Protein AF-A0A662VYH2-F1 (afdb_monomer_lite)

pLDDT: mean 90.47, std 10.19, range [31.8, 98.75]

Radius of gyration: 28.3 Å; chains: 1; bounding box: 69×57×72 Å

Secondary structure (DSSP, 8-state):
-PBPPHHHHHHHHHHHHHHHHHHHTTSTTHHHHS-HHHHS-EEEEEEEESSS-EEEEEEEE-SS-EEEEEEESS-GGGGT-----SS--EEEEEEEEEEEEESEEEEEHHHHHHHHHHHHHH--SEEEEESS-SEEEEEEEEEEEEEEEEEEEEETTEEEEEEEEEEEEES--BGGGS-HHHHHHHHHHHHHHHHHHHS----HHHHHHHHHHHHHHHHSTT--HHHHHHHHHH-GGGT-TT-SEEEES--SSSS---SEEEE-TTS-EEEEEE--TT--SB-SSTT-PBPHHHHHHHHHHHHHHHHHHHSHHHHTTTSTT--GGGEEEEEE-S-GGGS-HHHHHHHHHHHHH-SSEEEE-HHHHHHHHHHHHHHTT-------

Foldseek 3Di:
DDFDDQVLQQLLQVLLLVLLQVVQVPDPPCVVQDQCSSHFAFQWEKEAEPVWFIKIAGDDGDPHNHYDYDYDPDAVQCVVPFAPDDDAAELEEDDAADAEDEQEEEEEQVQCVVCVVVCVPPRPGHYDYYHRGRGHYHYPAYKYKYAQYWYWYAHPNDTDIDTGHIMMTHGHRDSVCRDSVNSNVSSVVVNVVSVVVVPDPPPLVNLVVLLVVLVVQLPPPPRWQVNVLVSCVVVVVLVPNQFPDKDAQDDPDPPQTFGIWTAHPVRAIEGEHEGRQADDQFDDDDPGHGDPRNVVQVVNQVVVLVSCQVCVVVCCVVRVSDDSVRYAYEYEYHACVVDDPVRVVVLVVVQVVDDRYHYHYSVRSSVVSVVVSVVVVNDDDPPD

Sequence (384 aa):
MDRITRGQLKEFVLSFVRHMRESISQYPNVEHTFPAYMWSPYRITCVISKKNGVAIEFIERSKDWEISVRKTDRRIEEYLIKLPCNNDKAFFEINGEFNRIENVNLVTRDFYDAFKDIIDYLCKSTTFVMEKPCLFVRLKAGSVKLVNVGIAYVKNGRRIVKKIKFLWLISTSAKEYFTKEMAIQHAELEVRRYLDSLIPRIPITALVSALQEFEKLIYKEDTDESDMQKFLEAHPFFLLMGYESVEPKPKLSEDLKPDFIIKTPAGEYIIVELESPKKKLFTSGKFMPEHKHLKDAKAQIEGYLNYIKNNIEHLRWKYPDMKAEKVHGLLVIGLSNNLTPEERDRLKQLNAELKNYEIRTYDELARRLKQFLENLGVKYGSFG

Structure (mmCIF, N/CA/C/O backbone):
data_AF-A0A662VYH2-F1
#
_entry.id   AF-A0A662VYH2-F1
#
loop_
_atom_site.group_PDB
_atom_site.id
_atom_site.type_symbol
_atom_site.label_atom_id
_atom_site.label_alt_id
_atom_site.label_comp_id
_atom_site.label_asym_id
_atom_site.label_entity_id
_atom_site.label_seq_id
_atom_site.pdbx_PDB_ins_code
_atom_site.Cartn_x
_atom_site.Cartn_y
_atom_site.Cartn_z
_atom_site.occupancy
_atom_site.B_iso_or_equiv
_atom_site.auth_seq_id
_atom_site.auth_comp_id
_atom_site.auth_asym_id
_atom_site.auth_atom_id
_atom_site.pdbx_PDB_model_num
ATOM 1 N N . MET A 1 1 ? 10.459 14.272 -37.381 1.00 63.44 1 MET A N 1
ATOM 2 C CA . MET A 1 1 ? 11.086 14.184 -36.046 1.00 63.44 1 MET A CA 1
ATOM 3 C C . MET A 1 1 ? 12.443 13.531 -36.183 1.00 63.44 1 MET A C 1
ATOM 5 O O . MET A 1 1 ? 12.535 12.456 -36.775 1.00 63.44 1 MET A O 1
ATOM 9 N N . ASP A 1 2 ? 13.480 14.184 -35.668 1.00 85.38 2 ASP A N 1
ATOM 10 C CA . ASP A 1 2 ? 14.828 13.624 -35.650 1.00 85.38 2 ASP A CA 1
ATOM 11 C C . ASP A 1 2 ? 14.880 12.407 -34.729 1.00 85.38 2 ASP A C 1
ATOM 13 O O . ASP A 1 2 ? 14.436 12.446 -33.578 1.00 85.38 2 ASP A O 1
ATOM 17 N N . ARG A 1 3 ? 15.432 11.309 -35.243 1.00 91.25 3 ARG A N 1
ATOM 18 C CA . ARG A 1 3 ? 15.611 10.087 -34.462 1.00 91.25 3 ARG A CA 1
ATOM 19 C C . ARG A 1 3 ? 16.845 10.192 -33.583 1.00 91.25 3 ARG A C 1
ATOM 21 O O . ARG A 1 3 ? 17.880 10.697 -34.008 1.00 91.25 3 ARG A O 1
ATOM 28 N N . ILE A 1 4 ? 16.748 9.616 -32.394 1.00 96.25 4 ILE A N 1
ATOM 29 C CA . ILE A 1 4 ? 17.856 9.505 -31.457 1.00 96.25 4 ILE A CA 1
ATOM 30 C C . ILE A 1 4 ? 19.077 8.799 -32.069 1.00 96.25 4 ILE A C 1
ATOM 32 O O . ILE A 1 4 ? 18.977 7.791 -32.783 1.00 96.25 4 ILE A O 1
ATOM 36 N N . THR A 1 5 ? 20.261 9.321 -31.761 1.00 96.88 5 THR A N 1
ATOM 37 C CA . THR A 1 5 ? 21.545 8.713 -32.125 1.00 96.88 5 THR A CA 1
ATOM 38 C C . THR A 1 5 ? 22.000 7.664 -31.103 1.00 96.88 5 THR A C 1
ATOM 40 O O . THR A 1 5 ? 21.502 7.576 -29.983 1.00 96.88 5 THR A O 1
ATOM 43 N N . ARG A 1 6 ? 23.005 6.852 -31.460 1.00 97.69 6 ARG A N 1
ATOM 44 C CA . ARG A 1 6 ? 23.595 5.894 -30.506 1.00 97.69 6 ARG A CA 1
ATOM 45 C C . ARG A 1 6 ? 24.245 6.597 -29.308 1.00 97.69 6 ARG A C 1
ATOM 47 O O . ARG A 1 6 ? 24.145 6.089 -28.199 1.00 97.69 6 ARG A O 1
ATOM 54 N N . GLY A 1 7 ? 24.896 7.739 -29.549 1.00 97.44 7 GLY A N 1
ATOM 55 C CA . GLY A 1 7 ? 25.551 8.536 -28.510 1.00 97.44 7 GLY A CA 1
ATOM 56 C C . GLY A 1 7 ? 24.547 9.083 -27.501 1.00 97.44 7 GLY A C 1
ATOM 57 O O . GLY A 1 7 ? 24.689 8.817 -26.315 1.00 97.44 7 GLY A O 1
ATOM 58 N N . GLN A 1 8 ? 23.478 9.720 -27.988 1.00 97.44 8 GLN A N 1
ATOM 59 C CA . GLN A 1 8 ? 22.411 10.257 -27.135 1.00 97.44 8 GLN A CA 1
ATOM 60 C C . GLN A 1 8 ? 21.748 9.176 -26.277 1.00 97.44 8 GLN A C 1
ATOM 62 O O . GLN A 1 8 ? 21.563 9.375 -25.084 1.00 97.44 8 GLN A O 1
ATOM 67 N N . LEU A 1 9 ? 21.444 7.999 -26.843 1.00 98.06 9 LEU A N 1
ATOM 68 C CA . LEU A 1 9 ? 20.855 6.915 -26.048 1.00 98.06 9 LEU A CA 1
ATOM 69 C C . LEU A 1 9 ? 21.813 6.406 -24.967 1.00 98.06 9 LEU A C 1
ATOM 71 O O . LEU A 1 9 ? 21.394 6.100 -23.854 1.00 98.06 9 LEU A O 1
ATOM 75 N N . LYS A 1 10 ? 23.104 6.298 -25.298 1.00 98.19 10 LYS A N 1
ATOM 76 C CA . LYS A 1 10 ? 24.126 5.877 -24.338 1.00 98.19 10 LYS A CA 1
ATOM 77 C C . LYS A 1 10 ? 24.242 6.879 -23.190 1.00 98.19 10 LYS A C 1
ATOM 79 O O . LYS A 1 10 ? 24.307 6.458 -22.040 1.00 98.19 10 LYS A O 1
ATOM 84 N N . GLU A 1 11 ? 24.249 8.171 -23.501 1.00 98.06 11 GLU A N 1
ATOM 85 C CA . GLU A 1 11 ? 24.275 9.246 -22.510 1.00 98.06 11 GLU A CA 1
ATOM 86 C C . GLU A 1 11 ? 23.023 9.229 -21.630 1.00 98.06 11 GLU A C 1
ATOM 88 O O . GLU A 1 11 ? 23.151 9.194 -20.412 1.00 98.06 11 GLU A O 1
ATOM 93 N N . PHE A 1 12 ? 21.833 9.123 -22.227 1.00 98.44 12 PHE A N 1
ATOM 94 C CA . PHE A 1 12 ? 20.563 8.997 -21.512 1.00 98.44 12 PHE A CA 1
ATOM 95 C C . PHE A 1 12 ? 20.583 7.857 -20.485 1.00 98.44 12 PHE A C 1
ATOM 97 O O . PHE A 1 12 ? 20.288 8.058 -19.309 1.00 98.44 12 PHE A O 1
ATOM 104 N N . VAL A 1 13 ? 20.980 6.652 -20.908 1.00 98.19 13 VAL A N 1
ATOM 105 C CA . VAL A 1 13 ? 21.048 5.485 -20.014 1.00 98.19 13 VAL A CA 1
ATOM 106 C C . VAL A 1 13 ? 22.091 5.689 -18.920 1.00 98.19 13 VAL A C 1
ATOM 108 O O . VAL A 1 13 ? 21.840 5.335 -17.770 1.00 98.19 13 VAL A O 1
ATOM 111 N N . LEU A 1 14 ? 23.241 6.279 -19.253 1.00 97.88 14 LEU A N 1
ATOM 112 C CA . LEU A 1 14 ? 24.294 6.565 -18.284 1.00 97.88 14 LEU A CA 1
ATOM 113 C C . LEU A 1 14 ? 23.834 7.581 -17.227 1.00 97.88 14 LEU A C 1
ATOM 115 O O . LEU A 1 14 ? 24.100 7.386 -16.043 1.00 97.88 14 LEU A O 1
ATOM 119 N N . SER A 1 15 ? 23.126 8.634 -17.635 1.00 98.19 15 SER A N 1
ATOM 120 C CA . SER A 1 15 ? 22.522 9.614 -16.729 1.00 98.19 15 SER A CA 1
ATOM 121 C C . SER A 1 15 ? 21.466 8.977 -15.829 1.00 98.19 15 SER A C 1
ATOM 123 O O . SER A 1 15 ? 21.488 9.211 -14.625 1.00 98.19 15 SER A O 1
ATOM 125 N N . PHE A 1 16 ? 20.611 8.111 -16.382 1.00 98.06 16 PHE A N 1
ATOM 126 C CA . PHE A 1 16 ? 19.593 7.382 -15.625 1.00 98.06 16 PHE A CA 1
ATOM 127 C C . PHE A 1 16 ? 20.212 6.517 -14.514 1.00 98.06 16 PHE A C 1
ATOM 129 O O . PHE A 1 16 ? 19.809 6.618 -13.357 1.00 98.06 16 PHE A O 1
ATOM 136 N N . VAL A 1 17 ? 21.218 5.691 -14.831 1.00 97.50 17 VAL A N 1
ATOM 137 C CA . VAL A 1 17 ? 21.827 4.797 -13.825 1.00 97.50 17 VAL A CA 1
ATOM 138 C C . VAL A 1 17 ? 22.672 5.542 -12.795 1.00 97.50 17 VAL A C 1
ATOM 140 O O . VAL A 1 17 ? 22.691 5.143 -11.633 1.00 97.50 17 VAL A O 1
ATOM 143 N N . ARG A 1 18 ? 23.349 6.631 -13.189 1.00 97.00 18 ARG A N 1
ATOM 144 C CA . ARG A 1 18 ? 24.118 7.470 -12.257 1.00 97.00 18 ARG A CA 1
ATOM 145 C C . ARG A 1 18 ? 23.202 8.151 -11.251 1.00 97.00 18 ARG A C 1
ATOM 147 O O . ARG A 1 18 ? 23.399 7.958 -10.057 1.00 97.00 18 ARG A O 1
ATOM 154 N N . HIS A 1 19 ? 22.161 8.837 -11.727 1.00 97.50 19 HIS A N 1
ATOM 155 C CA . HIS A 1 19 ? 21.226 9.550 -10.853 1.00 97.50 19 HIS A CA 1
ATOM 156 C C . HIS A 1 19 ? 20.480 8.601 -9.915 1.00 97.50 19 HIS A C 1
ATOM 158 O O . HIS A 1 19 ? 20.320 8.887 -8.733 1.00 97.50 19 HIS A O 1
ATOM 164 N N . MET A 1 20 ? 20.067 7.433 -10.417 1.00 96.00 20 MET A N 1
ATOM 165 C CA . MET A 1 20 ? 19.437 6.397 -9.596 1.00 96.00 20 MET A CA 1
ATOM 166 C C . MET A 1 20 ? 20.370 5.916 -8.478 1.00 96.00 20 MET A C 1
ATOM 168 O O . MET A 1 20 ? 19.940 5.823 -7.332 1.00 96.00 20 MET A O 1
ATOM 172 N N . ARG A 1 21 ? 21.651 5.666 -8.784 1.00 95.12 21 ARG A N 1
ATOM 173 C CA . ARG A 1 21 ? 22.651 5.249 -7.790 1.00 95.12 21 ARG A CA 1
ATOM 174 C C . ARG A 1 21 ? 22.939 6.345 -6.763 1.00 95.12 21 ARG A C 1
ATOM 176 O O . ARG A 1 21 ? 23.035 6.048 -5.577 1.00 95.12 21 ARG A O 1
ATOM 183 N N . GLU A 1 22 ? 23.078 7.589 -7.209 1.00 95.25 22 GLU A N 1
ATOM 184 C CA . GLU A 1 22 ? 23.266 8.749 -6.331 1.00 95.25 22 GLU A CA 1
ATOM 185 C C . GLU A 1 22 ? 22.069 8.892 -5.382 1.00 95.25 22 GLU A C 1
ATOM 187 O O . GLU A 1 22 ? 22.252 8.918 -4.167 1.00 95.25 22 GLU A O 1
ATOM 192 N N . SER A 1 23 ? 20.846 8.835 -5.915 1.00 91.00 23 SER A N 1
ATOM 193 C CA . SER A 1 23 ? 19.595 8.963 -5.151 1.00 91.00 23 SER A CA 1
ATOM 194 C C . SER A 1 23 ? 19.431 7.914 -4.048 1.00 91.00 23 SER A C 1
ATOM 196 O O . SER A 1 23 ? 18.836 8.208 -3.010 1.00 91.00 23 SER A O 1
ATOM 198 N N . ILE A 1 24 ? 19.936 6.692 -4.252 1.00 89.75 24 ILE A N 1
ATOM 199 C CA . ILE A 1 24 ? 19.830 5.614 -3.254 1.00 89.75 24 ILE A CA 1
ATOM 200 C C . ILE A 1 24 ? 21.038 5.517 -2.316 1.00 89.75 24 ILE A C 1
ATOM 202 O O . ILE A 1 24 ? 20.959 4.838 -1.298 1.00 89.75 24 ILE A O 1
ATOM 206 N N . SER A 1 25 ? 22.154 6.181 -2.631 1.00 87.56 25 SER A N 1
ATOM 207 C CA . SER A 1 25 ? 23.391 6.110 -1.836 1.00 87.56 25 SER A CA 1
ATOM 208 C C . SER A 1 25 ? 23.266 6.694 -0.426 1.00 87.56 25 SER A C 1
ATOM 210 O O . SER A 1 25 ? 24.059 6.354 0.446 1.00 87.56 25 SER A O 1
ATOM 212 N N . GLN A 1 26 ? 22.248 7.524 -0.191 1.00 81.88 26 GLN A N 1
ATOM 213 C CA . GLN A 1 26 ? 21.918 8.069 1.126 1.00 81.88 26 GLN A CA 1
ATOM 214 C C . GLN A 1 26 ? 21.291 7.039 2.082 1.00 81.88 26 GLN A C 1
ATOM 216 O O . GLN A 1 26 ? 21.223 7.290 3.283 1.00 81.88 26 GLN A O 1
ATOM 221 N N . TYR A 1 27 ? 20.816 5.894 1.577 1.00 72.12 27 TYR A N 1
ATOM 222 C CA . TYR A 1 27 ? 20.192 4.864 2.405 1.00 72.12 27 TYR A CA 1
ATOM 223 C C . TYR A 1 27 ? 21.231 3.841 2.885 1.00 72.12 27 TYR A C 1
ATOM 225 O O . TYR A 1 27 ? 22.064 3.390 2.094 1.00 72.12 27 TYR A O 1
ATOM 233 N N . PRO A 1 28 ? 21.179 3.410 4.157 1.00 63.28 28 PRO A N 1
ATOM 234 C CA . PRO A 1 28 ? 22.059 2.358 4.647 1.00 63.28 28 PRO A CA 1
ATOM 235 C C . PRO A 1 28 ? 21.750 1.019 3.959 1.00 63.28 28 PRO A C 1
ATOM 237 O O . PRO A 1 28 ? 20.610 0.740 3.579 1.00 63.28 28 PRO A O 1
ATOM 240 N N . ASN A 1 29 ? 22.769 0.163 3.835 1.00 71.12 29 ASN A N 1
ATOM 241 C CA . ASN A 1 29 ? 22.639 -1.216 3.347 1.00 71.12 29 ASN A CA 1
ATOM 242 C C . ASN A 1 29 ? 21.947 -1.341 1.975 1.00 71.12 29 ASN A C 1
ATOM 244 O O . ASN A 1 29 ? 21.126 -2.235 1.767 1.00 71.12 29 ASN A O 1
ATOM 248 N N . VAL A 1 30 ? 22.280 -0.456 1.024 1.00 73.00 30 VAL A N 1
ATOM 249 C CA . VAL A 1 30 ? 21.651 -0.380 -0.313 1.00 73.00 30 VAL A CA 1
ATOM 250 C C . VAL A 1 30 ? 21.511 -1.748 -0.993 1.00 73.00 30 VAL A C 1
ATOM 252 O O . VAL A 1 30 ? 20.496 -2.026 -1.627 1.00 73.00 30 VAL A O 1
ATOM 255 N N . GLU A 1 31 ? 22.504 -2.621 -0.842 1.00 77.00 31 GLU A N 1
ATOM 256 C CA . GLU A 1 31 ? 22.531 -3.954 -1.451 1.00 77.00 31 GLU A CA 1
ATOM 257 C C . GLU A 1 31 ? 21.471 -4.933 -0.929 1.00 77.00 31 GLU A C 1
ATOM 259 O O . GLU A 1 31 ? 21.058 -5.836 -1.661 1.00 77.00 31 GLU A O 1
ATOM 264 N N . HIS A 1 32 ? 21.013 -4.729 0.306 1.00 70.38 32 HIS A N 1
ATOM 265 C CA . HIS A 1 32 ? 19.935 -5.489 0.936 1.00 70.38 32 HIS A CA 1
ATOM 266 C C . HIS A 1 32 ? 18.578 -4.806 0.770 1.00 70.38 32 HIS A C 1
ATOM 268 O O . HIS A 1 32 ? 17.552 -5.481 0.731 1.00 70.38 32 HIS A O 1
ATOM 274 N N . THR A 1 33 ? 18.584 -3.478 0.655 1.00 72.19 33 THR A N 1
ATOM 275 C CA . THR A 1 33 ? 17.369 -2.667 0.608 1.00 72.19 33 THR A CA 1
ATOM 276 C C . THR A 1 33 ? 16.831 -2.498 -0.804 1.00 72.19 33 THR A C 1
ATOM 278 O O . THR A 1 33 ? 15.625 -2.414 -0.939 1.00 72.19 33 THR A O 1
ATOM 281 N N . PHE A 1 34 ? 17.673 -2.449 -1.846 1.00 83.56 34 PHE A N 1
ATOM 282 C CA . PHE A 1 34 ? 17.268 -2.146 -3.226 1.00 83.56 34 PHE A CA 1
ATOM 283 C C . PHE A 1 34 ? 17.563 -3.296 -4.199 1.00 83.56 34 PHE A C 1
ATOM 285 O O . PHE A 1 34 ? 18.543 -4.034 -4.042 1.00 83.56 34 PHE A O 1
ATOM 292 N N . PRO A 1 35 ? 16.775 -3.448 -5.282 1.00 88.94 35 PRO A N 1
ATOM 293 C CA . PRO A 1 35 ? 17.039 -4.448 -6.297 1.00 88.94 35 PRO A CA 1
ATOM 294 C C . PRO A 1 35 ? 18.349 -4.142 -7.019 1.00 88.94 35 PRO A C 1
ATOM 296 O O . PRO A 1 35 ? 18.692 -2.999 -7.313 1.00 88.94 35 PRO A O 1
ATOM 299 N N . ALA A 1 36 ? 19.052 -5.210 -7.385 1.00 91.50 36 ALA A N 1
ATOM 300 C CA . ALA A 1 36 ? 20.401 -5.144 -7.937 1.00 91.50 36 ALA A CA 1
ATOM 301 C C . ALA A 1 36 ? 20.579 -4.173 -9.111 1.00 91.50 36 ALA A C 1
ATOM 303 O O . ALA A 1 36 ? 21.647 -3.588 -9.246 1.00 91.50 36 ALA A O 1
ATOM 304 N N . TYR A 1 37 ? 19.567 -4.017 -9.970 1.00 93.38 37 TYR A N 1
ATOM 305 C CA . TYR A 1 37 ? 19.650 -3.139 -11.141 1.00 93.38 37 TYR A CA 1
ATOM 306 C C . TYR A 1 37 ? 19.762 -1.647 -10.782 1.00 93.38 37 TYR A C 1
ATOM 308 O O . TYR A 1 37 ? 20.156 -0.859 -11.637 1.00 93.38 37 TYR A O 1
ATOM 316 N N . MET A 1 38 ? 19.418 -1.264 -9.547 1.00 93.81 38 MET A N 1
ATOM 317 C CA . MET A 1 38 ? 19.482 0.122 -9.080 1.00 93.81 38 MET A CA 1
ATOM 318 C C . MET A 1 38 ? 20.860 0.505 -8.531 1.00 93.81 38 MET A C 1
ATOM 320 O O . MET A 1 38 ? 21.243 1.667 -8.621 1.00 93.81 38 MET A O 1
ATOM 324 N N . TRP A 1 39 ? 21.613 -0.450 -7.977 1.00 91.94 39 TRP A N 1
ATOM 325 C CA . TRP A 1 39 ? 22.855 -0.161 -7.245 1.00 91.94 39 TRP A CA 1
ATOM 326 C C . TRP A 1 39 ? 24.108 -0.833 -7.810 1.00 91.94 39 TRP A C 1
ATOM 328 O O . TRP A 1 39 ? 25.213 -0.324 -7.622 1.00 91.94 39 TRP A O 1
ATOM 338 N N . SER A 1 40 ? 23.964 -1.963 -8.505 1.00 93.88 40 SER A N 1
ATOM 339 C CA . SER A 1 40 ? 25.086 -2.726 -9.056 1.00 93.88 40 SER A CA 1
ATOM 340 C C . SER A 1 40 ? 25.283 -2.388 -10.537 1.00 93.88 40 SER A C 1
ATOM 342 O O . SER A 1 40 ? 24.285 -2.242 -11.242 1.00 93.88 40 SER A O 1
ATOM 344 N N . PRO A 1 41 ? 26.526 -2.289 -11.042 1.00 96.44 41 PRO A N 1
ATOM 345 C CA . PRO A 1 41 ? 26.773 -2.143 -12.472 1.00 96.44 41 PRO A CA 1
ATOM 346 C C . PRO A 1 41 ? 26.270 -3.344 -13.283 1.00 96.44 41 PRO A C 1
ATOM 348 O O . PRO A 1 41 ? 26.382 -4.499 -12.862 1.00 96.44 41 PRO A O 1
ATOM 351 N N . TYR A 1 42 ? 25.722 -3.064 -14.466 1.00 97.06 42 TYR A N 1
ATOM 352 C CA . TYR A 1 42 ? 25.238 -4.070 -15.413 1.00 97.06 42 TYR A CA 1
ATOM 353 C C . TYR A 1 42 ? 25.816 -3.872 -16.811 1.00 97.06 42 TYR A C 1
ATOM 355 O O . TYR A 1 42 ? 26.061 -2.745 -17.256 1.00 97.06 42 TYR A O 1
ATOM 363 N N . ARG A 1 43 ? 25.882 -4.980 -17.555 1.00 97.88 43 ARG A N 1
ATOM 364 C CA . ARG A 1 43 ? 25.889 -4.945 -19.013 1.00 97.88 43 ARG A CA 1
ATOM 365 C C . ARG A 1 43 ? 24.487 -4.612 -19.510 1.00 97.88 43 ARG A C 1
ATOM 367 O O . ARG A 1 43 ? 23.548 -5.397 -19.340 1.00 97.88 43 ARG A O 1
ATOM 374 N N . ILE A 1 44 ? 24.359 -3.450 -20.140 1.00 98.00 44 ILE A N 1
ATOM 375 C CA . ILE A 1 44 ? 23.109 -2.911 -20.667 1.00 98.00 44 ILE A CA 1
ATOM 376 C C . ILE A 1 44 ? 23.125 -2.981 -22.194 1.00 98.00 44 ILE A C 1
ATOM 378 O O . ILE A 1 44 ? 24.020 -2.458 -22.865 1.00 98.00 44 ILE A O 1
ATOM 382 N N . THR A 1 45 ? 22.100 -3.613 -22.760 1.00 97.81 45 THR A N 1
ATOM 383 C CA . THR A 1 45 ? 21.869 -3.628 -24.207 1.00 97.81 45 THR A CA 1
ATOM 384 C C . THR A 1 45 ? 20.746 -2.671 -24.556 1.00 97.81 45 THR A C 1
ATOM 386 O O . THR A 1 45 ? 19.622 -2.811 -24.081 1.00 97.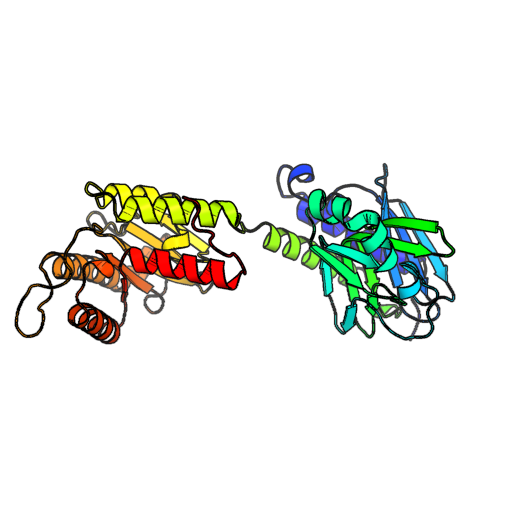81 45 THR A O 1
ATOM 389 N N . CYS A 1 46 ? 21.047 -1.723 -25.435 1.00 98.06 46 CYS A N 1
ATOM 390 C CA . CYS A 1 46 ? 20.094 -0.760 -25.956 1.00 98.06 46 CYS A CA 1
ATOM 391 C C . CYS A 1 46 ? 19.815 -1.044 -27.433 1.00 98.06 46 CYS A C 1
ATOM 393 O O . CYS A 1 46 ? 20.733 -1.267 -28.232 1.00 98.06 46 CYS A O 1
ATOM 395 N N . VAL A 1 47 ? 18.546 -1.002 -27.824 1.00 97.56 47 VAL A N 1
ATOM 396 C CA . VAL A 1 47 ? 18.111 -1.228 -29.202 1.00 97.56 47 VAL A CA 1
ATOM 397 C C . VAL A 1 47 ? 17.259 -0.064 -29.669 1.00 97.56 47 VAL A C 1
ATOM 399 O O . VAL A 1 47 ? 16.231 0.226 -29.073 1.00 97.56 47 VAL A O 1
ATOM 402 N N . ILE A 1 48 ? 17.665 0.561 -30.772 1.00 97.56 48 ILE A N 1
ATOM 403 C CA . ILE A 1 48 ? 16.878 1.577 -31.476 1.00 97.56 48 ILE A CA 1
ATOM 404 C C . ILE A 1 48 ? 16.195 0.896 -32.661 1.00 97.56 48 ILE A C 1
ATOM 406 O O . ILE A 1 48 ? 16.865 0.428 -33.590 1.00 97.56 48 ILE A O 1
ATOM 410 N N . SER A 1 49 ? 14.869 0.825 -32.643 1.00 96.00 49 SER A N 1
ATOM 411 C CA . SER A 1 49 ? 14.109 0.293 -33.771 1.00 96.00 49 SER A CA 1
ATOM 412 C C . SER A 1 49 ? 13.961 1.343 -34.865 1.00 96.00 49 SER A C 1
ATOM 414 O O . SER A 1 49 ? 13.631 2.499 -34.606 1.00 96.00 49 SER A O 1
ATOM 416 N N . LYS A 1 50 ? 14.141 0.934 -36.124 1.00 93.12 50 LYS A N 1
ATOM 417 C CA . LYS A 1 50 ? 13.773 1.768 -37.271 1.00 93.12 50 LYS A CA 1
ATOM 418 C C . LYS A 1 50 ? 12.260 1.809 -37.506 1.00 93.12 50 LYS A C 1
ATOM 420 O O . LYS A 1 50 ? 11.817 2.672 -38.263 1.00 93.12 50 LYS A O 1
ATOM 425 N N . LYS A 1 51 ? 11.490 0.903 -36.897 1.00 92.44 51 LYS A N 1
ATOM 426 C CA . LYS A 1 51 ? 10.028 0.846 -37.010 1.00 92.44 51 LYS A CA 1
ATOM 427 C C . LYS A 1 51 ? 9.350 1.630 -35.894 1.00 92.44 51 LYS A C 1
ATOM 429 O O . LYS A 1 51 ? 8.546 2.502 -36.194 1.00 92.44 51 LYS A O 1
ATOM 434 N N . ASN A 1 52 ? 9.685 1.345 -34.639 1.00 90.69 52 ASN A N 1
ATOM 435 C CA . ASN A 1 52 ? 9.063 1.991 -33.487 1.00 90.69 52 ASN A CA 1
ATOM 436 C C . ASN A 1 52 ? 9.940 1.873 -32.237 1.00 90.69 52 ASN A C 1
ATOM 438 O O . ASN A 1 52 ? 10.209 0.770 -31.778 1.00 90.69 52 ASN A O 1
ATOM 442 N N . GLY A 1 53 ? 10.344 3.000 -31.659 1.00 95.81 53 GLY A N 1
ATOM 443 C CA . GLY A 1 53 ? 10.785 3.021 -30.270 1.00 95.81 53 GLY A CA 1
ATOM 444 C C . GLY A 1 53 ? 12.206 2.551 -29.948 1.00 95.81 53 GLY A C 1
ATOM 445 O O . GLY A 1 53 ? 13.056 2.324 -30.818 1.00 95.81 53 GLY A O 1
ATOM 446 N N . VAL A 1 54 ? 12.445 2.424 -28.644 1.00 97.56 54 VAL A N 1
ATOM 447 C CA . VAL A 1 54 ? 13.711 2.046 -28.014 1.00 97.56 54 VAL A CA 1
ATOM 448 C C . VAL A 1 54 ? 13.479 0.977 -26.940 1.00 97.56 54 VAL A C 1
ATOM 450 O O . VAL A 1 54 ? 12.472 0.997 -26.236 1.00 97.56 54 VAL A O 1
ATOM 453 N N . ALA A 1 55 ? 14.414 0.035 -26.817 1.00 98.00 55 ALA A N 1
ATOM 454 C CA . ALA A 1 55 ? 14.461 -0.947 -25.736 1.00 98.00 55 ALA A CA 1
ATOM 455 C C . ALA A 1 55 ? 15.787 -0.837 -24.968 1.00 98.00 55 ALA A C 1
ATOM 457 O O . ALA A 1 55 ? 16.840 -0.726 -25.597 1.00 98.00 55 ALA A O 1
ATOM 458 N N . ILE A 1 56 ? 15.743 -0.891 -23.636 1.00 98.12 56 ILE A N 1
ATOM 459 C CA . ILE A 1 56 ? 16.907 -0.828 -22.737 1.00 98.12 56 ILE A CA 1
ATOM 460 C C . ILE A 1 56 ? 16.830 -2.017 -21.773 1.00 98.12 56 ILE A C 1
ATOM 462 O O . ILE A 1 56 ? 15.948 -2.059 -20.920 1.00 98.12 56 ILE A O 1
ATOM 466 N N . GLU A 1 57 ? 17.726 -2.996 -21.906 1.00 97.56 57 GLU A N 1
ATOM 467 C CA . GLU A 1 57 ? 17.720 -4.231 -21.107 1.00 97.56 57 GLU A CA 1
ATOM 468 C C . GLU A 1 57 ? 18.985 -4.370 -20.261 1.00 97.56 57 GLU A C 1
ATOM 470 O O . GLU A 1 57 ? 20.097 -4.270 -20.781 1.00 97.56 57 GLU A O 1
ATOM 475 N N . PHE A 1 58 ? 18.814 -4.672 -18.974 1.00 97.25 58 PHE A N 1
ATOM 476 C CA . PHE A 1 58 ? 19.902 -4.980 -18.049 1.00 97.25 58 PHE A CA 1
ATOM 477 C C . PHE A 1 58 ? 20.081 -6.501 -18.024 1.00 97.25 58 PHE A C 1
ATOM 479 O O . PHE A 1 58 ? 19.227 -7.230 -17.512 1.00 97.25 58 PHE A O 1
ATOM 486 N N . ILE A 1 59 ? 21.180 -6.987 -18.603 1.00 94.44 59 ILE A N 1
ATOM 487 C CA . ILE A 1 59 ? 21.386 -8.414 -18.883 1.00 94.44 59 ILE A CA 1
ATOM 488 C C . ILE A 1 59 ? 21.962 -9.127 -17.652 1.00 94.44 59 ILE A C 1
ATOM 490 O O . ILE A 1 59 ? 21.335 -9.980 -17.012 1.00 94.44 59 ILE A O 1
ATOM 494 N N . GLU A 1 60 ? 23.173 -8.741 -17.274 1.00 94.75 60 GLU A N 1
ATOM 495 C CA . GLU A 1 60 ? 23.932 -9.355 -16.193 1.00 94.75 60 GLU A CA 1
ATOM 496 C C . GLU A 1 60 ? 24.811 -8.335 -15.486 1.00 94.75 60 GLU A C 1
ATOM 498 O O . GLU A 1 60 ? 25.111 -7.282 -16.049 1.00 94.75 60 GLU A O 1
ATOM 503 N N . ARG A 1 61 ? 25.173 -8.646 -14.237 1.00 94.69 61 ARG A N 1
ATOM 504 C CA . ARG A 1 61 ? 26.060 -7.795 -13.449 1.00 94.69 61 ARG A CA 1
ATOM 505 C C . ARG A 1 61 ? 27.443 -7.784 -14.092 1.00 94.69 61 ARG A C 1
ATOM 507 O O . ARG A 1 61 ? 27.896 -8.805 -14.604 1.00 94.69 61 ARG A O 1
ATOM 514 N N . SER A 1 62 ? 28.104 -6.645 -14.022 1.00 95.38 62 SER A N 1
ATOM 515 C CA . SER A 1 62 ? 29.447 -6.424 -14.555 1.00 95.38 62 SER A CA 1
ATOM 516 C C . SER A 1 62 ? 30.288 -5.654 -13.537 1.00 95.38 62 SER A C 1
ATOM 518 O O . SER A 1 62 ? 29.781 -5.214 -12.505 1.00 95.38 62 SER A O 1
ATOM 520 N N . LYS A 1 63 ? 31.591 -5.515 -13.807 1.00 94.06 63 LYS A N 1
ATOM 521 C CA . LYS A 1 63 ? 32.477 -4.682 -12.977 1.00 94.06 63 LYS A CA 1
ATOM 522 C C . LYS A 1 63 ? 32.153 -3.194 -13.141 1.00 94.06 63 LYS A C 1
ATOM 524 O O . LYS A 1 63 ? 32.087 -2.476 -12.152 1.00 94.06 63 LYS A O 1
ATOM 529 N N . ASP A 1 64 ? 31.860 -2.784 -14.375 1.00 95.00 64 ASP A N 1
ATOM 530 C CA . ASP A 1 64 ? 31.540 -1.409 -14.762 1.00 95.00 64 ASP A CA 1
ATOM 531 C C . ASP A 1 64 ? 30.251 -1.341 -15.584 1.00 95.00 64 ASP A C 1
ATOM 533 O O . ASP A 1 64 ? 29.773 -2.350 -16.104 1.00 95.00 64 ASP A O 1
ATOM 537 N N . TRP A 1 65 ? 29.676 -0.146 -15.734 1.00 93.56 65 TRP A N 1
ATOM 538 C CA . TRP A 1 65 ? 28.505 0.068 -16.589 1.00 93.56 65 TRP A CA 1
ATOM 539 C C . TRP A 1 65 ? 28.870 -0.097 -18.072 1.00 93.56 65 TRP A C 1
ATOM 541 O O . TRP A 1 65 ? 29.405 0.812 -18.710 1.00 93.56 65 TRP A O 1
ATOM 551 N N . GLU A 1 66 ? 28.542 -1.254 -18.644 1.00 97.00 66 GLU A N 1
ATOM 552 C CA . GLU A 1 66 ? 28.820 -1.590 -20.043 1.00 97.00 66 GLU A CA 1
ATOM 553 C C . GLU A 1 66 ? 27.576 -1.346 -20.904 1.00 97.00 66 GLU A C 1
ATOM 555 O O . GLU A 1 66 ? 26.681 -2.186 -20.973 1.00 97.00 66 GLU A O 1
ATOM 560 N N . ILE A 1 67 ? 27.505 -0.200 -21.588 1.00 98.00 67 ILE A N 1
ATOM 561 C CA . ILE A 1 67 ? 26.348 0.153 -22.428 1.00 98.00 67 ILE A CA 1
ATOM 562 C C . ILE A 1 67 ? 26.675 -0.069 -23.907 1.00 98.00 67 ILE A C 1
ATOM 564 O O . ILE A 1 67 ? 27.515 0.630 -24.484 1.00 98.00 67 ILE A O 1
ATOM 568 N N . SER A 1 68 ? 25.955 -0.997 -24.539 1.00 97.81 68 SER A N 1
ATOM 569 C CA . SER A 1 68 ? 26.014 -1.251 -25.982 1.00 97.81 68 SER A CA 1
ATOM 570 C C . SER A 1 68 ? 24.738 -0.771 -26.672 1.00 97.81 68 SER A C 1
ATOM 572 O O . SER A 1 68 ? 23.636 -0.969 -26.165 1.00 97.81 68 SER A O 1
ATOM 574 N N . VAL A 1 69 ? 24.869 -0.136 -27.842 1.00 98.12 69 VAL A N 1
ATOM 575 C CA . VAL A 1 69 ? 23.719 0.385 -28.597 1.00 98.12 69 VAL A CA 1
ATOM 576 C C . VAL A 1 69 ? 23.726 -0.150 -30.022 1.00 98.12 69 VAL A C 1
ATOM 578 O O . VAL A 1 69 ? 24.667 0.081 -30.784 1.00 98.12 69 VAL A O 1
ATOM 581 N N . ARG A 1 70 ? 22.638 -0.813 -30.420 1.00 97.06 70 ARG A N 1
ATOM 582 C CA . ARG A 1 70 ? 22.438 -1.337 -31.780 1.00 97.06 70 ARG A CA 1
ATOM 583 C C . ARG A 1 70 ? 21.149 -0.817 -32.410 1.00 97.06 70 ARG A C 1
ATOM 585 O O . ARG A 1 70 ? 20.251 -0.340 -31.724 1.00 97.06 70 ARG A O 1
ATOM 592 N N . LYS A 1 71 ? 21.069 -0.900 -33.738 1.00 96.62 71 LYS A N 1
ATOM 593 C CA . LYS A 1 71 ? 19.857 -0.579 -34.507 1.00 96.62 71 LYS A CA 1
ATOM 594 C C . LYS A 1 71 ? 19.221 -1.870 -35.017 1.00 96.62 71 LYS A C 1
ATOM 596 O O . LYS A 1 71 ? 19.937 -2.838 -35.256 1.00 96.62 71 LYS A O 1
ATOM 601 N N . THR A 1 72 ? 17.906 -1.878 -35.197 1.00 95.19 72 THR A N 1
ATOM 602 C CA . THR A 1 72 ? 17.169 -3.020 -35.761 1.00 95.19 72 THR A CA 1
ATOM 603 C C . THR A 1 72 ? 16.058 -2.551 -36.690 1.00 95.19 72 THR A C 1
ATOM 605 O O . THR A 1 72 ? 15.489 -1.483 -36.485 1.00 95.19 72 THR A O 1
ATOM 608 N N . ASP A 1 73 ? 15.717 -3.366 -37.683 1.00 94.19 73 ASP A N 1
ATOM 609 C CA . ASP A 1 73 ? 14.555 -3.159 -38.557 1.00 94.19 73 ASP A CA 1
ATOM 610 C C . ASP A 1 73 ? 13.279 -3.827 -38.015 1.00 94.19 73 ASP A C 1
ATOM 612 O O . ASP A 1 73 ? 12.214 -3.765 -38.628 1.00 94.19 73 ASP A O 1
ATOM 616 N N . ARG A 1 74 ? 13.371 -4.478 -36.850 1.00 92.50 74 ARG A N 1
ATOM 617 C CA . ARG A 1 74 ? 12.236 -5.089 -36.145 1.00 92.50 74 ARG A CA 1
ATOM 618 C C . ARG A 1 74 ? 11.569 -4.104 -35.202 1.00 92.50 74 ARG A C 1
ATOM 620 O O . ARG A 1 74 ? 12.192 -3.132 -34.782 1.00 92.50 74 ARG A O 1
ATOM 627 N N . ARG A 1 75 ? 10.318 -4.379 -34.842 1.00 91.81 75 ARG A N 1
ATOM 628 C CA . ARG A 1 75 ? 9.633 -3.627 -33.788 1.00 91.81 75 ARG A CA 1
ATOM 629 C C . ARG A 1 75 ? 10.280 -3.881 -32.422 1.00 91.81 75 ARG A C 1
ATOM 631 O O . ARG A 1 75 ? 10.810 -4.972 -32.215 1.00 91.81 75 ARG A O 1
ATOM 638 N N . ILE A 1 76 ? 10.247 -2.924 -31.493 1.00 93.06 76 ILE A N 1
ATOM 639 C CA . ILE A 1 76 ? 10.837 -3.152 -30.157 1.00 93.06 76 ILE A CA 1
ATOM 640 C C . ILE A 1 76 ? 10.121 -4.237 -29.354 1.00 93.06 76 ILE A C 1
ATOM 642 O O . ILE A 1 76 ? 10.755 -4.913 -28.560 1.00 93.06 76 ILE A O 1
ATOM 646 N N . GLU A 1 77 ? 8.833 -4.472 -29.574 1.00 90.38 77 GLU A N 1
ATOM 647 C CA . GLU A 1 77 ? 8.087 -5.522 -28.875 1.00 90.38 77 GLU A CA 1
ATOM 648 C C . GLU A 1 77 ? 8.578 -6.922 -29.271 1.00 90.38 77 GLU A C 1
ATOM 650 O O . GLU A 1 77 ? 8.570 -7.850 -28.463 1.00 90.38 77 GLU A O 1
ATOM 655 N N . GLU A 1 78 ? 9.110 -7.058 -30.491 1.00 89.19 78 GLU A N 1
ATOM 656 C CA . GLU A 1 78 ? 9.744 -8.290 -30.972 1.00 89.19 78 GLU A CA 1
ATOM 657 C C . GLU A 1 78 ? 11.115 -8.543 -30.318 1.00 89.19 78 GLU A C 1
ATOM 659 O O . GLU A 1 78 ? 11.681 -9.625 -30.490 1.00 89.19 78 GLU A O 1
ATOM 664 N N . TYR A 1 79 ? 11.660 -7.565 -29.580 1.00 82.00 79 TYR A N 1
ATOM 665 C CA . TYR A 1 79 ? 12.904 -7.709 -28.820 1.00 82.00 79 TYR A CA 1
ATOM 666 C C . TYR A 1 79 ? 12.759 -8.706 -27.671 1.00 82.00 79 TYR A C 1
ATOM 668 O O . TYR A 1 79 ? 13.688 -9.464 -27.395 1.00 82.00 79 TYR A O 1
ATOM 676 N N . LEU A 1 80 ? 11.588 -8.712 -27.023 1.00 72.69 80 LEU A N 1
ATOM 677 C CA . LEU A 1 80 ? 11.256 -9.686 -25.994 1.00 72.69 80 LEU A CA 1
ATOM 678 C C . LEU A 1 80 ? 11.281 -11.078 -26.594 1.00 72.69 80 LEU A C 1
ATOM 680 O O . LEU A 1 80 ? 12.139 -11.869 -26.219 1.00 72.69 80 LEU A O 1
ATOM 684 N N . ILE A 1 81 ? 10.364 -11.310 -27.537 1.00 76.50 81 ILE A N 1
ATOM 685 C CA . ILE A 1 81 ? 10.230 -12.479 -28.400 1.00 76.50 81 ILE A CA 1
ATOM 686 C C . ILE A 1 81 ? 9.249 -12.123 -29.526 1.00 76.50 81 ILE A C 1
ATOM 688 O O . ILE A 1 81 ? 8.228 -11.486 -29.283 1.00 76.50 81 ILE A O 1
ATOM 692 N N . LYS A 1 82 ? 9.504 -12.637 -30.735 1.00 73.75 82 LYS A N 1
ATOM 693 C CA . LYS A 1 82 ? 8.470 -12.852 -31.758 1.00 73.75 82 LYS A CA 1
ATOM 694 C C . LYS A 1 82 ? 8.079 -14.330 -31.784 1.00 73.75 82 LYS A C 1
ATOM 696 O O . LYS A 1 82 ? 8.925 -15.178 -32.119 1.00 73.75 82 LYS A O 1
ATOM 701 N N . LEU A 1 83 ? 6.842 -14.628 -31.393 1.00 78.00 83 LEU A N 1
ATOM 702 C CA . LEU A 1 83 ? 6.265 -15.969 -31.473 1.00 78.00 83 LEU A CA 1
ATOM 703 C C . LEU A 1 83 ? 5.645 -16.181 -32.865 1.00 78.00 83 LEU A C 1
ATOM 705 O O . LEU A 1 83 ? 5.131 -15.225 -33.448 1.00 78.00 83 LEU A O 1
ATOM 709 N N . PRO A 1 84 ? 5.733 -17.392 -33.442 1.00 68.69 84 PRO A N 1
ATOM 710 C CA . PRO A 1 84 ? 5.040 -17.711 -34.684 1.00 68.69 84 PRO A CA 1
ATOM 711 C C . PRO A 1 84 ? 3.533 -17.768 -34.410 1.00 68.69 84 PRO A C 1
ATOM 713 O O . PRO A 1 84 ? 3.048 -18.667 -33.728 1.00 68.69 84 PRO A O 1
ATOM 716 N N . CYS A 1 85 ? 2.794 -16.786 -34.907 1.00 69.75 85 CYS A N 1
ATOM 717 C CA . CYS A 1 85 ? 1.353 -16.684 -34.729 1.00 69.75 85 CYS A CA 1
ATOM 718 C C . CYS A 1 85 ? 0.734 -15.936 -35.922 1.00 69.75 85 CYS A C 1
ATOM 720 O O . CYS A 1 85 ? 1.409 -15.144 -36.583 1.00 69.75 85 CYS A O 1
ATOM 722 N N . ASN A 1 86 ? -0.562 -16.154 -36.146 1.00 65.00 86 ASN A N 1
ATOM 723 C CA . ASN A 1 86 ? -1.340 -15.474 -37.189 1.00 65.00 86 ASN A CA 1
ATOM 724 C C . ASN A 1 86 ? -2.356 -14.467 -36.615 1.00 65.00 86 ASN A C 1
ATOM 726 O O . ASN A 1 86 ? -3.139 -13.898 -37.366 1.00 65.00 86 ASN A O 1
ATOM 730 N N . ASN A 1 87 ? -2.392 -14.285 -35.290 1.00 72.56 87 ASN A N 1
ATOM 731 C CA . ASN A 1 87 ? -3.292 -13.338 -34.626 1.00 72.56 87 ASN A CA 1
ATOM 732 C C . ASN A 1 87 ? -2.517 -12.075 -34.195 1.00 72.56 87 ASN A C 1
ATOM 734 O O . ASN A 1 87 ? -1.337 -11.948 -34.497 1.00 72.56 87 ASN A O 1
ATOM 738 N N . ASP A 1 88 ? -3.169 -11.114 -33.539 1.00 79.50 88 ASP A N 1
ATOM 739 C CA . ASP A 1 88 ? -2.507 -9.901 -33.026 1.00 79.50 88 ASP A CA 1
ATOM 740 C C . ASP A 1 88 ? -2.472 -9.878 -31.482 1.00 79.50 88 ASP A C 1
ATOM 742 O O . ASP A 1 88 ? -2.322 -8.828 -30.859 1.00 79.50 88 ASP A O 1
ATOM 746 N N . LYS A 1 89 ? -2.606 -11.042 -30.827 1.00 88.62 89 LYS A N 1
ATOM 747 C CA . LYS A 1 89 ? -2.769 -11.127 -29.368 1.00 88.62 89 LYS A CA 1
ATOM 748 C C . LYS A 1 89 ? -1.457 -10.885 -28.621 1.00 88.62 89 LYS A C 1
ATOM 750 O O . LYS A 1 89 ? -0.400 -11.402 -28.995 1.00 88.62 89 LYS A O 1
ATOM 755 N N . ALA A 1 90 ? -1.544 -10.148 -27.518 1.00 92.00 90 ALA A N 1
ATOM 756 C CA . ALA A 1 90 ? -0.469 -9.977 -26.548 1.00 92.00 90 ALA A CA 1
ATOM 757 C C . ALA A 1 90 ? -0.989 -10.219 -25.124 1.00 92.00 90 ALA A C 1
ATOM 759 O O . ALA A 1 90 ? -2.185 -10.055 -24.895 1.00 92.00 90 ALA A O 1
ATOM 760 N N . PHE A 1 91 ? -0.113 -10.570 -24.170 1.00 92.25 91 PHE A N 1
ATOM 761 C CA . PHE A 1 91 ? -0.530 -10.645 -22.757 1.00 92.25 91 PHE A CA 1
ATOM 762 C C . PHE A 1 91 ? -1.014 -9.293 -22.250 1.00 92.25 91 PHE A C 1
ATOM 764 O O . PHE A 1 91 ? -2.037 -9.216 -21.579 1.00 92.25 91 PHE A O 1
ATOM 771 N N . PHE A 1 92 ? -0.278 -8.240 -22.598 1.00 94.19 92 PHE A N 1
ATOM 772 C CA . PHE A 1 92 ? -0.619 -6.879 -22.221 1.00 94.19 92 PHE A CA 1
ATOM 773 C C . PHE A 1 92 ? -0.569 -5.966 -23.432 1.00 94.19 92 PHE A C 1
ATOM 775 O O . PHE A 1 92 ? 0.394 -5.990 -24.204 1.00 94.19 92 PHE A O 1
ATOM 782 N N . GLU A 1 93 ? -1.586 -5.122 -23.555 1.00 94.00 93 GLU A N 1
ATOM 783 C CA . GLU A 1 93 ? -1.561 -3.955 -24.422 1.00 94.00 93 GLU A CA 1
ATOM 784 C C . GLU A 1 93 ? -1.421 -2.715 -23.554 1.00 94.00 93 GLU A C 1
ATOM 786 O O . GLU A 1 93 ? -2.283 -2.416 -22.733 1.00 94.00 93 GLU A O 1
ATOM 791 N N . ILE A 1 94 ? -0.313 -2.007 -23.725 1.00 92.81 94 ILE A N 1
ATOM 792 C CA . ILE A 1 94 ? 0.028 -0.850 -22.913 1.00 92.81 94 ILE A CA 1
ATOM 793 C C . ILE A 1 94 ? -0.159 0.417 -23.737 1.00 92.81 94 ILE A 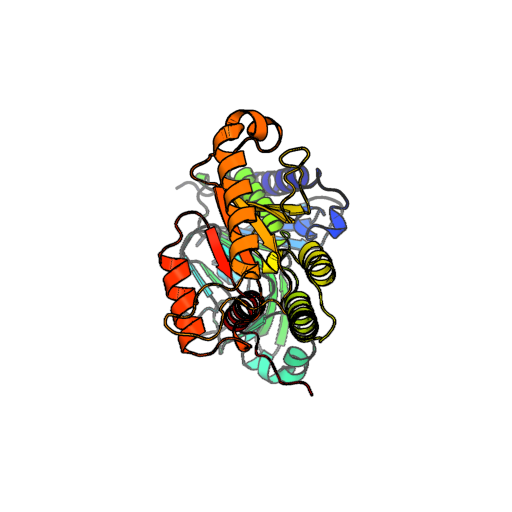C 1
ATOM 795 O O . ILE A 1 94 ? 0.329 0.531 -24.868 1.00 92.81 94 ILE A O 1
ATOM 799 N N . ASN A 1 95 ? -0.861 1.370 -23.137 1.00 90.88 95 ASN A N 1
ATOM 800 C CA . ASN A 1 95 ? -1.018 2.725 -23.628 1.00 90.88 95 ASN A CA 1
ATOM 801 C C . ASN A 1 95 ? -0.776 3.691 -22.463 1.00 90.88 95 ASN A C 1
ATOM 803 O O . ASN A 1 95 ? -1.452 3.592 -21.441 1.00 90.88 95 ASN A O 1
ATOM 807 N N . GLY A 1 96 ? 0.190 4.593 -22.607 1.00 84.62 96 GLY A N 1
ATOM 808 C CA . GLY A 1 96 ? 0.520 5.600 -21.599 1.00 84.62 96 GLY A CA 1
ATOM 809 C C . GLY A 1 96 ? 1.950 5.496 -21.076 1.00 84.62 96 GLY A C 1
ATOM 810 O O . GLY A 1 96 ? 2.684 4.542 -21.347 1.00 84.62 96 GLY A O 1
ATOM 811 N N . GLU A 1 97 ? 2.361 6.518 -20.336 1.00 84.44 97 GLU A N 1
ATOM 812 C CA . GLU A 1 97 ? 3.724 6.649 -19.827 1.00 84.44 97 GLU A CA 1
ATOM 813 C C . GLU A 1 97 ? 3.912 5.993 -18.460 1.00 84.44 97 GLU A C 1
ATOM 815 O O . GLU A 1 97 ? 2.981 5.865 -17.667 1.00 84.44 97 GLU A O 1
ATOM 820 N N . PHE A 1 98 ? 5.157 5.607 -18.173 1.00 81.50 98 PHE A N 1
ATOM 821 C CA . PHE A 1 98 ? 5.578 5.103 -16.867 1.00 81.50 98 PHE A CA 1
ATOM 822 C C . PHE A 1 98 ? 4.833 3.842 -16.400 1.00 81.50 98 PHE A C 1
ATOM 824 O O . PHE A 1 98 ? 4.687 3.626 -15.194 1.00 81.50 98 PHE A O 1
ATOM 831 N N . ASN A 1 99 ? 4.391 2.977 -17.311 1.00 89.19 99 ASN A N 1
ATOM 832 C CA . ASN A 1 99 ? 3.792 1.701 -16.931 1.00 89.19 99 ASN A CA 1
ATOM 833 C C . ASN A 1 99 ? 4.844 0.742 -16.357 1.00 89.19 99 ASN A C 1
ATOM 835 O O . ASN A 1 99 ? 6.034 0.816 -16.686 1.00 89.19 99 ASN A O 1
ATOM 839 N N . ARG A 1 100 ? 4.409 -0.185 -15.502 1.00 91.06 100 ARG A N 1
ATOM 840 C CA . ARG A 1 100 ? 5.285 -1.179 -14.878 1.00 91.06 100 ARG A CA 1
ATOM 841 C C . ARG A 1 100 ? 4.586 -2.527 -14.772 1.00 91.06 100 ARG A C 1
ATOM 843 O O . ARG A 1 100 ? 3.432 -2.594 -14.373 1.00 91.06 100 ARG A O 1
ATOM 850 N N . ILE A 1 101 ? 5.308 -3.588 -15.108 1.00 92.75 101 ILE A N 1
ATOM 851 C CA . ILE A 1 101 ? 4.908 -4.974 -14.864 1.00 92.75 101 ILE A CA 1
ATOM 852 C C . ILE A 1 101 ? 6.040 -5.605 -14.064 1.00 92.75 101 ILE A C 1
ATOM 854 O O . ILE A 1 101 ? 7.185 -5.619 -14.521 1.00 92.75 101 ILE A O 1
ATOM 858 N N . GLU A 1 102 ? 5.744 -6.111 -12.872 1.00 91.31 102 GLU A N 1
ATOM 859 C CA . GLU A 1 102 ? 6.777 -6.651 -11.995 1.00 91.31 102 GLU A CA 1
ATOM 860 C C . GLU A 1 102 ? 6.359 -7.915 -11.258 1.00 91.31 102 GLU A C 1
ATOM 862 O O . GLU A 1 102 ? 5.190 -8.089 -10.938 1.00 91.31 102 GLU A O 1
ATOM 867 N N . ASN A 1 103 ? 7.333 -8.783 -10.969 1.00 89.25 103 ASN A N 1
ATOM 868 C CA . ASN A 1 103 ? 7.150 -9.993 -10.156 1.00 89.25 103 ASN A CA 1
ATOM 869 C C . ASN A 1 103 ? 6.083 -10.970 -10.690 1.00 89.25 103 ASN A C 1
ATOM 871 O O . ASN A 1 103 ? 5.395 -11.635 -9.916 1.00 89.25 103 ASN A O 1
ATOM 875 N N . VAL A 1 104 ? 5.981 -11.088 -12.017 1.00 92.19 104 VAL A N 1
ATOM 876 C CA . VAL A 1 104 ? 5.057 -12.006 -12.702 1.00 92.19 104 VAL A CA 1
ATOM 877 C C . VAL A 1 104 ? 5.799 -12.966 -13.627 1.00 92.19 104 VAL A C 1
ATOM 879 O O . VAL A 1 104 ? 6.920 -12.684 -14.062 1.00 92.19 104 VAL A O 1
ATOM 882 N N . ASN A 1 105 ? 5.147 -14.068 -13.990 1.00 94.31 105 ASN A N 1
ATOM 883 C CA . ASN A 1 105 ? 5.578 -14.941 -15.079 1.00 94.31 105 ASN A CA 1
ATOM 884 C C . ASN A 1 105 ? 4.557 -14.933 -16.205 1.00 94.31 105 ASN A C 1
ATOM 886 O O . ASN A 1 105 ? 3.361 -15.043 -15.957 1.00 94.31 105 ASN A O 1
ATOM 890 N N . LEU A 1 106 ? 5.036 -14.840 -17.440 1.00 94.44 106 LEU A N 1
ATOM 891 C CA . LEU A 1 106 ? 4.219 -14.893 -18.644 1.00 94.44 106 LEU A CA 1
ATOM 892 C C . LEU A 1 106 ? 4.541 -16.188 -19.376 1.00 94.44 106 LEU A C 1
ATOM 894 O O . LEU A 1 106 ? 5.654 -16.368 -19.879 1.00 94.44 106 LEU A O 1
ATOM 898 N N . VAL A 1 107 ? 3.580 -17.104 -19.389 1.00 94.38 107 VAL A N 1
ATOM 899 C CA . VAL A 1 107 ? 3.797 -18.487 -19.808 1.00 94.38 107 VAL A CA 1
ATOM 900 C C . VAL A 1 107 ? 2.820 -18.850 -20.919 1.00 94.38 107 VAL A C 1
ATOM 902 O O . VAL A 1 107 ? 1.616 -18.633 -20.799 1.00 94.38 107 VAL A O 1
ATOM 905 N N . THR A 1 108 ? 3.306 -19.383 -22.037 1.00 93.69 108 THR A N 1
ATOM 906 C CA . THR A 1 108 ? 2.393 -19.883 -23.075 1.00 93.69 108 THR A CA 1
ATOM 907 C C . THR A 1 108 ? 1.699 -21.159 -22.603 1.00 93.69 108 THR A C 1
ATOM 909 O O . THR A 1 108 ? 2.272 -21.934 -21.840 1.00 93.69 108 THR A O 1
ATOM 912 N N . ARG A 1 109 ? 0.451 -21.377 -23.033 1.00 93.88 109 ARG A N 1
ATOM 913 C CA . ARG A 1 109 ? -0.380 -22.517 -22.601 1.00 93.88 109 ARG A CA 1
ATOM 914 C C . ARG A 1 109 ? 0.334 -23.864 -22.738 1.00 93.88 109 ARG A C 1
ATOM 916 O O . ARG A 1 109 ? 0.406 -24.610 -21.777 1.00 93.88 109 ARG A O 1
ATOM 923 N N . ASP A 1 110 ? 0.937 -24.109 -23.893 1.00 93.81 110 ASP A N 1
ATOM 924 C CA . ASP A 1 110 ? 1.713 -25.317 -24.194 1.00 93.81 110 ASP A CA 1
ATOM 925 C C . ASP A 1 110 ? 2.921 -25.528 -23.266 1.00 93.81 110 ASP A C 1
ATOM 927 O O . ASP A 1 110 ? 3.250 -26.661 -22.923 1.00 93.81 110 ASP A O 1
ATOM 931 N N . PHE A 1 111 ? 3.579 -24.451 -22.831 1.00 95.50 111 PHE A N 1
ATOM 932 C CA . PHE A 1 111 ? 4.631 -24.537 -21.824 1.00 95.50 111 PHE A CA 1
ATOM 933 C C . PHE A 1 111 ? 4.036 -24.834 -20.447 1.00 95.50 111 PHE A C 1
ATOM 935 O O . PHE A 1 111 ? 4.543 -25.699 -19.740 1.00 95.50 111 PHE A O 1
ATOM 942 N N . TYR A 1 112 ? 2.974 -24.128 -20.060 1.00 95.44 112 TYR A N 1
ATOM 943 C CA . TYR A 1 112 ? 2.348 -24.302 -18.752 1.00 95.44 112 TYR A CA 1
ATOM 944 C C . TYR A 1 112 ? 1.824 -25.726 -18.565 1.00 95.44 112 TYR A C 1
ATOM 946 O O . TYR A 1 112 ? 2.155 -26.357 -17.570 1.00 95.44 112 TYR A O 1
ATOM 954 N N . ASP A 1 113 ? 1.104 -26.270 -19.544 1.00 95.44 113 ASP A N 1
ATOM 955 C CA . ASP A 1 113 ? 0.527 -27.615 -19.460 1.00 95.44 113 ASP A CA 1
ATOM 956 C C . ASP A 1 113 ? 1.612 -28.697 -19.317 1.00 95.44 113 ASP A C 1
ATOM 958 O O . ASP A 1 113 ? 1.415 -29.690 -18.623 1.00 95.44 113 ASP A O 1
ATOM 962 N N . ALA A 1 114 ? 2.795 -28.481 -19.901 1.00 94.62 114 ALA A N 1
ATOM 963 C CA . ALA A 1 114 ? 3.931 -29.393 -19.769 1.00 94.62 114 ALA A CA 1
ATOM 964 C C . ALA A 1 114 ? 4.633 -29.334 -18.396 1.00 94.62 114 ALA A C 1
ATOM 966 O O . ALA A 1 114 ? 5.407 -30.237 -18.081 1.00 94.62 114 ALA A O 1
ATOM 967 N N . PHE A 1 115 ? 4.417 -28.276 -17.605 1.00 94.12 115 PHE A N 1
ATOM 968 C CA . PHE A 1 115 ? 5.143 -28.007 -16.353 1.00 94.12 115 PHE A CA 1
ATOM 969 C C . PHE A 1 115 ? 4.238 -27.540 -15.208 1.00 94.12 115 PHE A C 1
ATOM 971 O O . PHE A 1 115 ? 4.726 -26.931 -14.253 1.00 94.12 115 PHE A O 1
ATOM 978 N N . LYS A 1 116 ? 2.935 -27.810 -15.298 1.00 92.25 116 LYS A N 1
ATOM 979 C CA . LYS A 1 116 ? 1.917 -27.250 -14.410 1.00 92.25 116 LYS A CA 1
ATOM 980 C C . LYS A 1 116 ? 2.257 -27.470 -12.941 1.00 92.25 116 LYS A C 1
ATOM 982 O O . LYS A 1 116 ? 2.358 -26.503 -12.198 1.00 92.25 116 LYS A O 1
ATOM 987 N N . ASP A 1 117 ? 2.535 -28.713 -12.559 1.00 91.62 117 ASP A N 1
ATOM 988 C CA . ASP A 1 117 ? 2.792 -29.068 -11.160 1.00 91.62 117 ASP A CA 1
ATOM 989 C C . ASP A 1 117 ? 4.027 -28.350 -10.601 1.00 91.62 117 ASP A C 1
ATOM 991 O O . ASP A 1 117 ? 4.028 -27.882 -9.467 1.00 91.62 117 ASP A O 1
ATOM 995 N N . ILE A 1 118 ? 5.072 -28.186 -11.417 1.00 89.00 118 ILE A N 1
ATOM 996 C CA . ILE A 1 118 ? 6.297 -27.478 -11.023 1.00 89.00 118 ILE A CA 1
ATOM 997 C C . ILE A 1 118 ? 6.021 -25.981 -10.860 1.00 89.00 118 ILE A C 1
ATOM 999 O O . ILE A 1 118 ? 6.487 -25.367 -9.900 1.00 89.00 118 ILE A O 1
ATOM 1003 N N . ILE A 1 119 ? 5.286 -25.384 -11.800 1.00 86.75 119 ILE A N 1
ATOM 1004 C CA . ILE A 1 119 ? 4.958 -23.957 -11.772 1.00 86.75 119 ILE A CA 1
ATOM 1005 C C . ILE A 1 119 ? 4.043 -23.651 -10.584 1.00 86.75 119 ILE A C 1
ATOM 1007 O O . ILE A 1 119 ? 4.330 -22.720 -9.837 1.00 86.75 119 ILE A O 1
ATOM 1011 N N . ASP A 1 120 ? 2.999 -24.449 -10.376 1.00 84.94 120 ASP A N 1
ATOM 1012 C CA . ASP A 1 120 ? 2.024 -24.244 -9.305 1.00 84.94 120 ASP A CA 1
ATOM 1013 C C . ASP A 1 120 ? 2.650 -24.474 -7.918 1.00 84.94 120 ASP A C 1
ATOM 1015 O O . ASP A 1 120 ? 2.302 -23.780 -6.965 1.00 84.94 120 ASP A O 1
ATOM 1019 N N . TYR A 1 121 ? 3.611 -25.399 -7.799 1.00 85.06 121 TYR A N 1
ATOM 1020 C CA . TYR A 1 121 ? 4.231 -25.737 -6.514 1.00 85.06 121 TYR A CA 1
ATOM 1021 C C . TYR A 1 121 ? 5.420 -24.841 -6.135 1.00 85.06 121 TYR A C 1
ATOM 1023 O O . TYR A 1 121 ? 5.592 -24.491 -4.968 1.00 85.06 121 TYR A O 1
ATOM 1031 N N . LEU A 1 122 ? 6.271 -24.467 -7.097 1.00 77.06 122 LEU A N 1
ATOM 1032 C CA . LEU A 1 122 ? 7.528 -23.760 -6.808 1.00 77.06 122 LEU A CA 1
ATOM 1033 C C . LEU A 1 122 ? 7.465 -22.256 -7.066 1.00 77.06 122 LEU A C 1
ATOM 1035 O O . LEU A 1 122 ? 8.339 -21.516 -6.598 1.00 77.06 122 LEU A O 1
ATOM 1039 N N . CYS A 1 123 ? 6.487 -21.775 -7.835 1.00 77.62 123 CYS A N 1
ATOM 1040 C CA . CYS A 1 123 ? 6.495 -20.385 -8.244 1.00 77.62 123 CYS A CA 1
ATOM 1041 C C . CYS A 1 123 ? 5.843 -19.462 -7.213 1.00 77.62 123 CYS A C 1
ATOM 1043 O O . CYS A 1 123 ? 4.642 -19.494 -6.981 1.00 77.62 123 CYS A O 1
ATOM 1045 N N . LYS A 1 124 ? 6.643 -18.554 -6.648 1.00 76.75 124 LYS A N 1
ATOM 1046 C CA . LYS A 1 124 ? 6.174 -17.518 -5.710 1.00 76.75 124 LYS A CA 1
ATOM 1047 C C . LYS A 1 124 ? 5.611 -16.268 -6.400 1.00 76.75 124 LYS A C 1
ATOM 1049 O O . LYS A 1 124 ? 5.220 -15.320 -5.730 1.00 76.75 124 LYS A O 1
ATOM 1054 N N . SER A 1 125 ? 5.633 -16.232 -7.731 1.00 79.94 125 SER A N 1
ATOM 1055 C CA . SER A 1 125 ? 5.208 -15.091 -8.544 1.00 79.94 125 SER A CA 1
ATOM 1056 C C . SER A 1 125 ? 3.911 -15.410 -9.275 1.00 79.94 125 SER A C 1
ATOM 1058 O O . SER A 1 125 ? 3.723 -16.530 -9.751 1.00 79.94 125 SER A O 1
ATOM 1060 N N . THR A 1 126 ? 3.047 -14.407 -9.431 1.00 87.50 126 THR A N 1
ATOM 1061 C CA . THR A 1 126 ? 1.797 -14.544 -10.188 1.00 87.50 126 THR A CA 1
ATOM 1062 C C . THR A 1 126 ? 2.089 -14.993 -11.615 1.00 87.50 126 THR A C 1
ATOM 1064 O O . THR A 1 126 ? 2.863 -14.351 -12.329 1.00 87.50 126 THR A O 1
ATOM 1067 N N . THR A 1 127 ? 1.464 -16.088 -12.042 1.00 91.75 127 THR A N 1
ATOM 1068 C CA . THR A 1 127 ? 1.680 -16.664 -13.372 1.00 91.75 127 THR A CA 1
ATOM 1069 C C . THR A 1 127 ? 0.476 -16.408 -14.270 1.00 91.75 127 THR A C 1
ATOM 1071 O O . THR A 1 127 ? -0.633 -16.853 -13.992 1.00 91.75 127 THR A O 1
ATOM 1074 N N . PHE A 1 128 ? 0.707 -15.703 -15.375 1.00 91.81 128 PHE A N 1
ATOM 1075 C CA . PHE A 1 128 ? -0.264 -15.501 -16.439 1.00 91.81 128 PHE A CA 1
ATOM 1076 C C . PHE A 1 128 ? -0.037 -16.541 -17.524 1.00 91.81 128 PHE A C 1
ATOM 1078 O O . PHE A 1 128 ? 1.080 -16.684 -18.029 1.00 91.81 128 PHE A O 1
ATOM 1085 N N . VAL A 1 129 ? -1.113 -17.215 -17.927 1.00 93.88 129 VAL A N 1
ATOM 1086 C CA . VAL A 1 129 ? -1.066 -18.234 -18.976 1.00 93.88 129 VAL A CA 1
ATOM 1087 C C . VAL A 1 129 ? -1.921 -17.811 -20.162 1.00 93.88 129 VAL A C 1
ATOM 1089 O O . VAL A 1 129 ? -3.118 -17.570 -20.007 1.00 93.88 129 VAL A O 1
ATOM 1092 N N . MET A 1 130 ? -1.329 -17.746 -21.357 1.00 91.94 130 MET A N 1
ATOM 1093 C CA . MET A 1 130 ? -2.037 -17.361 -22.584 1.00 91.94 130 MET A CA 1
ATOM 1094 C C . MET A 1 130 ? -1.848 -18.392 -23.692 1.00 91.94 130 MET A C 1
ATOM 1096 O O . MET A 1 130 ? -0.757 -18.916 -23.914 1.00 91.94 130 MET A O 1
ATOM 1100 N N . GLU A 1 131 ? -2.925 -18.664 -24.424 1.00 90.88 131 GLU A N 1
ATOM 1101 C CA . GLU A 1 131 ? -2.878 -19.517 -25.603 1.00 90.88 131 GLU A CA 1
ATOM 1102 C C . GLU A 1 131 ? -2.360 -18.734 -26.818 1.00 90.88 131 GLU A C 1
ATOM 1104 O O . GLU A 1 131 ? -2.940 -17.718 -27.204 1.00 90.88 131 GLU A O 1
ATOM 1109 N N . LYS A 1 132 ? -1.267 -19.226 -27.419 1.00 86.50 132 LYS A N 1
ATOM 1110 C CA . LYS A 1 132 ? -0.675 -18.730 -28.678 1.00 86.50 132 LYS A CA 1
ATOM 1111 C C . LYS A 1 132 ? -0.581 -17.189 -28.774 1.00 86.50 132 LYS A C 1
ATOM 1113 O O . LYS A 1 132 ? -1.110 -16.609 -29.731 1.00 86.50 132 LYS A O 1
ATOM 1118 N N . PRO A 1 133 ? 0.077 -16.511 -27.812 1.00 90.00 133 PRO A N 1
ATOM 1119 C CA . PRO A 1 133 ? 0.358 -15.087 -27.931 1.00 90.00 133 PRO A CA 1
ATOM 1120 C C . PRO A 1 133 ? 1.357 -14.832 -29.061 1.00 90.00 133 PRO A C 1
ATOM 1122 O O . PRO A 1 133 ? 2.210 -15.666 -29.357 1.00 90.00 133 PRO A O 1
ATOM 1125 N N . CYS A 1 134 ? 1.289 -13.650 -29.661 1.00 89.38 134 CYS A N 1
ATOM 1126 C CA . CYS A 1 134 ? 2.276 -13.180 -30.634 1.00 89.38 134 CYS A CA 1
ATOM 1127 C C . CYS A 1 134 ? 3.416 -12.414 -29.990 1.00 89.38 134 CYS A C 1
ATOM 1129 O O . CYS A 1 134 ? 4.574 -12.502 -30.409 1.00 89.38 134 CYS A O 1
ATOM 1131 N N . LEU A 1 135 ? 3.045 -11.642 -28.973 1.00 90.31 135 LEU A N 1
ATOM 1132 C CA . LEU A 1 135 ? 3.903 -10.758 -28.214 1.00 90.31 135 LEU A CA 1
ATOM 1133 C C . LEU A 1 135 ? 3.599 -10.949 -26.732 1.00 90.31 135 LEU A C 1
ATOM 1135 O O . LEU A 1 135 ? 2.471 -11.236 -26.338 1.00 90.31 135 LEU A O 1
ATOM 1139 N N . PHE A 1 136 ? 4.599 -10.727 -25.893 1.00 91.62 136 PHE A N 1
ATOM 1140 C CA . PHE A 1 136 ? 4.357 -10.633 -24.456 1.00 91.62 136 PHE A CA 1
ATOM 1141 C C . PHE A 1 136 ? 3.768 -9.275 -24.093 1.00 91.62 136 PHE A C 1
ATOM 1143 O O . PHE A 1 136 ? 2.825 -9.187 -23.318 1.00 91.62 136 PHE A O 1
ATOM 1150 N N . VAL A 1 137 ? 4.271 -8.210 -24.707 1.00 93.50 137 VAL A N 1
ATOM 1151 C CA . VAL A 1 137 ? 3.796 -6.854 -24.455 1.00 93.50 137 VAL A CA 1
ATOM 1152 C C . VAL A 1 137 ? 3.666 -6.136 -25.784 1.00 93.50 137 VAL A C 1
ATOM 1154 O O . VAL A 1 137 ? 4.612 -6.120 -26.567 1.00 93.50 137 VAL A O 1
ATOM 1157 N N . ARG A 1 138 ? 2.499 -5.546 -26.032 1.00 93.06 138 ARG A N 1
ATOM 1158 C CA . ARG A 1 138 ? 2.254 -4.618 -27.135 1.00 93.06 138 ARG A CA 1
ATOM 1159 C C . ARG A 1 138 ? 2.265 -3.204 -26.582 1.00 93.06 138 ARG A C 1
ATOM 1161 O O . ARG A 1 138 ? 1.504 -2.910 -25.666 1.00 93.06 138 ARG A O 1
ATOM 1168 N N . LEU A 1 139 ? 3.085 -2.327 -27.149 1.00 93.06 139 LEU A N 1
ATOM 1169 C CA . LEU A 1 139 ? 3.179 -0.940 -26.707 1.00 93.06 139 LEU A CA 1
ATOM 1170 C C . LEU A 1 139 ? 2.596 -0.027 -27.788 1.00 93.06 139 LEU A C 1
ATOM 1172 O O . LEU A 1 139 ? 3.205 0.158 -28.839 1.00 93.06 139 LEU A O 1
ATOM 1176 N N . LYS A 1 140 ? 1.393 0.510 -27.551 1.00 91.94 140 LYS A N 1
ATOM 1177 C CA . LYS A 1 140 ? 0.707 1.403 -28.502 1.00 91.94 140 LYS A CA 1
ATOM 1178 C C . LYS A 1 140 ? 1.268 2.822 -28.434 1.00 91.94 140 LYS A C 1
ATOM 1180 O O . LYS A 1 140 ? 1.577 3.401 -29.469 1.00 91.94 140 LYS A O 1
ATOM 1185 N N . ALA A 1 141 ? 1.433 3.342 -27.222 1.00 91.00 141 ALA A N 1
ATOM 1186 C CA . ALA A 1 141 ? 2.090 4.614 -26.945 1.00 91.00 141 ALA A CA 1
ATOM 1187 C C . ALA A 1 141 ? 2.658 4.623 -25.520 1.00 91.00 141 ALA A C 1
ATOM 1189 O O . ALA A 1 141 ? 2.253 3.828 -24.669 1.00 91.00 141 ALA A O 1
ATOM 1190 N N . GLY A 1 142 ? 3.592 5.537 -25.282 1.00 93.19 142 GLY A N 1
ATOM 1191 C CA . GLY A 1 142 ? 4.280 5.734 -24.016 1.00 93.19 142 GLY A CA 1
ATOM 1192 C C . GLY A 1 142 ? 5.389 4.725 -23.732 1.00 93.19 142 GLY A C 1
ATOM 1193 O O . GLY A 1 142 ? 6.169 4.392 -24.636 1.00 93.19 142 GLY A O 1
ATOM 1194 N N . SER A 1 143 ? 5.480 4.244 -22.492 1.00 94.56 143 SER A N 1
ATOM 1195 C CA . SER A 1 143 ? 6.584 3.406 -22.025 1.00 94.56 143 SER A CA 1
ATOM 1196 C C . SER A 1 143 ? 6.172 2.399 -20.950 1.00 94.56 143 SER A C 1
ATOM 1198 O O . SER A 1 143 ? 5.243 2.627 -20.175 1.00 94.56 143 SER A O 1
ATOM 1200 N N . VAL A 1 144 ? 6.887 1.271 -20.894 1.00 95.75 144 VAL A N 1
ATOM 1201 C CA . VAL A 1 144 ? 6.687 0.210 -19.897 1.00 95.75 144 VAL A CA 1
ATOM 1202 C C . VAL A 1 144 ? 8.015 -0.366 -19.415 1.00 95.75 144 VAL A C 1
ATOM 1204 O O . VAL A 1 144 ? 8.904 -0.666 -20.215 1.00 95.75 144 VAL A O 1
ATOM 1207 N N . LYS A 1 145 ? 8.139 -0.548 -18.099 1.00 96.06 145 LYS A N 1
ATOM 1208 C CA . LYS A 1 145 ? 9.257 -1.240 -17.448 1.00 96.06 145 LYS A CA 1
ATOM 1209 C C . LYS A 1 145 ? 8.816 -2.634 -16.997 1.00 96.06 145 LYS A C 1
ATOM 1211 O O . LYS A 1 145 ? 7.819 -2.774 -16.295 1.00 96.06 145 LYS A O 1
ATOM 1216 N N . LEU A 1 146 ? 9.561 -3.659 -17.389 1.00 95.81 146 LEU A N 1
ATOM 1217 C CA . LEU A 1 146 ? 9.414 -5.034 -16.926 1.00 95.81 146 LEU A CA 1
ATOM 1218 C C . LEU A 1 146 ? 10.500 -5.318 -15.896 1.00 95.81 146 LEU A C 1
ATOM 1220 O O . LEU A 1 146 ? 11.683 -5.295 -16.242 1.00 95.81 146 LEU A O 1
ATOM 1224 N N . VAL A 1 147 ? 10.114 -5.597 -14.654 1.00 94.12 147 VAL A N 1
ATOM 1225 C CA . VAL A 1 147 ? 11.064 -5.823 -13.557 1.00 94.12 147 VAL A CA 1
ATOM 1226 C C . VAL A 1 147 ? 10.841 -7.187 -12.929 1.00 94.12 147 VAL A C 1
ATOM 1228 O O . VAL A 1 147 ? 9.741 -7.524 -12.508 1.00 94.12 147 VAL A O 1
ATOM 1231 N N . ASN A 1 148 ? 11.893 -7.998 -12.869 1.00 92.12 148 ASN A N 1
ATOM 1232 C CA . ASN A 1 148 ? 11.817 -9.357 -12.336 1.00 92.12 148 ASN A CA 1
ATOM 1233 C C . ASN A 1 148 ? 10.728 -10.228 -13.014 1.00 92.12 148 ASN A C 1
ATOM 1235 O O . ASN A 1 148 ? 10.058 -11.030 -12.360 1.00 92.12 148 ASN A O 1
ATOM 1239 N N . VAL A 1 149 ? 10.555 -10.097 -14.332 1.00 94.31 149 VAL A N 1
ATOM 1240 C CA . VAL A 1 149 ? 9.535 -10.826 -15.106 1.00 94.31 149 VAL A CA 1
ATOM 1241 C C . VAL A 1 149 ? 10.102 -12.139 -15.640 1.00 94.31 149 VAL A C 1
ATOM 1243 O O . VAL A 1 149 ? 11.148 -12.160 -16.288 1.00 94.31 149 VAL A O 1
ATOM 1246 N N . GLY A 1 150 ? 9.431 -13.254 -15.358 1.00 94.75 150 GLY A N 1
ATOM 1247 C CA . GLY A 1 150 ? 9.704 -14.539 -16.000 1.00 94.75 150 GLY A CA 1
ATOM 1248 C C . GLY A 1 150 ? 8.943 -14.665 -17.317 1.00 94.75 150 GLY A C 1
ATOM 1249 O O . GLY A 1 150 ? 7.788 -14.266 -17.411 1.00 94.75 150 GLY A O 1
ATOM 1250 N N . ILE A 1 151 ? 9.576 -15.222 -18.341 1.00 94.75 151 ILE A N 1
ATOM 1251 C CA . ILE A 1 151 ? 8.931 -15.555 -19.608 1.00 94.75 151 ILE A CA 1
ATOM 1252 C C . ILE A 1 151 ? 9.251 -17.005 -19.938 1.00 94.75 151 ILE A C 1
ATOM 1254 O O . ILE A 1 151 ? 10.423 -17.381 -19.944 1.00 94.75 151 ILE A O 1
ATOM 1258 N N . ALA A 1 152 ? 8.234 -17.804 -20.243 1.00 94.31 152 ALA A N 1
ATOM 1259 C CA . ALA A 1 152 ? 8.417 -19.195 -20.631 1.00 94.31 152 ALA A CA 1
ATOM 1260 C C . ALA A 1 152 ? 7.497 -19.581 -21.792 1.00 94.31 152 ALA A C 1
ATOM 1262 O O . ALA A 1 152 ? 6.314 -19.248 -21.798 1.00 94.31 152 ALA A O 1
ATOM 1263 N N . TYR A 1 153 ? 8.053 -20.230 -22.813 1.00 93.31 153 TYR A N 1
ATOM 1264 C CA . TYR A 1 153 ? 7.305 -20.577 -24.020 1.00 93.31 153 TYR A CA 1
ATOM 1265 C C . TYR A 1 153 ? 7.953 -21.698 -24.828 1.00 93.31 153 TYR A C 1
ATOM 1267 O O . TYR A 1 153 ? 9.129 -22.019 -24.642 1.00 93.31 153 TYR A O 1
ATOM 1275 N N . VAL A 1 154 ? 7.196 -22.274 -25.763 1.00 90.19 154 VAL A N 1
ATOM 1276 C CA . VAL A 1 154 ? 7.716 -23.229 -26.749 1.00 90.19 154 VAL A CA 1
ATOM 1277 C C . VAL A 1 154 ? 7.855 -22.545 -28.111 1.00 90.19 154 VAL A C 1
ATOM 1279 O O . VAL A 1 154 ? 6.961 -21.843 -28.577 1.00 90.19 154 VAL A O 1
ATOM 1282 N N . LYS A 1 155 ? 9.000 -22.727 -28.774 1.00 86.75 155 LYS A N 1
ATOM 1283 C CA . LYS A 1 155 ? 9.256 -22.216 -30.127 1.00 86.75 155 LYS A CA 1
ATOM 1284 C C . LYS A 1 155 ? 10.009 -23.245 -30.949 1.00 86.75 155 LYS A C 1
ATOM 1286 O O . LYS A 1 155 ? 11.103 -23.657 -30.575 1.00 86.75 155 LYS A O 1
ATOM 1291 N N . ASN A 1 156 ? 9.436 -23.628 -32.091 1.00 87.25 156 ASN A N 1
ATOM 1292 C CA . ASN A 1 156 ? 9.986 -24.653 -32.986 1.00 87.25 156 ASN A CA 1
ATOM 1293 C C . ASN A 1 156 ? 10.339 -25.949 -32.224 1.00 87.25 156 ASN A C 1
ATOM 1295 O O . ASN A 1 156 ? 11.447 -26.465 -32.344 1.00 87.25 156 ASN A O 1
ATOM 1299 N N . GLY A 1 157 ? 9.435 -26.401 -31.345 1.00 86.81 157 GLY A N 1
ATOM 1300 C CA . GLY A 1 157 ? 9.626 -27.578 -30.487 1.00 86.81 157 GLY A CA 1
ATOM 1301 C C . GLY A 1 157 ? 10.598 -27.392 -29.313 1.00 86.81 157 GLY A C 1
ATOM 1302 O O . GLY A 1 157 ? 10.707 -28.277 -28.469 1.00 86.81 157 GLY A O 1
ATOM 1303 N N . ARG A 1 158 ? 11.293 -26.252 -29.208 1.00 91.12 158 ARG A N 1
ATOM 1304 C CA . ARG A 1 158 ? 12.226 -25.968 -28.109 1.00 91.12 158 ARG A CA 1
ATOM 1305 C C . ARG A 1 158 ? 11.544 -25.183 -26.999 1.00 91.12 158 ARG A C 1
ATOM 1307 O O . ARG A 1 158 ? 10.893 -24.174 -27.254 1.00 91.12 158 ARG A O 1
ATOM 1314 N N . ARG A 1 159 ? 11.752 -25.626 -25.763 1.00 92.88 159 ARG A N 1
ATOM 1315 C CA . ARG A 1 159 ? 11.314 -24.945 -24.541 1.00 92.88 159 ARG A CA 1
ATOM 1316 C C . ARG A 1 159 ? 12.300 -23.831 -24.214 1.00 92.88 159 ARG A C 1
ATOM 1318 O O . ARG A 1 159 ? 13.503 -24.072 -24.167 1.00 92.88 159 ARG A O 1
ATOM 1325 N N . ILE A 1 160 ? 11.801 -22.621 -24.009 1.00 92.44 160 ILE A N 1
ATOM 1326 C CA . ILE A 1 160 ? 12.619 -21.447 -23.725 1.00 92.44 160 ILE A CA 1
ATOM 1327 C C . ILE A 1 160 ? 12.100 -20.797 -22.454 1.00 92.44 160 ILE A C 1
ATOM 1329 O O . ILE A 1 160 ? 10.913 -20.508 -22.340 1.00 92.44 160 ILE A O 1
ATOM 1333 N N . VAL A 1 161 ? 13.015 -20.536 -21.524 1.00 93.38 161 VAL A N 1
ATOM 1334 C CA . VAL A 1 161 ? 12.763 -19.779 -20.300 1.00 93.38 161 VAL A CA 1
ATOM 1335 C C . VAL A 1 161 ? 13.731 -18.606 -20.274 1.00 93.38 161 VAL A C 1
ATOM 1337 O O . VAL A 1 161 ? 14.932 -18.776 -20.480 1.00 93.38 161 VAL A O 1
ATOM 1340 N N . LYS A 1 162 ? 13.213 -17.404 -20.043 1.00 92.94 162 LYS A N 1
ATOM 1341 C CA . LYS A 1 162 ? 13.994 -16.174 -19.920 1.00 92.94 162 LYS A CA 1
ATOM 1342 C C . LYS A 1 162 ? 13.554 -15.434 -18.667 1.00 92.94 162 LYS A C 1
ATOM 1344 O O . LYS A 1 162 ? 12.369 -15.167 -18.489 1.00 92.94 162 LYS A O 1
ATOM 1349 N N . LYS A 1 163 ? 14.511 -15.046 -17.826 1.00 92.94 163 LYS A N 1
ATOM 1350 C CA . LYS A 1 163 ? 14.264 -14.124 -16.717 1.00 92.94 163 LYS A CA 1
ATOM 1351 C C . LYS A 1 163 ? 14.719 -12.724 -17.106 1.00 92.94 163 LYS A C 1
ATOM 1353 O O . LYS A 1 163 ? 15.880 -12.517 -17.445 1.00 92.94 163 LYS A O 1
ATOM 1358 N N . ILE A 1 164 ? 13.804 -11.769 -17.041 1.00 94.62 164 ILE A N 1
ATOM 1359 C CA . ILE A 1 164 ? 14.071 -10.351 -17.252 1.00 94.62 164 ILE A CA 1
ATOM 1360 C C . ILE A 1 164 ? 14.288 -9.717 -15.888 1.00 94.62 164 ILE A C 1
ATOM 1362 O O . ILE A 1 164 ? 13.370 -9.654 -15.072 1.00 94.62 164 ILE A O 1
ATOM 1366 N N . LYS A 1 165 ? 15.508 -9.242 -15.642 1.00 93.81 165 LYS A N 1
ATOM 1367 C CA . LYS A 1 165 ? 15.831 -8.498 -14.418 1.00 93.81 165 LYS A CA 1
ATOM 1368 C C . LYS A 1 165 ? 15.241 -7.096 -14.495 1.00 93.81 165 LYS A C 1
ATOM 1370 O O . LYS A 1 165 ? 14.478 -6.709 -13.616 1.00 93.81 165 LYS A O 1
ATOM 1375 N N . PHE A 1 166 ? 15.545 -6.397 -15.586 1.00 96.38 166 PHE A N 1
ATOM 1376 C CA . PHE A 1 166 ? 14.981 -5.099 -15.921 1.00 96.38 166 PHE A CA 1
ATOM 1377 C C . PHE A 1 166 ? 14.997 -4.906 -17.444 1.00 96.38 166 PHE A C 1
ATOM 1379 O O . PHE A 1 166 ? 16.044 -5.046 -18.081 1.00 96.38 166 PHE A O 1
ATOM 1386 N N . LEU A 1 167 ? 13.846 -4.578 -18.025 1.00 97.31 167 LEU A N 1
ATOM 1387 C CA . LEU A 1 167 ? 13.709 -4.156 -19.418 1.00 97.31 167 LEU A CA 1
ATOM 1388 C C . LEU A 1 167 ? 12.800 -2.940 -19.485 1.00 97.31 167 LEU A C 1
ATOM 1390 O O . LEU A 1 167 ? 11.695 -2.969 -18.961 1.00 97.31 167 LEU A O 1
ATOM 1394 N N . TRP A 1 168 ? 13.215 -1.916 -20.211 1.00 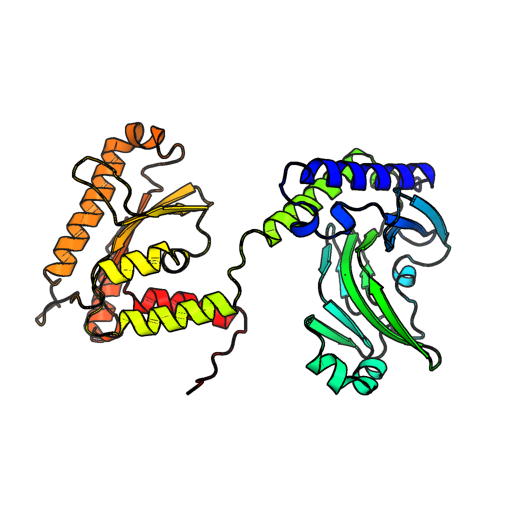97.50 168 TRP A N 1
ATOM 1395 C CA . TRP A 1 168 ? 12.407 -0.736 -20.465 1.00 97.50 168 TRP A CA 1
ATOM 1396 C C . TRP A 1 168 ? 12.128 -0.603 -21.958 1.00 97.50 168 TRP A C 1
ATOM 1398 O O . TRP A 1 168 ? 13.053 -0.531 -22.764 1.00 97.50 168 TRP A O 1
ATOM 1408 N N . LEU A 1 169 ? 10.846 -0.605 -22.318 1.00 97.31 169 LEU A N 1
ATOM 1409 C CA . LEU A 1 169 ? 10.355 -0.380 -23.672 1.00 97.31 169 LEU A CA 1
ATOM 1410 C C . LEU A 1 169 ? 9.747 1.021 -23.762 1.00 97.31 169 LEU A C 1
ATOM 1412 O O . LEU A 1 169 ? 8.919 1.391 -22.931 1.00 97.31 169 LEU A O 1
ATOM 1416 N N . ILE A 1 170 ? 10.141 1.782 -24.778 1.00 96.62 170 ILE A N 1
ATOM 1417 C CA . ILE A 1 170 ? 9.695 3.155 -25.032 1.00 96.62 170 ILE A CA 1
ATOM 1418 C C . ILE A 1 170 ? 9.205 3.211 -26.475 1.00 96.62 170 ILE A C 1
ATOM 1420 O O . ILE A 1 170 ? 9.961 2.906 -27.389 1.00 96.62 170 ILE A O 1
ATOM 1424 N N . SER A 1 171 ? 7.950 3.586 -26.704 1.00 95.38 171 SER A N 1
ATOM 1425 C CA . SER A 1 171 ? 7.311 3.531 -28.033 1.00 95.38 171 SER A CA 1
ATOM 1426 C C . SER A 1 171 ? 7.886 4.516 -29.056 1.00 95.38 171 SER A C 1
ATOM 1428 O O . SER A 1 171 ? 7.741 4.305 -30.261 1.00 95.38 171 SER A O 1
ATOM 1430 N N . THR A 1 172 ? 8.571 5.563 -28.594 1.00 94.25 172 THR A N 1
ATOM 1431 C CA . THR A 1 172 ? 9.149 6.623 -29.427 1.00 94.25 172 THR A CA 1
ATOM 1432 C C . THR A 1 172 ? 10.670 6.526 -29.530 1.00 94.25 172 THR A C 1
ATOM 1434 O O . THR A 1 172 ? 11.355 6.045 -28.630 1.00 94.25 172 THR A O 1
ATOM 1437 N N . SER A 1 173 ? 11.206 6.968 -30.667 1.00 94.50 173 SER A N 1
ATOM 1438 C CA . SER A 1 173 ? 12.644 7.142 -30.904 1.00 94.50 173 SER A CA 1
ATOM 1439 C C . SER A 1 173 ? 13.001 8.609 -31.163 1.00 94.50 173 SER A C 1
ATOM 1441 O O . SER A 1 173 ? 14.056 8.881 -31.739 1.00 94.50 173 SER A O 1
ATOM 1443 N N . ALA A 1 174 ? 12.089 9.536 -30.867 1.00 94.38 174 ALA A N 1
ATOM 1444 C CA . ALA A 1 174 ? 12.281 10.960 -31.099 1.00 94.38 174 ALA A CA 1
ATOM 1445 C C . ALA A 1 174 ? 13.253 11.529 -30.053 1.00 94.38 174 ALA A C 1
ATOM 1447 O O . ALA A 1 174 ? 13.135 11.215 -28.869 1.00 94.38 174 ALA A O 1
ATOM 1448 N N . LYS A 1 175 ? 14.258 12.290 -30.502 1.00 94.69 175 LYS A N 1
ATOM 1449 C CA . LYS A 1 175 ? 15.409 12.711 -29.679 1.00 94.69 175 LYS A CA 1
ATOM 1450 C C . LYS A 1 175 ? 15.019 13.463 -28.397 1.00 94.69 175 LYS A C 1
ATOM 1452 O O . LYS A 1 175 ? 15.713 13.339 -27.395 1.00 94.69 175 LYS A O 1
ATOM 1457 N N . GLU A 1 176 ? 13.912 14.197 -28.420 1.00 93.19 176 GLU A N 1
ATOM 1458 C CA . GLU A 1 176 ? 13.388 15.014 -27.323 1.00 93.19 176 GLU A CA 1
ATOM 1459 C C . GLU A 1 176 ? 12.954 14.200 -26.093 1.00 93.19 176 GLU A C 1
ATOM 1461 O O . GLU A 1 176 ? 12.937 14.732 -24.990 1.00 93.19 176 GLU A O 1
ATOM 1466 N N . TYR A 1 177 ? 12.690 12.899 -26.247 1.00 92.25 177 TYR A N 1
ATOM 1467 C CA . TYR A 1 177 ? 12.354 12.001 -25.132 1.00 92.25 177 TYR A CA 1
ATOM 1468 C C . TYR A 1 177 ? 13.584 11.418 -24.426 1.00 92.25 177 TYR A C 1
ATOM 1470 O O . TYR A 1 177 ? 13.450 10.692 -23.444 1.00 92.25 177 TYR A O 1
ATOM 1478 N N . PHE A 1 178 ? 14.788 11.705 -24.929 1.00 96.31 178 PHE A N 1
ATOM 1479 C CA . PHE A 1 178 ? 16.028 11.092 -24.459 1.00 96.31 178 PHE A CA 1
ATOM 1480 C C . PHE A 1 178 ? 17.079 12.136 -24.093 1.00 96.31 178 PHE A C 1
ATOM 1482 O O . PHE A 1 178 ? 18.251 12.024 -24.459 1.00 96.31 178 PHE A O 1
ATOM 1489 N N . THR A 1 179 ? 16.644 13.163 -23.369 1.00 96.12 179 THR A N 1
ATOM 1490 C CA . THR A 1 179 ? 17.532 14.160 -22.772 1.00 96.12 179 THR A CA 1
ATOM 1491 C C . THR A 1 179 ? 18.038 13.698 -21.407 1.00 96.12 179 THR A C 1
ATOM 1493 O O . THR A 1 179 ? 17.477 12.793 -20.779 1.00 96.12 179 THR A O 1
ATOM 1496 N N . LYS A 1 180 ? 19.100 14.340 -20.918 1.00 97.00 180 LYS A N 1
ATOM 1497 C CA . LYS A 1 180 ? 19.636 14.088 -19.578 1.00 97.00 180 LYS A CA 1
ATOM 1498 C C . LYS A 1 180 ? 18.590 14.364 -18.491 1.00 97.00 180 LYS A C 1
ATOM 1500 O O . LYS A 1 180 ? 18.491 13.604 -17.534 1.00 97.00 180 LYS A O 1
ATOM 1505 N N . GLU A 1 181 ? 17.780 15.403 -18.665 1.00 93.69 181 GLU A N 1
ATOM 1506 C CA . GLU A 1 181 ? 16.718 15.801 -17.738 1.00 93.69 181 GLU A CA 1
ATOM 1507 C C . GLU A 1 181 ? 15.631 14.723 -17.660 1.00 93.69 181 GLU A C 1
ATOM 1509 O O . GLU A 1 181 ? 15.241 14.321 -16.566 1.00 93.69 181 GLU A O 1
ATOM 1514 N N . MET A 1 182 ? 15.206 14.176 -18.805 1.00 93.00 182 MET A N 1
ATOM 1515 C CA . MET A 1 182 ? 14.262 13.054 -18.837 1.00 93.00 182 MET A CA 1
ATOM 1516 C C . MET A 1 182 ? 14.844 11.809 -18.159 1.00 93.00 182 MET A C 1
ATOM 1518 O O . MET A 1 182 ? 14.140 11.120 -17.420 1.00 93.00 182 MET A O 1
ATOM 1522 N N . ALA A 1 183 ? 16.133 11.520 -18.366 1.00 96.62 183 ALA A N 1
ATOM 1523 C CA . ALA A 1 183 ? 16.802 10.400 -17.705 1.00 96.62 183 ALA A CA 1
ATOM 1524 C C . ALA A 1 183 ? 16.771 10.536 -16.174 1.00 96.62 183 ALA A C 1
ATOM 1526 O O . ALA A 1 183 ? 16.466 9.566 -15.478 1.00 96.62 183 ALA A O 1
ATOM 1527 N N . ILE A 1 184 ? 17.041 11.742 -15.668 1.00 94.31 184 ILE A N 1
ATOM 1528 C CA . ILE A 1 184 ? 16.983 12.086 -14.243 1.00 94.31 184 ILE A CA 1
ATOM 1529 C C . ILE A 1 184 ? 15.559 11.905 -13.703 1.00 94.31 184 ILE A C 1
ATOM 1531 O O . ILE A 1 184 ? 15.365 11.155 -12.749 1.00 94.31 184 ILE A O 1
ATOM 1535 N N . GLN A 1 185 ? 14.547 12.473 -14.366 1.00 91.06 185 GLN A N 1
ATOM 1536 C CA . GLN A 1 185 ? 13.143 12.326 -13.956 1.00 91.06 185 GLN A CA 1
ATOM 1537 C C . GLN A 1 185 ? 12.704 10.856 -13.892 1.00 91.06 185 GLN A C 1
ATOM 1539 O O . GLN A 1 185 ? 12.038 10.423 -12.949 1.00 91.06 185 GLN A O 1
ATOM 1544 N N . HIS A 1 186 ? 13.100 10.051 -14.882 1.00 93.69 186 HIS A N 1
ATOM 1545 C CA . HIS A 1 186 ? 12.803 8.622 -14.884 1.00 93.69 186 HIS A CA 1
ATOM 1546 C C . HIS A 1 186 ? 13.508 7.863 -13.757 1.00 93.69 186 HIS A C 1
ATOM 1548 O O . HIS A 1 186 ? 12.941 6.874 -13.283 1.00 93.69 186 HIS A O 1
ATOM 1554 N N . ALA A 1 187 ? 14.715 8.278 -13.362 1.00 94.88 187 ALA A N 1
ATOM 1555 C CA . ALA A 1 187 ? 15.460 7.698 -12.248 1.00 94.88 187 ALA A CA 1
ATOM 1556 C C . ALA A 1 187 ? 14.809 8.045 -10.902 1.00 94.88 187 ALA A C 1
ATOM 1558 O O . ALA A 1 187 ? 14.569 7.148 -10.098 1.00 94.88 187 ALA A O 1
ATOM 1559 N N . GLU A 1 188 ? 14.434 9.307 -10.691 1.00 89.00 188 GLU A N 1
ATOM 1560 C CA . GLU A 1 188 ? 13.739 9.757 -9.477 1.00 89.00 188 GLU A CA 1
ATOM 1561 C C . GLU A 1 188 ? 12.406 9.043 -9.284 1.00 89.00 188 GLU A C 1
ATOM 1563 O O . GLU A 1 188 ? 12.116 8.545 -8.197 1.00 89.00 188 GLU A O 1
ATOM 1568 N N . LEU A 1 189 ? 11.608 8.935 -10.350 1.00 87.81 189 LEU A N 1
ATOM 1569 C CA . LEU A 1 189 ? 10.341 8.214 -10.296 1.00 87.81 189 LEU A CA 1
ATOM 1570 C C . LEU A 1 189 ? 10.550 6.730 -9.973 1.00 87.81 189 LEU A C 1
ATOM 1572 O O . LEU A 1 189 ? 9.732 6.127 -9.284 1.00 87.81 189 LEU A O 1
ATOM 1576 N N . GLU A 1 190 ? 11.627 6.131 -10.480 1.00 90.69 190 GLU A N 1
ATOM 1577 C CA . GLU A 1 190 ? 11.944 4.729 -10.229 1.00 90.69 190 GLU A CA 1
ATOM 1578 C C . GLU A 1 190 ? 12.326 4.486 -8.765 1.00 90.69 190 GLU A C 1
ATOM 1580 O O . GLU A 1 190 ? 11.820 3.546 -8.153 1.00 90.69 190 GLU A O 1
ATOM 1585 N N . VAL A 1 191 ? 13.165 5.356 -8.198 1.00 88.06 191 VAL A N 1
ATOM 1586 C CA . VAL A 1 191 ? 13.551 5.308 -6.783 1.00 88.06 191 VAL A CA 1
ATOM 1587 C C . VAL A 1 191 ? 12.342 5.564 -5.893 1.00 88.06 191 VAL A C 1
ATOM 1589 O O . VAL A 1 191 ? 12.077 4.757 -5.007 1.00 88.06 191 VAL A O 1
ATOM 1592 N N . ARG A 1 192 ? 11.556 6.614 -6.170 1.00 84.69 192 ARG A N 1
ATOM 1593 C CA . ARG A 1 192 ? 10.339 6.938 -5.412 1.00 84.69 192 ARG A CA 1
ATOM 1594 C C . ARG A 1 192 ? 9.368 5.767 -5.391 1.00 84.69 192 ARG A C 1
ATOM 1596 O O . ARG A 1 192 ? 8.992 5.325 -4.321 1.00 84.69 192 ARG A O 1
ATOM 1603 N N . ARG A 1 193 ? 9.036 5.195 -6.552 1.00 82.69 193 ARG A N 1
ATOM 1604 C CA . ARG A 1 193 ? 8.123 4.042 -6.630 1.00 82.69 193 ARG A CA 1
ATOM 1605 C C . ARG A 1 193 ? 8.624 2.836 -5.855 1.00 82.69 193 ARG A C 1
ATOM 1607 O O . ARG A 1 193 ? 7.824 2.104 -5.282 1.00 82.69 193 ARG A O 1
ATOM 1614 N N . TYR A 1 194 ? 9.932 2.595 -5.880 1.00 82.31 194 TYR A N 1
ATOM 1615 C CA . TYR A 1 194 ? 10.498 1.504 -5.109 1.00 82.31 194 TYR A CA 1
ATOM 1616 C C . TYR A 1 194 ? 10.409 1.782 -3.607 1.00 82.31 194 TYR A C 1
ATOM 1618 O O . TYR A 1 194 ? 9.958 0.915 -2.867 1.00 82.31 194 TYR A O 1
ATOM 1626 N N . LEU A 1 195 ? 10.740 2.994 -3.165 1.00 78.81 195 LEU A N 1
ATOM 1627 C CA . LEU A 1 195 ? 10.554 3.413 -1.776 1.00 78.81 195 LEU A CA 1
ATOM 1628 C C . LEU A 1 195 ? 9.084 3.315 -1.352 1.00 78.81 195 LEU A C 1
ATOM 1630 O O . LEU A 1 195 ? 8.809 2.716 -0.323 1.00 78.81 195 LEU A O 1
ATOM 1634 N N . ASP A 1 196 ? 8.141 3.766 -2.181 1.00 74.44 196 ASP A N 1
ATOM 1635 C CA . ASP A 1 196 ? 6.698 3.619 -1.946 1.00 74.44 196 ASP A CA 1
ATOM 1636 C C . ASP A 1 196 ? 6.283 2.141 -1.828 1.00 74.44 196 ASP A C 1
ATOM 1638 O O . ASP A 1 196 ? 5.352 1.802 -1.102 1.00 74.44 196 ASP A O 1
ATOM 1642 N N . SER A 1 197 ? 6.980 1.236 -2.528 1.00 68.06 197 SER A N 1
ATOM 1643 C CA . SER A 1 197 ? 6.777 -0.213 -2.400 1.00 68.06 197 SER A CA 1
ATOM 1644 C C . SER A 1 197 ? 7.404 -0.814 -1.135 1.00 68.06 197 SER A C 1
ATOM 1646 O O . SER A 1 197 ? 6.962 -1.876 -0.697 1.00 68.06 197 SER A O 1
ATOM 1648 N N . LEU A 1 198 ? 8.416 -0.145 -0.568 1.00 63.16 198 LEU A N 1
ATOM 1649 C CA . LEU A 1 198 ? 9.078 -0.502 0.687 1.00 63.16 198 LEU A CA 1
ATOM 1650 C C . LEU A 1 198 ? 8.363 0.056 1.920 1.00 63.16 198 LEU A C 1
ATOM 1652 O O . LEU A 1 198 ? 8.528 -0.519 2.997 1.00 63.16 198 LEU A O 1
ATOM 1656 N N . ILE A 1 199 ? 7.583 1.140 1.784 1.00 60.12 199 ILE A N 1
ATOM 1657 C CA . ILE A 1 199 ? 6.685 1.609 2.849 1.00 60.12 199 ILE A CA 1
ATOM 1658 C C . ILE A 1 199 ? 5.846 0.395 3.263 1.00 60.12 199 ILE A C 1
ATOM 1660 O O . ILE A 1 199 ? 5.210 -0.217 2.399 1.00 60.12 199 ILE A O 1
ATOM 1664 N N . PRO A 1 200 ? 5.915 -0.026 4.539 1.00 50.03 200 PRO A N 1
ATOM 1665 C CA . PRO A 1 200 ? 5.581 -1.379 4.946 1.00 50.03 200 PRO A CA 1
ATOM 1666 C C . PRO A 1 200 ? 4.150 -1.726 4.556 1.00 50.03 200 PRO A C 1
ATOM 1668 O O . PRO A 1 200 ? 3.182 -1.384 5.232 1.00 50.03 200 PRO A O 1
ATOM 1671 N N . ARG A 1 201 ? 4.022 -2.508 3.483 1.00 57.47 201 ARG A N 1
ATOM 1672 C CA . ARG A 1 201 ? 2.916 -3.445 3.350 1.00 57.47 201 ARG A CA 1
ATOM 1673 C C . ARG A 1 201 ? 3.155 -4.457 4.455 1.00 57.47 201 ARG A C 1
ATOM 1675 O O . ARG A 1 201 ? 3.929 -5.391 4.255 1.00 57.47 201 ARG A O 1
ATOM 1682 N N . ILE A 1 202 ? 2.576 -4.223 5.635 1.00 59.47 202 ILE A N 1
ATOM 1683 C CA . ILE A 1 202 ? 2.524 -5.226 6.701 1.00 59.47 202 ILE A CA 1
ATOM 1684 C C . ILE A 1 202 ? 2.164 -6.543 6.003 1.00 59.47 202 ILE A C 1
ATOM 1686 O O . ILE A 1 202 ? 1.138 -6.571 5.310 1.00 59.47 202 ILE A O 1
ATOM 1690 N N . PRO A 1 203 ? 3.031 -7.578 6.046 1.00 69.12 203 PRO A N 1
ATOM 1691 C CA . PRO A 1 203 ? 2.799 -8.791 5.279 1.00 69.12 203 PRO A CA 1
ATOM 1692 C C . PRO A 1 203 ? 1.378 -9.282 5.536 1.00 69.12 203 PRO A C 1
ATOM 1694 O O . PRO A 1 203 ? 0.942 -9.278 6.683 1.00 69.12 203 PRO A O 1
ATOM 1697 N N . ILE A 1 204 ? 0.643 -9.699 4.501 1.00 70.88 204 ILE A N 1
ATOM 1698 C CA . ILE A 1 204 ? -0.750 -10.156 4.671 1.00 70.88 204 ILE A CA 1
ATOM 1699 C C . ILE A 1 204 ? -0.835 -11.221 5.771 1.00 70.88 204 ILE A C 1
ATOM 1701 O O . ILE A 1 204 ? -1.746 -11.200 6.586 1.00 70.88 204 ILE A O 1
ATOM 1705 N N . THR A 1 205 ? 0.156 -12.108 5.844 1.00 73.06 205 THR A N 1
ATOM 1706 C CA . THR A 1 205 ? 0.274 -13.114 6.904 1.00 73.06 205 THR A CA 1
ATOM 1707 C C . THR A 1 205 ? 0.435 -12.506 8.297 1.00 73.06 205 THR A C 1
ATOM 1709 O O . THR A 1 205 ? -0.158 -13.013 9.241 1.00 73.06 205 THR A O 1
ATOM 1712 N N . ALA A 1 206 ? 1.181 -11.410 8.435 1.00 70.25 206 ALA A N 1
ATOM 1713 C CA . ALA A 1 206 ? 1.306 -10.675 9.689 1.00 70.25 206 ALA A CA 1
ATOM 1714 C C . ALA A 1 206 ? -0.002 -9.954 10.055 1.00 70.25 206 ALA A C 1
ATOM 1716 O O . ALA A 1 206 ? -0.388 -9.985 11.215 1.00 70.25 206 ALA A O 1
ATOM 1717 N N . LEU A 1 207 ? -0.728 -9.385 9.082 1.00 80.62 207 LEU A N 1
ATOM 1718 C CA . LEU A 1 207 ? -2.063 -8.813 9.317 1.00 80.62 207 LEU A CA 1
ATOM 1719 C C . LEU A 1 207 ? -3.073 -9.879 9.750 1.00 80.62 207 LEU A C 1
ATOM 1721 O O . LEU A 1 207 ? -3.852 -9.646 10.667 1.00 80.62 207 LEU A O 1
ATOM 1725 N N . VAL A 1 208 ? -3.050 -11.052 9.115 1.00 83.94 208 VAL A N 1
ATOM 1726 C CA . VAL A 1 208 ? -3.902 -12.190 9.487 1.00 83.94 208 VAL A CA 1
ATOM 1727 C C . VAL A 1 208 ? -3.549 -12.689 10.888 1.00 83.94 208 VAL A C 1
ATOM 1729 O O . VAL A 1 208 ? -4.452 -12.887 11.694 1.00 83.94 208 VAL A O 1
ATOM 1732 N N . SER A 1 209 ? -2.260 -12.843 11.202 1.00 82.69 209 SER A N 1
ATOM 1733 C CA . SER A 1 209 ? -1.804 -13.256 12.536 1.00 82.69 209 SER A CA 1
ATOM 1734 C C . SER A 1 209 ? -2.206 -12.242 13.607 1.00 82.69 209 SER A C 1
ATOM 1736 O O . SER A 1 209 ? -2.757 -12.629 14.632 1.00 82.69 209 SER A O 1
ATOM 1738 N N . ALA A 1 210 ? -1.993 -10.949 13.353 1.00 86.38 210 ALA A N 1
ATOM 1739 C CA . ALA A 1 210 ? -2.378 -9.885 14.272 1.00 86.38 210 ALA A CA 1
ATOM 1740 C C . ALA A 1 210 ? -3.901 -9.819 14.448 1.00 86.38 210 ALA A C 1
ATOM 1742 O O . ALA A 1 210 ? -4.373 -9.626 15.560 1.00 86.38 210 ALA A O 1
ATOM 1743 N N . LEU A 1 211 ? -4.690 -10.035 13.387 1.00 92.75 211 LEU A N 1
ATOM 1744 C CA . LEU A 1 211 ? -6.149 -10.136 13.490 1.00 92.75 211 LEU A CA 1
ATOM 1745 C C . LEU A 1 211 ? -6.576 -11.306 14.381 1.00 92.75 211 LEU A C 1
ATOM 1747 O O . LEU A 1 211 ? -7.421 -11.119 15.250 1.00 92.75 211 LEU A O 1
ATOM 1751 N N . GLN A 1 212 ? -5.974 -12.483 14.210 1.00 91.75 212 GLN A N 1
ATOM 1752 C CA . GLN A 1 212 ? -6.270 -13.652 15.043 1.00 91.75 212 GLN A CA 1
ATOM 1753 C C . GLN A 1 212 ? -5.889 -13.429 16.511 1.00 91.75 212 GLN A C 1
ATOM 1755 O O . GLN A 1 212 ? -6.622 -13.839 17.410 1.00 91.75 212 GLN A O 1
ATOM 1760 N N . GLU A 1 213 ? -4.741 -12.803 16.763 1.00 92.94 213 GLU A N 1
ATOM 1761 C CA . GLU A 1 213 ? -4.296 -12.457 18.112 1.00 92.94 213 GLU A CA 1
ATOM 1762 C C . GLU A 1 213 ? -5.218 -11.418 18.754 1.00 92.94 213 GLU A C 1
ATOM 1764 O O . GLU A 1 213 ? -5.656 -11.607 19.886 1.00 92.94 213 GLU A O 1
ATOM 1769 N N . PHE A 1 214 ? -5.596 -10.383 18.004 1.00 96.69 214 PHE A N 1
ATOM 1770 C CA . PHE A 1 214 ? -6.523 -9.353 18.455 1.00 96.69 214 PHE A CA 1
ATOM 1771 C C . PHE A 1 214 ? -7.904 -9.924 18.781 1.00 96.69 214 PHE A C 1
ATOM 1773 O O . PHE A 1 214 ? -8.449 -9.632 19.840 1.00 96.69 214 PHE A O 1
ATOM 1780 N N . GLU A 1 215 ? -8.462 -10.777 17.915 1.00 95.56 215 GLU A N 1
ATOM 1781 C CA . GLU A 1 215 ? -9.741 -11.448 18.171 1.00 95.56 215 GLU A CA 1
ATOM 1782 C C . GLU A 1 215 ? -9.669 -12.310 19.440 1.00 95.56 215 GLU A C 1
ATOM 1784 O O . GLU A 1 215 ? -10.571 -12.249 20.272 1.00 95.56 215 GLU A O 1
ATOM 1789 N N . LYS A 1 216 ? -8.579 -13.060 19.649 1.00 94.44 216 LYS A N 1
ATOM 1790 C CA . LYS A 1 216 ? -8.374 -13.809 20.900 1.00 94.44 216 LYS A CA 1
ATOM 1791 C C . LYS A 1 216 ? -8.310 -12.881 22.112 1.00 94.44 216 LYS A C 1
ATOM 1793 O O . LYS A 1 216 ? -8.937 -13.178 23.127 1.00 94.44 216 LYS A O 1
ATOM 1798 N N . LEU A 1 217 ? -7.583 -11.771 21.998 1.00 96.25 217 LEU A N 1
ATOM 1799 C CA . LEU A 1 217 ? -7.380 -10.817 23.082 1.00 96.25 217 LEU A CA 1
ATOM 1800 C C . LEU A 1 217 ? -8.702 -10.175 23.518 1.00 96.25 217 LEU A C 1
ATOM 1802 O O . LEU A 1 217 ? -9.061 -10.240 24.685 1.00 96.25 217 LEU A O 1
ATOM 1806 N N . ILE A 1 218 ? -9.498 -9.643 22.588 1.00 96.38 218 ILE A N 1
ATOM 1807 C CA . ILE A 1 218 ? -10.719 -8.897 22.940 1.00 96.38 218 ILE A CA 1
ATOM 1808 C C . ILE A 1 218 ? -11.787 -9.774 23.626 1.00 96.38 218 ILE A C 1
ATOM 1810 O O . ILE A 1 218 ? -12.596 -9.268 24.414 1.00 96.38 218 ILE A O 1
ATOM 1814 N N . TYR A 1 219 ? -11.786 -11.091 23.378 1.00 94.88 219 TYR A N 1
ATOM 1815 C CA . TYR A 1 219 ? -12.727 -12.037 23.993 1.00 94.88 219 TYR A CA 1
ATOM 1816 C C . TYR A 1 219 ? -12.212 -12.710 25.267 1.00 94.88 219 TYR A C 1
ATOM 1818 O O . TYR A 1 219 ? -13.035 -13.202 26.037 1.00 94.88 219 TYR A O 1
ATOM 1826 N N . LYS A 1 220 ? -10.909 -12.673 25.554 1.00 94.94 220 LYS A N 1
ATOM 1827 C CA . LYS A 1 220 ? -10.338 -13.227 26.790 1.00 94.94 220 LYS A CA 1
ATOM 1828 C C . LYS A 1 220 ? -10.942 -12.527 28.022 1.00 94.94 220 LYS A C 1
ATOM 1830 O O . LYS A 1 220 ? -11.126 -11.310 28.003 1.00 94.94 220 LYS A O 1
ATOM 1835 N N . GLU A 1 221 ? -11.355 -13.277 29.047 1.00 90.44 221 GLU A N 1
ATOM 1836 C CA . GLU A 1 221 ? -12.165 -12.741 30.163 1.00 90.44 221 GLU A CA 1
ATOM 1837 C C . GLU A 1 221 ? -11.445 -11.666 30.984 1.00 90.44 221 GLU A C 1
ATOM 1839 O O . GLU A 1 221 ? -12.069 -10.684 31.382 1.00 90.44 221 GLU A O 1
ATOM 1844 N N . ASP A 1 222 ? -10.142 -11.834 31.190 1.00 92.56 222 ASP A N 1
ATOM 1845 C CA . ASP A 1 222 ? -9.284 -10.990 32.022 1.00 92.56 222 ASP A CA 1
ATOM 1846 C C . ASP A 1 222 ? -8.636 -9.824 31.259 1.00 92.56 222 ASP A C 1
ATOM 1848 O O . ASP A 1 222 ? -7.822 -9.110 31.832 1.00 92.56 222 ASP A O 1
ATOM 1852 N N . THR A 1 223 ? -8.994 -9.606 29.989 1.00 94.75 223 THR A N 1
ATOM 1853 C CA . THR A 1 223 ? -8.433 -8.501 29.203 1.00 94.75 223 THR A CA 1
ATOM 1854 C C . THR A 1 223 ? -8.926 -7.147 29.691 1.00 94.75 223 THR A C 1
ATOM 1856 O O . THR A 1 223 ? -10.126 -6.840 29.666 1.00 94.75 223 THR A O 1
ATOM 1859 N N . ASP A 1 224 ? -7.962 -6.312 30.064 1.00 94.38 224 ASP A N 1
ATOM 1860 C CA . ASP A 1 224 ? -8.162 -4.938 30.499 1.00 94.38 224 ASP A CA 1
ATOM 1861 C C . ASP A 1 224 ? -7.684 -3.911 29.452 1.00 94.38 224 ASP A C 1
ATOM 1863 O O . ASP A 1 224 ? -7.324 -4.240 28.322 1.00 94.38 224 ASP A O 1
ATOM 1867 N N . GLU A 1 225 ? -7.750 -2.628 29.808 1.00 95.56 225 GLU A N 1
ATOM 1868 C CA . GLU A 1 225 ? -7.289 -1.526 28.956 1.00 95.56 225 GLU A CA 1
ATOM 1869 C C . GLU A 1 225 ? -5.766 -1.554 28.733 1.00 95.56 225 GLU A C 1
ATOM 1871 O O . GLU A 1 225 ? -5.301 -1.223 27.645 1.00 95.56 225 GLU A O 1
ATOM 1876 N N . SER A 1 226 ? -4.976 -1.994 29.720 1.00 96.56 226 SER A N 1
ATOM 1877 C CA . SER A 1 226 ? -3.513 -2.052 29.608 1.00 96.56 226 SER A CA 1
ATOM 1878 C C . SER A 1 226 ? -3.069 -3.098 28.590 1.00 96.56 226 SER A C 1
ATOM 1880 O O . SER A 1 226 ? -2.140 -2.851 27.818 1.00 96.56 226 SER A O 1
ATOM 1882 N N . ASP A 1 227 ? -3.741 -4.247 28.560 1.00 97.06 227 ASP A N 1
ATOM 1883 C CA . ASP A 1 227 ? -3.522 -5.276 27.547 1.00 97.06 227 ASP A CA 1
ATOM 1884 C C . ASP A 1 227 ? -3.837 -4.751 26.141 1.00 97.06 227 ASP A C 1
ATOM 1886 O O . ASP A 1 227 ? -3.043 -4.937 25.213 1.00 97.06 227 ASP A O 1
ATOM 1890 N N . MET A 1 228 ? -4.953 -4.029 25.989 1.00 97.88 228 MET A N 1
ATOM 1891 C CA . MET A 1 228 ? -5.320 -3.417 24.710 1.00 97.88 228 MET A CA 1
ATOM 1892 C C . MET A 1 228 ? -4.337 -2.326 24.283 1.00 97.88 228 MET A C 1
ATOM 1894 O O . MET A 1 228 ? -3.953 -2.287 23.113 1.00 97.88 228 MET A O 1
ATOM 1898 N N . GLN A 1 229 ? -3.882 -1.487 25.216 1.00 97.44 229 GLN A N 1
ATOM 1899 C CA . GLN A 1 229 ? -2.861 -0.471 24.969 1.00 97.44 229 GLN A CA 1
ATOM 1900 C C . GLN A 1 229 ? -1.583 -1.110 24.419 1.00 97.44 229 GLN A C 1
ATOM 1902 O O . GLN A 1 229 ? -1.119 -0.719 23.351 1.00 97.44 229 GLN A O 1
ATOM 1907 N N . LYS A 1 230 ? -1.040 -2.129 25.103 1.00 96.06 230 LYS A N 1
ATOM 1908 C CA . LYS A 1 230 ? 0.186 -2.827 24.672 1.00 96.06 230 LYS A CA 1
ATOM 1909 C C . LYS A 1 230 ? 0.040 -3.414 23.271 1.00 96.06 230 LYS A C 1
ATOM 1911 O O . LYS A 1 230 ? 0.949 -3.294 22.453 1.00 96.06 230 LYS A O 1
ATOM 1916 N N . PHE A 1 231 ? -1.106 -4.032 22.986 1.00 95.81 231 PHE A N 1
ATOM 1917 C CA . PHE A 1 231 ? -1.362 -4.605 21.671 1.00 95.81 231 PHE A CA 1
ATOM 1918 C C . PHE A 1 231 ? -1.429 -3.523 20.583 1.00 95.81 231 PHE A C 1
ATOM 1920 O O . PHE A 1 231 ? -0.809 -3.656 19.530 1.00 95.81 231 PHE A O 1
ATOM 1927 N N . LEU A 1 232 ? -2.154 -2.431 20.828 1.00 96.62 232 LEU A N 1
ATOM 1928 C CA . LEU A 1 232 ? -2.349 -1.360 19.848 1.00 96.62 232 LEU A CA 1
ATOM 1929 C C . LEU A 1 232 ? -1.104 -0.481 19.662 1.00 96.62 232 LEU A C 1
ATOM 1931 O O . LEU A 1 232 ? -0.917 0.064 18.577 1.00 96.62 232 LEU A O 1
ATOM 1935 N N . GLU A 1 233 ? -0.208 -0.411 20.648 1.00 92.44 233 GLU A N 1
ATOM 1936 C CA . GLU A 1 233 ? 1.138 0.155 20.486 1.00 92.44 233 GLU A CA 1
ATOM 1937 C C . GLU A 1 233 ? 1.983 -0.653 19.492 1.00 92.44 233 GLU A C 1
ATOM 1939 O O . GLU A 1 233 ? 2.677 -0.073 18.656 1.00 92.44 233 GLU A O 1
ATOM 1944 N N . ALA A 1 234 ? 1.892 -1.986 19.537 1.00 88.00 234 ALA A N 1
ATOM 1945 C CA . ALA A 1 234 ? 2.572 -2.868 18.588 1.00 88.00 234 ALA A CA 1
ATOM 1946 C C . ALA A 1 234 ? 1.872 -2.925 17.215 1.00 88.00 234 ALA A C 1
ATOM 1948 O O . ALA A 1 234 ? 2.510 -3.183 16.189 1.00 88.00 234 ALA A O 1
ATOM 1949 N N . HIS A 1 235 ? 0.560 -2.673 17.182 1.00 91.81 235 HIS A N 1
ATOM 1950 C CA . HIS A 1 235 ? -0.287 -2.825 15.999 1.00 91.81 235 HIS A CA 1
ATOM 1951 C C . HIS A 1 235 ? -1.211 -1.614 15.750 1.00 91.81 235 HIS A C 1
ATOM 1953 O O . HIS A 1 235 ? -2.430 -1.767 15.628 1.00 91.81 235 HIS A O 1
ATOM 1959 N N . PRO A 1 236 ? -0.670 -0.394 15.587 1.00 91.94 236 PRO A N 1
ATOM 1960 C CA . PRO A 1 236 ? -1.483 0.825 15.503 1.00 91.94 236 PRO A CA 1
ATOM 1961 C C . PRO A 1 236 ? -2.354 0.915 14.238 1.00 91.94 236 PRO A C 1
ATOM 1963 O O . PRO A 1 236 ? -3.294 1.706 14.172 1.00 91.94 236 PRO A O 1
ATOM 1966 N N . PHE A 1 237 ? -2.106 0.063 13.239 1.00 89.31 237 PHE A N 1
ATOM 1967 C CA . PHE A 1 237 ? -2.932 -0.051 12.033 1.00 89.31 237 PHE A CA 1
ATOM 1968 C C . PHE A 1 237 ? -4.377 -0.507 12.310 1.00 89.31 237 PHE A C 1
ATOM 1970 O O . PHE A 1 237 ? -5.235 -0.313 11.450 1.00 89.31 237 PHE A O 1
ATOM 1977 N N . PHE A 1 238 ? -4.669 -1.073 13.490 1.00 94.31 238 PHE A N 1
ATOM 1978 C CA . PHE A 1 238 ? -6.048 -1.324 13.933 1.00 94.31 238 PHE A CA 1
ATOM 1979 C C . PHE A 1 238 ? -6.824 -0.033 14.217 1.00 94.31 238 PHE A C 1
ATOM 1981 O O . PHE A 1 238 ? -8.036 0.003 14.006 1.00 94.31 238 PHE A O 1
ATOM 1988 N N . LEU A 1 239 ? -6.143 1.023 14.676 1.00 95.44 239 LEU A N 1
ATOM 1989 C CA . LEU A 1 239 ? -6.760 2.321 14.963 1.00 95.44 239 LEU A CA 1
ATOM 1990 C C . LEU A 1 239 ? -7.009 3.097 13.666 1.00 95.44 239 LEU A C 1
ATOM 1992 O O . LEU A 1 239 ? -8.119 3.578 13.421 1.00 95.44 239 LEU A O 1
ATOM 1996 N N . LEU A 1 240 ? -5.989 3.167 12.806 1.00 92.00 240 LEU A N 1
ATOM 1997 C CA . LEU A 1 240 ? -6.075 3.810 11.500 1.00 92.00 240 LEU A CA 1
ATOM 1998 C C . LEU A 1 240 ? -5.130 3.143 10.495 1.00 92.00 240 LEU A C 1
ATOM 2000 O O . LEU A 1 240 ? -3.913 3.187 10.649 1.00 92.00 240 LEU A O 1
ATOM 2004 N N . MET A 1 241 ? -5.670 2.579 9.414 1.00 83.44 241 MET A N 1
ATOM 2005 C CA . MET A 1 241 ? -4.837 2.109 8.306 1.00 83.44 241 MET A CA 1
ATOM 2006 C C . MET A 1 241 ? -4.278 3.306 7.524 1.00 83.44 241 MET A C 1
ATOM 2008 O O . MET A 1 241 ? -5.043 4.150 7.065 1.00 83.44 241 MET A O 1
ATOM 2012 N N . GLY A 1 242 ? -2.956 3.360 7.341 1.00 82.44 242 GLY A N 1
ATOM 2013 C CA . GLY A 1 242 ? -2.298 4.415 6.559 1.00 82.44 242 GLY A CA 1
ATOM 2014 C C . GLY A 1 242 ? -1.987 5.699 7.332 1.00 82.44 242 GLY A C 1
ATOM 2015 O O . GLY A 1 242 ? -1.970 6.770 6.732 1.00 82.44 242 GLY A O 1
ATOM 2016 N N . TYR A 1 243 ? -1.753 5.609 8.644 1.00 88.62 243 TYR A N 1
ATOM 2017 C CA . TYR A 1 243 ? -1.208 6.724 9.421 1.00 88.62 243 TYR A CA 1
ATOM 2018 C C . TYR A 1 243 ? 0.172 7.170 8.893 1.00 88.62 243 TYR A C 1
ATOM 2020 O O . TYR A 1 243 ? 0.936 6.368 8.360 1.00 88.62 243 TYR A O 1
ATOM 2028 N N . GLU A 1 244 ? 0.500 8.452 9.067 1.00 86.75 244 GLU A N 1
ATOM 2029 C CA . GLU A 1 244 ? 1.843 9.012 8.848 1.00 86.75 244 GLU A CA 1
ATOM 2030 C C . GLU A 1 244 ? 2.726 8.760 10.076 1.00 86.75 244 GLU A C 1
ATOM 2032 O O . GLU A 1 244 ? 3.843 8.262 9.959 1.00 86.75 244 GLU A O 1
ATOM 2037 N N . SER A 1 245 ? 2.205 9.057 11.269 1.00 89.12 245 SER A N 1
ATOM 2038 C CA . SER A 1 245 ? 2.872 8.776 12.540 1.00 89.12 245 SER A CA 1
ATOM 2039 C C . SER A 1 245 ? 1.862 8.485 13.649 1.00 89.12 245 SER A C 1
ATOM 2041 O O . SER A 1 245 ? 0.705 8.899 13.580 1.00 89.12 245 SER A O 1
ATOM 2043 N N . VAL A 1 246 ? 2.302 7.743 14.666 1.00 93.50 246 VAL A N 1
ATOM 2044 C CA . VAL A 1 246 ? 1.522 7.406 15.863 1.00 93.50 246 VAL A CA 1
ATOM 2045 C C . VAL A 1 246 ? 2.414 7.657 17.070 1.00 93.50 246 VAL A C 1
ATOM 2047 O O . VAL A 1 246 ? 3.529 7.142 17.129 1.00 93.50 246 VAL A O 1
ATOM 2050 N N . GLU A 1 247 ? 1.932 8.449 18.020 1.00 95.81 247 GLU A N 1
ATOM 2051 C CA . GLU A 1 247 ? 2.589 8.685 19.302 1.00 95.81 247 GLU A CA 1
ATOM 2052 C C . GLU A 1 247 ? 1.739 8.056 20.415 1.00 95.81 247 GLU A C 1
ATOM 2054 O O . GLU A 1 247 ? 0.611 8.511 20.625 1.00 95.81 247 GLU A O 1
ATOM 2059 N N . PRO A 1 248 ? 2.232 7.017 21.113 1.00 95.69 248 PRO A N 1
ATOM 2060 C CA . PRO A 1 248 ? 1.518 6.410 22.227 1.00 95.69 248 PRO A CA 1
ATOM 2061 C C . PRO A 1 248 ? 1.703 7.209 23.518 1.00 95.69 248 PRO A C 1
ATOM 2063 O O . PRO A 1 248 ? 2.785 7.724 23.809 1.00 95.69 248 PRO A O 1
ATOM 2066 N N . LYS A 1 249 ? 0.630 7.289 24.307 1.00 95.75 249 LYS A N 1
ATOM 2067 C CA . LYS A 1 249 ? 0.563 7.930 25.625 1.00 95.75 249 LYS A CA 1
ATOM 2068 C C . LYS A 1 249 ? 1.205 9.340 25.651 1.00 95.75 249 LYS A C 1
ATOM 2070 O O . LYS A 1 249 ? 1.996 9.624 26.564 1.00 95.75 249 LYS A O 1
ATOM 2075 N N . PRO A 1 250 ? 0.912 10.237 24.682 1.00 95.12 250 PRO A N 1
ATOM 2076 C CA . PRO A 1 250 ? 1.529 11.555 24.629 1.00 95.12 250 PRO A CA 1
ATOM 2077 C C . PRO A 1 250 ? 1.024 12.448 25.760 1.00 95.12 250 PRO A C 1
ATOM 2079 O O . PRO A 1 250 ? -0.124 12.365 26.181 1.00 95.12 250 PRO A O 1
ATOM 2082 N N . LYS A 1 251 ? 1.879 13.353 26.236 1.00 93.25 251 LYS A N 1
ATOM 2083 C CA . LYS A 1 251 ? 1.483 14.397 27.189 1.00 93.25 251 LYS A CA 1
ATOM 2084 C C . LYS A 1 251 ? 1.001 15.638 26.437 1.00 93.25 251 LYS A C 1
ATOM 2086 O O . LYS A 1 251 ? 1.785 16.224 25.688 1.00 93.25 251 LYS A O 1
ATOM 2091 N N . LEU A 1 252 ? -0.260 16.024 26.643 1.00 90.50 252 LEU A N 1
ATOM 2092 C CA . LEU A 1 252 ? -0.812 17.310 26.197 1.00 90.50 252 LEU A CA 1
ATOM 2093 C C . LEU A 1 252 ? -0.582 18.398 27.254 1.00 90.50 252 LEU A C 1
ATOM 2095 O O . LEU A 1 252 ? -0.210 19.516 26.910 1.00 90.50 252 LEU A O 1
ATOM 2099 N N . SER A 1 253 ? -0.768 18.043 28.526 1.00 90.06 253 SER A N 1
ATOM 2100 C CA . SER A 1 253 ? -0.438 18.836 29.716 1.00 90.06 253 SER A CA 1
ATOM 2101 C C . SER A 1 253 ? 0.040 17.902 30.841 1.00 90.06 253 SER A C 1
ATOM 2103 O O . SER A 1 253 ? 0.234 16.709 30.600 1.00 90.06 253 SER A O 1
ATOM 2105 N N . GLU A 1 254 ? 0.242 18.417 32.059 1.00 86.12 254 GLU A N 1
ATOM 2106 C CA . GLU A 1 254 ? 0.581 17.584 33.228 1.00 86.12 254 GLU A CA 1
ATOM 2107 C C . GLU A 1 254 ? -0.508 16.542 33.541 1.00 86.12 254 GLU A C 1
ATOM 2109 O O . GLU A 1 254 ? -0.187 15.387 33.816 1.00 86.12 254 GLU A O 1
ATOM 2114 N N . ASP A 1 255 ? -1.783 16.920 33.401 1.00 91.50 255 ASP A N 1
ATOM 2115 C CA . ASP A 1 255 ? -2.929 16.075 33.769 1.00 91.50 255 ASP A CA 1
ATOM 2116 C C . ASP A 1 255 ? -3.621 15.414 32.564 1.00 91.50 255 ASP A C 1
ATOM 2118 O O . ASP A 1 255 ? -4.465 14.535 32.732 1.00 91.50 255 ASP A O 1
ATOM 2122 N N . LEU A 1 256 ? -3.296 15.832 31.334 1.00 94.81 256 LEU A N 1
ATOM 2123 C CA . LEU A 1 256 ? -3.957 15.348 30.120 1.00 94.81 256 LEU A CA 1
ATOM 2124 C C . LEU A 1 256 ? -3.019 14.490 29.282 1.00 94.81 256 LEU A C 1
ATOM 2126 O O . LEU A 1 256 ? -2.095 14.984 28.625 1.00 94.81 256 LEU A O 1
ATOM 2130 N N . LYS A 1 257 ? -3.308 13.191 29.284 1.00 97.06 257 LYS A N 1
ATOM 2131 C CA . LYS A 1 257 ? -2.521 12.166 28.612 1.00 97.06 257 LYS A CA 1
ATOM 2132 C C . LYS A 1 257 ? -3.441 11.195 27.858 1.00 97.06 257 LYS A C 1
ATOM 2134 O O . LYS A 1 257 ? -3.803 10.181 28.447 1.00 97.06 257 LYS A O 1
ATOM 2139 N N . PRO A 1 258 ? -3.836 11.505 26.610 1.00 97.81 258 PRO A N 1
ATOM 2140 C CA . PRO A 1 258 ? -4.590 10.559 25.789 1.00 97.81 258 PRO A CA 1
ATOM 2141 C C . PRO A 1 258 ? -3.763 9.300 25.510 1.00 97.81 258 PRO A C 1
ATOM 2143 O O . PRO A 1 258 ? -2.539 9.287 25.686 1.00 97.81 258 PRO A O 1
ATOM 2146 N N . ASP A 1 259 ? -4.416 8.255 25.017 1.00 98.50 259 ASP A N 1
ATOM 2147 C CA . ASP A 1 259 ? -3.766 6.975 24.735 1.00 98.50 259 ASP A CA 1
ATOM 2148 C C . ASP A 1 259 ? -2.926 6.987 23.472 1.00 98.50 259 ASP A C 1
ATOM 2150 O O . ASP A 1 259 ? -1.836 6.411 23.455 1.00 98.50 259 ASP A O 1
ATOM 2154 N N . PHE A 1 260 ? -3.395 7.679 22.433 1.00 98.56 260 PHE A N 1
ATOM 2155 C CA . PHE A 1 260 ? -2.620 7.908 21.218 1.00 98.56 260 PHE A CA 1
ATOM 2156 C C . PHE A 1 260 ? -2.913 9.276 20.608 1.00 98.56 260 PHE A C 1
ATOM 2158 O O . PHE A 1 260 ? -4.020 9.807 20.702 1.00 98.56 260 PHE A O 1
ATOM 2165 N N . ILE A 1 261 ? -1.923 9.804 19.892 1.00 98.19 261 ILE A N 1
ATOM 2166 C CA . ILE A 1 261 ? -2.120 10.826 18.863 1.00 98.19 261 ILE A CA 1
ATOM 2167 C C . ILE A 1 261 ? -1.633 10.251 17.538 1.00 98.19 261 ILE A C 1
ATOM 2169 O O . ILE A 1 261 ? -0.485 9.825 17.421 1.00 98.19 261 ILE A O 1
ATOM 2173 N N . ILE A 1 262 ? -2.506 10.241 16.536 1.00 97.12 262 ILE A N 1
ATOM 2174 C CA . ILE A 1 262 ? -2.221 9.707 15.203 1.00 97.12 262 ILE A CA 1
ATOM 2175 C C . ILE A 1 262 ? -2.241 10.857 14.202 1.00 97.12 262 ILE A C 1
ATOM 2177 O O . ILE A 1 262 ? -3.235 11.573 14.121 1.00 97.12 262 ILE A O 1
ATOM 2181 N N . LYS A 1 263 ? -1.176 11.019 13.413 1.00 95.44 263 LYS A N 1
ATOM 2182 C CA . LYS A 1 263 ? -1.137 11.952 12.280 1.00 95.44 263 LYS A CA 1
ATOM 2183 C C . LYS A 1 263 ? -1.495 11.212 10.995 1.00 95.44 263 LYS A C 1
ATOM 2185 O O . LYS A 1 263 ? -0.940 10.147 10.723 1.00 95.44 263 LYS A O 1
ATOM 2190 N N . THR A 1 264 ? -2.400 11.762 10.192 1.00 92.25 264 THR A N 1
ATOM 2191 C CA . THR A 1 264 ? -2.737 11.230 8.863 1.00 92.25 264 THR A CA 1
ATOM 2192 C C . THR A 1 264 ? -1.897 11.915 7.779 1.00 92.25 264 THR A C 1
ATOM 2194 O O . THR A 1 264 ? -1.542 13.083 7.946 1.00 92.25 264 THR A O 1
ATOM 2197 N N . PRO A 1 265 ? -1.645 11.269 6.624 1.00 85.38 265 PRO A N 1
ATOM 2198 C CA . PRO A 1 265 ? -0.965 11.912 5.494 1.00 85.38 265 PRO A CA 1
ATOM 2199 C C . PRO A 1 265 ? -1.689 13.154 4.941 1.00 85.38 265 PRO A C 1
ATOM 2201 O O . PRO A 1 265 ? -1.088 13.963 4.239 1.00 85.38 265 PRO A O 1
ATOM 2204 N N . ALA A 1 266 ? -2.983 13.323 5.243 1.00 88.00 266 ALA A N 1
ATOM 2205 C CA . ALA A 1 266 ? -3.760 14.520 4.904 1.00 88.00 266 ALA A CA 1
ATOM 2206 C C . ALA A 1 266 ? -3.548 15.687 5.901 1.00 88.00 266 ALA A C 1
ATOM 2208 O O . ALA A 1 266 ? -4.157 16.762 5.768 1.00 88.00 266 ALA A O 1
ATOM 2209 N N . GLY A 1 267 ? -2.678 15.488 6.896 1.00 89.00 267 GLY A N 1
ATOM 2210 C CA . GLY A 1 267 ? -2.372 16.440 7.957 1.00 89.00 267 GLY A CA 1
ATOM 2211 C C . GLY A 1 267 ? -3.470 16.550 9.015 1.00 89.00 267 GLY A C 1
ATOM 2212 O O . GLY A 1 267 ? -3.635 17.621 9.596 1.00 89.00 267 GLY A O 1
ATOM 2213 N N . GLU A 1 268 ? -4.264 15.497 9.218 1.00 95.31 268 GLU A N 1
ATOM 2214 C CA . GLU A 1 268 ? -5.247 15.423 10.305 1.00 95.31 268 GLU A CA 1
ATOM 2215 C C . GLU A 1 268 ? -4.621 14.775 11.540 1.00 95.31 268 GLU A C 1
ATOM 2217 O O . GLU A 1 268 ? -3.698 13.968 11.424 1.00 95.31 268 GLU A O 1
ATOM 2222 N N . TYR A 1 269 ? -5.138 15.120 12.717 1.00 97.31 269 TYR A N 1
ATOM 2223 C CA . TYR A 1 269 ? -4.716 14.544 13.989 1.00 97.31 269 TYR A CA 1
ATOM 2224 C C . TYR A 1 269 ? -5.895 13.836 14.649 1.00 97.31 269 TYR A C 1
ATOM 2226 O O . TYR A 1 269 ? -6.922 14.456 14.916 1.00 97.31 269 TYR A O 1
ATOM 2234 N N . ILE A 1 270 ? -5.741 12.544 14.929 1.00 98.12 270 ILE A N 1
ATOM 2235 C CA . ILE A 1 270 ? -6.735 11.738 15.636 1.00 98.12 270 ILE A CA 1
ATOM 2236 C C . ILE A 1 270 ? -6.250 11.504 17.062 1.00 98.12 270 ILE A C 1
ATOM 2238 O O . ILE A 1 270 ? -5.192 10.912 17.273 1.00 98.12 270 ILE A O 1
ATOM 2242 N N . ILE A 1 271 ? -7.029 11.974 18.028 1.00 98.44 271 ILE A N 1
ATOM 2243 C CA . ILE A 1 271 ? -6.806 11.772 19.458 1.00 98.44 271 ILE A CA 1
ATOM 2244 C C . ILE A 1 271 ? -7.569 10.524 19.869 1.00 98.44 271 ILE A C 1
ATOM 2246 O O . ILE A 1 271 ? -8.788 10.474 19.713 1.00 98.44 271 ILE A O 1
ATOM 2250 N N . VAL A 1 272 ? -6.863 9.513 20.353 1.00 98.75 272 VAL A N 1
ATOM 2251 C CA . VAL A 1 272 ? -7.469 8.231 20.706 1.00 98.75 272 VAL A CA 1
ATOM 2252 C C . VAL A 1 272 ? -7.562 8.110 22.215 1.00 98.75 272 VAL A C 1
ATOM 2254 O O . VAL A 1 272 ? -6.571 8.347 22.904 1.00 98.75 272 VAL A O 1
ATOM 2257 N N . GLU A 1 273 ? -8.737 7.702 22.681 1.00 98.69 273 GLU A N 1
ATOM 2258 C CA . GLU A 1 273 ? -8.964 7.211 24.038 1.00 98.69 273 GLU A CA 1
ATOM 2259 C C . GLU A 1 273 ? -9.450 5.764 23.953 1.00 98.69 273 GLU A C 1
ATOM 2261 O O . GLU A 1 273 ? -10.345 5.434 23.167 1.00 98.69 273 GLU A O 1
ATOM 2266 N N . LEU A 1 274 ? -8.840 4.895 24.738 1.00 98.62 274 LEU A N 1
ATOM 2267 C CA . LEU A 1 274 ? -9.153 3.491 24.875 1.00 98.62 274 LEU A CA 1
ATOM 2268 C C . LEU A 1 274 ? -9.819 3.251 26.213 1.00 98.62 274 LEU A C 1
ATOM 2270 O O . LEU A 1 274 ? -9.483 3.816 27.243 1.00 98.62 274 LEU A O 1
ATOM 2274 N N . GLU A 1 275 ? -10.746 2.314 26.186 1.00 98.31 275 GLU A N 1
ATOM 2275 C CA . GLU A 1 275 ? -11.380 1.797 27.375 1.00 98.31 275 GLU A CA 1
ATOM 2276 C C . GLU A 1 275 ? -11.398 0.279 27.343 1.00 98.31 275 GLU A C 1
ATOM 2278 O O . GLU A 1 275 ? -11.164 -0.329 26.304 1.00 98.31 275 GLU A O 1
ATOM 2283 N N . SER A 1 276 ? -11.684 -0.380 28.464 1.00 96.75 276 SER A N 1
ATOM 2284 C CA . SER A 1 276 ? -11.730 -1.849 28.469 1.00 96.75 276 SER A CA 1
ATOM 2285 C C . SER A 1 276 ? -12.784 -2.401 27.480 1.00 96.75 276 SER A C 1
ATOM 2287 O O . SER A 1 276 ? -13.919 -1.903 27.432 1.00 96.75 276 SER A O 1
ATOM 2289 N N . PRO A 1 277 ? -12.488 -3.503 26.754 1.00 96.75 277 PRO A N 1
ATOM 2290 C CA . PRO A 1 277 ? -13.469 -4.204 25.919 1.00 96.75 277 PRO A CA 1
ATOM 2291 C C . PRO A 1 277 ? -14.641 -4.783 26.729 1.00 96.75 277 PRO A C 1
ATOM 2293 O O . PRO A 1 277 ? -15.668 -5.152 26.161 1.00 96.75 277 PRO A O 1
ATOM 2296 N N . LYS A 1 278 ? -14.525 -4.859 28.062 1.00 95.12 278 LYS A N 1
ATOM 2297 C CA . LYS A 1 278 ? -15.570 -5.380 28.954 1.00 95.12 278 LYS A CA 1
ATOM 2298 C C . LYS A 1 278 ? -16.515 -4.295 29.482 1.00 95.12 278 LYS A C 1
ATOM 2300 O O . LYS A 1 278 ? -17.519 -4.621 30.117 1.00 95.12 278 LYS A O 1
ATOM 2305 N N . LYS A 1 279 ? -16.233 -3.009 29.229 1.00 96.00 279 LYS A N 1
ATOM 2306 C CA . LYS A 1 279 ? -17.087 -1.902 29.681 1.00 96.00 279 LYS A CA 1
ATOM 2307 C C . LYS A 1 279 ? -18.420 -1.890 28.926 1.00 96.00 279 LYS A C 1
ATOM 2309 O O . LYS A 1 279 ? -18.479 -2.045 27.708 1.00 96.00 279 LYS A O 1
ATOM 2314 N N . LYS A 1 280 ? -19.507 -1.682 29.675 1.00 95.31 280 LYS A N 1
ATOM 2315 C CA . LYS A 1 280 ? -20.860 -1.487 29.132 1.00 95.31 280 LYS A CA 1
ATOM 2316 C C . LYS A 1 280 ? -21.024 -0.067 28.600 1.00 95.31 280 LYS A C 1
ATOM 2318 O O . LYS A 1 280 ? -20.549 0.879 29.229 1.00 95.31 280 LYS A O 1
ATOM 2323 N N . LEU A 1 281 ? -21.749 0.065 27.490 1.00 97.31 281 LEU A N 1
ATOM 2324 C CA . LEU A 1 281 ? -22.038 1.356 26.859 1.00 97.31 281 LEU A CA 1
ATOM 2325 C C . LEU A 1 281 ? -23.370 1.947 27.330 1.00 97.31 281 LEU A C 1
ATOM 2327 O O . LEU A 1 281 ? -23.456 3.152 27.549 1.00 97.31 281 LEU A O 1
ATOM 2331 N N . PHE A 1 282 ? -24.386 1.111 27.548 1.00 97.56 282 PHE A N 1
ATOM 2332 C CA . PHE A 1 282 ? -25.721 1.541 27.963 1.00 97.56 282 PHE A CA 1
ATOM 2333 C C . PHE A 1 282 ? -26.188 0.800 29.218 1.00 97.56 282 PHE A C 1
ATOM 2335 O O . PHE A 1 282 ? -25.692 -0.276 29.565 1.00 97.56 282 PHE A O 1
ATOM 2342 N N . THR A 1 283 ? -27.120 1.415 29.938 1.00 94.19 283 THR A N 1
ATOM 2343 C CA . THR A 1 283 ? -27.832 0.796 31.057 1.00 94.19 283 THR A CA 1
ATOM 2344 C C . THR A 1 283 ? -29.199 0.309 30.584 1.00 94.19 283 THR A C 1
ATOM 2346 O O . THR A 1 283 ? -29.856 0.952 29.765 1.00 94.19 283 THR A O 1
ATOM 2349 N N . SER A 1 284 ? -29.663 -0.809 31.142 1.00 87.88 284 SER A N 1
ATOM 2350 C CA . SER A 1 284 ? -31.008 -1.325 30.891 1.00 87.88 284 SER A CA 1
ATOM 2351 C C . SER A 1 284 ? -32.071 -0.314 31.333 1.00 87.88 284 SER A C 1
ATOM 2353 O O . SER A 1 284 ? -32.045 0.169 32.464 1.00 87.88 284 SER A O 1
ATOM 2355 N N . GLY A 1 285 ? -33.024 0.000 30.456 1.00 84.19 285 GLY A N 1
ATOM 2356 C CA . GLY A 1 285 ? -34.125 0.907 30.774 1.00 84.19 285 GLY A CA 1
ATOM 2357 C C . GLY A 1 285 ? -34.699 1.623 29.556 1.00 84.19 285 GLY A C 1
ATOM 2358 O O . GLY A 1 285 ? -34.196 1.511 28.437 1.00 84.19 285 GLY A O 1
ATOM 2359 N N . LYS A 1 286 ? -35.773 2.388 29.788 1.00 80.38 286 LYS A N 1
ATOM 2360 C CA . LYS A 1 286 ? -36.414 3.210 28.756 1.00 80.38 286 LYS A CA 1
ATOM 2361 C C . LYS A 1 286 ? -35.386 4.194 28.183 1.00 80.38 286 LYS A C 1
ATOM 2363 O O . LYS A 1 286 ? -34.707 4.875 28.945 1.00 80.38 286 LYS A O 1
ATOM 2368 N N . PHE A 1 287 ? -35.296 4.261 26.855 1.00 83.12 287 PHE A N 1
ATOM 2369 C CA . PHE A 1 287 ? -34.346 5.095 26.102 1.00 83.12 287 PHE A CA 1
ATOM 2370 C C . PHE A 1 287 ? -32.857 4.721 26.216 1.00 83.12 287 PHE A C 1
ATOM 2372 O O . PHE A 1 287 ? -32.040 5.455 25.670 1.00 83.12 287 PHE A O 1
ATOM 2379 N N . MET A 1 288 ? -32.505 3.602 26.870 1.00 92.12 288 MET A N 1
ATOM 2380 C CA . MET A 1 288 ? -31.125 3.086 26.959 1.00 92.12 288 MET A CA 1
ATOM 2381 C C . MET A 1 288 ? -30.106 4.181 27.328 1.00 92.12 288 MET A C 1
ATOM 2383 O O . MET A 1 288 ? -29.282 4.577 26.498 1.00 92.12 288 MET A O 1
ATOM 2387 N N . PRO A 1 289 ? -30.186 4.742 28.550 1.00 93.94 289 PRO A N 1
ATOM 2388 C CA . PRO A 1 289 ? -29.275 5.801 28.961 1.00 93.94 289 PRO A CA 1
ATOM 2389 C C . PRO A 1 289 ? -27.821 5.319 28.921 1.00 93.94 289 PRO A C 1
ATOM 2391 O O . PRO A 1 289 ? -27.532 4.153 29.193 1.00 93.94 289 PRO A O 1
ATOM 2394 N N . GLU A 1 290 ? -26.902 6.235 28.611 1.00 97.00 290 GLU A N 1
ATOM 2395 C CA . GLU A 1 290 ? -25.466 5.947 28.606 1.00 97.00 290 GLU A CA 1
ATOM 2396 C C . GLU A 1 290 ? -25.021 5.434 29.981 1.00 97.00 290 GLU A C 1
ATOM 2398 O O . GLU A 1 290 ? -25.316 6.038 31.023 1.00 97.00 290 GLU A O 1
ATOM 2403 N N . HIS A 1 291 ? -24.291 4.323 29.972 1.00 97.69 291 HIS A N 1
ATOM 2404 C CA . HIS A 1 291 ? -23.660 3.770 31.156 1.00 97.69 291 HIS A CA 1
ATOM 2405 C C . HIS A 1 291 ? -22.578 4.733 31.665 1.00 97.69 291 HIS A C 1
ATOM 2407 O O . HIS A 1 291 ? -21.972 5.467 30.883 1.00 97.69 291 HIS A O 1
ATOM 2413 N N . LYS A 1 292 ? -22.286 4.708 32.973 1.00 97.62 292 LYS A N 1
ATOM 2414 C CA . LYS A 1 292 ? -21.287 5.601 33.587 1.00 97.62 292 LYS A CA 1
ATOM 2415 C C . LYS A 1 292 ? -19.933 5.549 32.862 1.00 97.62 292 LYS A C 1
ATOM 2417 O O . LYS A 1 292 ? -19.388 6.589 32.540 1.00 97.62 292 LYS A O 1
ATOM 2422 N N . HIS A 1 293 ? -19.457 4.350 32.527 1.00 97.31 293 HIS A N 1
ATOM 2423 C CA . HIS A 1 293 ? -18.211 4.158 31.772 1.00 97.31 293 HIS A CA 1
ATOM 2424 C C . HIS A 1 293 ? -18.164 4.929 30.449 1.00 97.31 293 HIS A C 1
ATOM 2426 O O . HIS A 1 293 ? -17.155 5.551 30.151 1.00 97.31 293 HIS A O 1
ATOM 2432 N N . LEU A 1 294 ? -19.255 4.920 29.678 1.00 97.88 294 LEU A N 1
ATOM 2433 C CA . LEU A 1 294 ? -19.317 5.658 28.421 1.00 97.88 294 LEU A CA 1
ATOM 2434 C C . LEU A 1 294 ? -19.304 7.172 28.661 1.00 97.88 294 LEU A C 1
ATOM 2436 O O . LEU A 1 294 ? -18.639 7.900 27.934 1.00 97.88 294 LEU A O 1
ATOM 2440 N N . LYS A 1 295 ? -20.018 7.644 29.689 1.00 97.94 295 LYS A N 1
ATOM 2441 C CA . LYS A 1 295 ? -20.041 9.068 30.055 1.00 97.94 295 LYS A CA 1
ATOM 2442 C C . LYS A 1 295 ? -18.664 9.570 30.482 1.00 97.94 295 LYS A C 1
ATOM 2444 O O . LYS A 1 295 ? -18.254 10.632 30.027 1.00 97.94 295 LYS A O 1
ATOM 2449 N N . ASP A 1 296 ? -17.974 8.805 31.324 1.00 98.00 296 ASP A N 1
ATOM 2450 C CA . ASP A 1 296 ? -16.643 9.150 31.826 1.00 98.00 296 ASP A CA 1
ATOM 2451 C C . ASP A 1 296 ? -15.639 9.226 30.656 1.00 98.00 296 ASP A C 1
ATOM 2453 O O . ASP A 1 296 ? -14.972 10.245 30.484 1.00 98.00 296 ASP A O 1
ATOM 2457 N N . ALA A 1 297 ? -15.639 8.225 29.770 1.00 97.88 297 ALA A N 1
ATOM 2458 C CA . ALA A 1 297 ? -14.763 8.190 28.598 1.00 97.88 297 ALA A CA 1
ATOM 2459 C C . ALA A 1 297 ? -15.051 9.316 27.585 1.00 97.88 297 ALA A C 1
ATOM 2461 O O . ALA A 1 297 ? -14.136 9.926 27.025 1.00 97.88 297 ALA A O 1
ATOM 2462 N N . LYS A 1 298 ? -16.332 9.655 27.372 1.00 98.19 298 LYS A N 1
ATOM 2463 C CA . LYS A 1 298 ? -16.724 10.817 26.558 1.00 98.19 298 LYS A CA 1
ATOM 2464 C C . LYS A 1 298 ? -16.210 12.124 27.161 1.00 98.19 298 LYS A C 1
ATOM 2466 O O . LYS A 1 298 ? -15.688 12.965 26.436 1.00 98.19 298 LYS A O 1
ATOM 2471 N N . ALA A 1 299 ? -16.313 12.286 28.479 1.00 97.81 299 ALA A N 1
ATOM 2472 C CA . ALA A 1 299 ? -15.793 13.469 29.155 1.00 97.81 299 ALA A CA 1
ATOM 2473 C C . ALA A 1 299 ? -14.264 13.586 29.011 1.00 97.81 299 ALA A C 1
ATOM 2475 O O . ALA A 1 299 ? -13.760 14.692 28.811 1.00 97.81 299 ALA A O 1
ATOM 2476 N N . GLN A 1 300 ? -13.529 12.466 29.048 1.00 97.56 300 GLN A N 1
ATOM 2477 C CA . GLN A 1 300 ? -12.079 12.449 28.816 1.00 97.56 300 GLN A CA 1
ATOM 2478 C C . GLN A 1 300 ? -11.724 12.915 27.399 1.00 97.56 300 GLN A C 1
ATOM 2480 O O . GLN A 1 300 ? -10.966 13.877 27.243 1.00 97.56 300 GLN A O 1
ATOM 2485 N N . ILE A 1 301 ? -12.318 12.306 26.365 1.00 97.94 301 ILE A N 1
ATOM 2486 C CA . ILE A 1 301 ? -12.000 12.664 24.976 1.00 97.94 301 ILE A CA 1
ATOM 2487 C C . ILE A 1 301 ? -12.419 14.101 24.636 1.00 97.94 301 ILE A C 1
ATOM 2489 O O . ILE A 1 301 ? -11.677 14.827 23.974 1.00 97.94 301 ILE A O 1
ATOM 2493 N N . GLU A 1 302 ? -13.562 14.564 25.149 1.00 97.62 302 GLU A N 1
ATOM 2494 C CA . GLU A 1 302 ? -13.998 15.959 25.021 1.00 97.62 302 GLU A CA 1
ATOM 2495 C C . GLU A 1 302 ? -13.041 16.920 25.735 1.00 97.62 302 GLU A C 1
ATOM 2497 O O . GLU A 1 302 ? -12.732 17.990 25.201 1.00 97.62 302 GLU A O 1
ATOM 2502 N N . GLY A 1 303 ? -12.515 16.522 26.897 1.00 97.56 303 GLY A N 1
ATOM 2503 C CA . GLY A 1 303 ? -11.477 17.245 27.625 1.00 97.56 303 GLY A CA 1
ATOM 2504 C C . GLY A 1 303 ? -10.209 17.436 26.793 1.00 97.56 303 GLY A C 1
ATOM 2505 O O . GLY A 1 303 ? -9.720 18.564 26.676 1.00 97.56 303 GLY A O 1
ATOM 2506 N N . TYR A 1 304 ? -9.715 16.376 26.143 1.00 97.88 304 TYR A N 1
ATOM 2507 C CA . TYR A 1 304 ? -8.547 16.465 25.261 1.00 97.88 304 TYR A CA 1
ATOM 2508 C C . TYR A 1 304 ? -8.798 17.371 24.060 1.00 97.88 304 TYR A C 1
ATOM 2510 O O . TYR A 1 304 ? -7.993 18.262 23.780 1.00 97.88 304 TYR A O 1
ATOM 2518 N N . LEU A 1 305 ? -9.925 17.195 23.368 1.00 97.44 305 LEU A N 1
ATOM 2519 C CA . LEU A 1 305 ? -10.260 17.999 22.192 1.00 97.44 305 LEU A CA 1
ATOM 2520 C C . LEU A 1 305 ? -10.425 19.482 22.545 1.00 97.44 305 LEU A C 1
ATOM 2522 O O . LEU A 1 305 ? -9.922 20.350 21.828 1.00 97.44 305 LEU A O 1
ATOM 2526 N N . ASN A 1 306 ? -11.083 19.786 23.667 1.00 96.75 306 ASN A N 1
ATOM 2527 C CA . ASN A 1 306 ? -11.228 21.155 24.148 1.00 96.75 306 ASN A CA 1
ATOM 2528 C C . ASN A 1 306 ? -9.870 21.761 24.531 1.00 96.75 306 ASN A C 1
ATOM 2530 O O . ASN A 1 306 ? -9.580 22.899 24.161 1.00 96.75 306 ASN A O 1
ATOM 2534 N N . TYR A 1 307 ? -9.011 21.000 25.217 1.00 96.75 307 TYR A N 1
ATOM 2535 C CA . TYR A 1 307 ? -7.663 21.455 25.545 1.00 96.75 307 TYR A CA 1
ATOM 2536 C C . TYR A 1 307 ? -6.859 21.779 24.284 1.00 96.75 307 TYR A C 1
ATOM 2538 O O . TYR A 1 307 ? -6.301 22.871 24.186 1.00 96.75 307 TYR A O 1
ATOM 2546 N N . ILE A 1 308 ? -6.847 20.883 23.295 1.00 95.56 308 ILE A N 1
ATOM 2547 C CA . ILE A 1 308 ? -6.107 21.088 22.045 1.00 95.56 308 ILE A CA 1
ATOM 2548 C C . ILE A 1 308 ? -6.616 22.321 21.305 1.00 95.56 308 ILE A C 1
ATOM 2550 O O . ILE A 1 308 ? -5.820 23.155 20.879 1.00 95.56 308 ILE A O 1
ATOM 2554 N N . LYS A 1 309 ? -7.939 22.478 21.197 1.00 94.50 309 LYS A N 1
ATOM 2555 C CA . LYS A 1 309 ? -8.548 23.632 20.530 1.00 94.50 309 LYS A CA 1
ATOM 2556 C C . LYS A 1 309 ? -8.142 24.957 21.182 1.00 94.50 309 LYS A C 1
ATOM 2558 O O . LYS A 1 309 ? -7.860 25.915 20.467 1.00 94.50 309 LYS A O 1
ATOM 2563 N N . ASN A 1 310 ? -8.079 24.997 22.512 1.00 95.94 310 ASN A N 1
ATOM 2564 C CA . ASN A 1 310 ? -7.743 26.208 23.265 1.00 95.94 310 ASN A CA 1
ATOM 2565 C C . ASN A 1 310 ? -6.228 26.461 23.379 1.00 95.94 310 ASN A C 1
ATOM 2567 O O . ASN A 1 310 ? -5.833 27.573 23.708 1.00 95.94 310 ASN A O 1
ATOM 2571 N N . ASN A 1 311 ? -5.382 2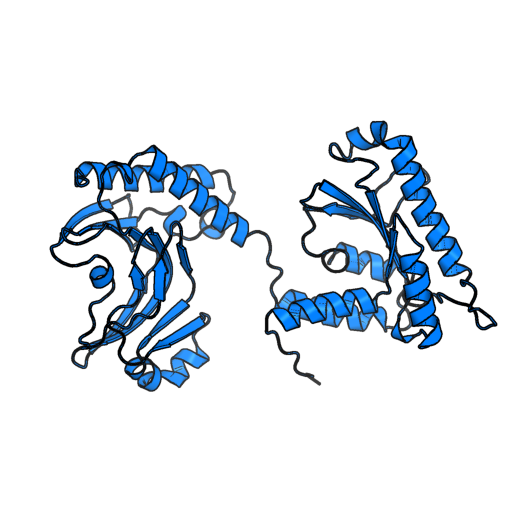5.463 23.093 1.00 95.25 311 ASN A N 1
ATOM 2572 C CA . ASN A 1 311 ? -3.920 25.541 23.246 1.00 95.25 311 ASN A CA 1
ATOM 2573 C C . ASN A 1 311 ? -3.161 25.232 21.941 1.00 95.25 311 ASN A C 1
ATOM 2575 O O . ASN A 1 311 ? -1.982 24.873 21.967 1.00 95.25 311 ASN A O 1
ATOM 2579 N N . ILE A 1 312 ? -3.824 25.366 20.789 1.00 93.00 312 ILE A N 1
ATOM 2580 C CA . ILE A 1 312 ? -3.297 24.945 19.484 1.00 93.00 312 ILE A CA 1
ATOM 2581 C C . ILE A 1 312 ? -1.960 25.613 19.135 1.00 93.00 312 ILE A C 1
ATOM 2583 O O . ILE A 1 312 ? -1.067 24.964 18.600 1.00 93.00 312 ILE A O 1
ATOM 2587 N N . GLU A 1 313 ? -1.788 26.894 19.471 1.00 89.44 313 GLU A N 1
ATOM 2588 C CA . GLU A 1 313 ? -0.559 27.644 19.182 1.00 89.44 313 GLU A CA 1
ATOM 2589 C C . GLU A 1 313 ? 0.645 27.097 19.952 1.00 89.44 313 GLU A C 1
ATOM 2591 O O . GLU A 1 313 ? 1.727 26.956 19.386 1.00 89.44 313 GLU A O 1
ATOM 2596 N N . HIS A 1 314 ? 0.445 26.719 21.216 1.00 89.56 314 HIS A N 1
ATOM 2597 C CA . HIS A 1 314 ? 1.476 26.076 22.024 1.00 89.56 314 HIS A CA 1
ATOM 2598 C C . HIS A 1 314 ? 1.785 24.667 21.501 1.00 89.56 314 HIS A C 1
ATOM 2600 O O . HIS A 1 314 ? 2.946 24.302 21.321 1.00 89.56 314 HIS A O 1
ATOM 2606 N N . LEU A 1 315 ? 0.748 23.887 21.185 1.00 89.19 315 LEU A N 1
ATOM 2607 C CA . LEU A 1 315 ? 0.906 22.516 20.696 1.00 89.19 315 LEU A CA 1
ATOM 2608 C C . LEU A 1 315 ? 1.601 22.438 19.333 1.00 89.19 315 LEU A C 1
ATOM 2610 O O . LEU A 1 315 ? 2.251 21.431 19.057 1.00 89.19 315 LEU A O 1
ATOM 2614 N N . ARG A 1 316 ? 1.550 23.496 18.513 1.00 89.25 316 ARG A N 1
ATOM 2615 C CA . ARG A 1 316 ? 2.268 23.564 17.230 1.00 89.25 316 ARG A CA 1
ATOM 2616 C C . ARG A 1 316 ? 3.784 23.449 17.353 1.00 89.25 316 ARG A C 1
ATOM 2618 O O . ARG A 1 316 ? 4.421 23.005 16.409 1.00 89.25 316 ARG A O 1
ATOM 2625 N N . TRP A 1 317 ? 4.377 23.754 18.505 1.00 84.69 317 TRP A N 1
ATOM 2626 C CA . TRP A 1 317 ? 5.805 23.490 18.713 1.00 84.69 317 TRP A CA 1
ATOM 2627 C C . TRP A 1 317 ? 6.145 22.001 18.622 1.00 84.69 317 TRP A C 1
ATOM 2629 O O . TRP A 1 317 ? 7.191 21.636 18.091 1.00 84.69 317 TRP A O 1
ATOM 2639 N N . LYS A 1 318 ? 5.246 21.141 19.114 1.00 84.00 318 LYS A N 1
ATOM 2640 C CA . LYS A 1 318 ? 5.388 19.681 19.064 1.00 84.00 318 LYS A CA 1
ATOM 2641 C C . LYS A 1 318 ? 4.725 19.074 17.823 1.00 84.00 318 LYS A C 1
ATOM 2643 O O . LYS A 1 318 ? 5.208 18.081 17.288 1.00 84.00 318 LYS A O 1
ATOM 2648 N N . TYR A 1 319 ? 3.646 19.692 17.345 1.00 90.12 319 TYR A N 1
ATOM 2649 C CA . TYR A 1 319 ? 2.837 19.245 16.212 1.00 90.12 319 TYR A CA 1
ATOM 2650 C C . TYR A 1 319 ? 2.657 20.386 15.184 1.00 90.12 319 TYR A C 1
ATOM 2652 O O . TYR A 1 319 ? 1.578 20.981 15.120 1.00 90.12 319 TYR A O 1
ATOM 2660 N N . PRO A 1 320 ? 3.688 20.716 14.375 1.00 79.12 320 PRO A N 1
ATOM 2661 C CA . PRO A 1 320 ? 3.746 21.945 13.562 1.00 79.12 320 PRO A CA 1
ATOM 2662 C C . PRO A 1 320 ? 2.563 22.180 12.625 1.00 79.12 320 PRO A C 1
ATOM 2664 O O . PRO A 1 320 ? 2.121 23.316 12.453 1.00 79.12 320 PRO A O 1
ATOM 2667 N N . ASP A 1 321 ? 2.007 21.104 12.069 1.00 87.50 321 ASP A N 1
ATOM 2668 C CA . ASP A 1 321 ? 0.919 21.167 11.092 1.00 87.50 321 ASP A CA 1
ATOM 2669 C C . ASP A 1 321 ? -0.477 21.125 11.735 1.00 87.50 321 ASP A C 1
ATOM 2671 O O . ASP A 1 321 ? -1.486 21.118 11.024 1.00 87.50 321 ASP A O 1
ATOM 2675 N N . MET A 1 322 ? -0.570 21.078 13.070 1.00 90.75 322 MET A N 1
ATOM 2676 C CA . MET A 1 322 ? -1.844 20.900 13.760 1.00 90.75 322 MET A CA 1
ATOM 2677 C C . MET A 1 322 ? -2.745 22.130 13.588 1.00 90.75 322 MET A C 1
ATOM 2679 O O . MET A 1 322 ? -2.388 23.277 13.893 1.00 90.75 322 MET A O 1
ATOM 2683 N N . LYS A 1 323 ? -3.962 21.875 13.106 1.00 92.31 323 LYS A N 1
ATOM 2684 C CA . LYS A 1 323 ? -5.034 22.864 12.970 1.00 92.31 323 LYS A CA 1
ATOM 2685 C C . LYS A 1 323 ? -6.265 22.359 13.698 1.00 92.31 323 LYS A C 1
ATOM 2687 O O . LYS A 1 323 ? -6.616 21.199 13.520 1.00 92.31 323 LYS A O 1
ATOM 2692 N N . ALA A 1 324 ? -6.911 23.216 14.486 1.00 90.69 324 ALA A N 1
ATOM 2693 C CA . ALA A 1 324 ? -8.025 22.826 15.350 1.00 90.69 324 ALA A CA 1
ATOM 2694 C C . ALA A 1 324 ? -9.182 22.172 14.573 1.00 90.69 324 ALA A C 1
ATOM 2696 O O . ALA A 1 324 ? -9.797 21.233 15.061 1.00 90.69 324 ALA A O 1
ATOM 2697 N N . GLU A 1 325 ? -9.442 22.627 13.348 1.00 92.81 325 GLU A N 1
ATOM 2698 C CA . GLU A 1 325 ? -10.454 22.078 12.442 1.00 92.81 325 GLU A CA 1
ATOM 2699 C C . GLU A 1 325 ? -10.099 20.706 11.844 1.00 92.81 325 GLU A C 1
ATOM 2701 O O . GLU A 1 325 ? -10.964 20.056 11.267 1.00 92.81 325 GLU A O 1
ATOM 2706 N N . LYS A 1 326 ? -8.840 20.273 11.976 1.00 94.69 326 LYS A N 1
ATOM 2707 C CA . LYS A 1 326 ? -8.325 18.972 11.525 1.00 94.69 326 LYS A CA 1
ATOM 2708 C C . LYS A 1 326 ? -8.012 18.024 12.687 1.00 94.69 326 LYS A C 1
ATOM 2710 O O . LYS A 1 326 ? -7.287 17.045 12.500 1.00 94.69 326 LYS A O 1
ATOM 2715 N N . VAL A 1 327 ? -8.492 18.337 13.891 1.00 97.12 327 VAL A N 1
ATOM 2716 C CA . VAL A 1 327 ? -8.361 17.461 15.058 1.00 97.12 327 VAL A CA 1
ATOM 2717 C C . VAL A 1 327 ? -9.679 16.736 15.285 1.00 97.12 327 VAL A C 1
ATOM 2719 O O . VAL A 1 327 ? -10.721 17.368 15.460 1.00 97.12 327 VAL A O 1
ATOM 2722 N N . HIS A 1 328 ? -9.613 15.410 15.319 1.00 97.44 328 HIS A N 1
ATOM 2723 C CA . HIS A 1 328 ? -10.749 14.533 15.572 1.00 97.44 328 HIS A CA 1
ATOM 2724 C C . HIS A 1 328 ? -10.443 13.587 16.732 1.00 97.44 328 HIS A C 1
ATOM 2726 O O . HIS A 1 328 ? -9.283 13.318 17.031 1.00 97.44 328 HIS A O 1
ATOM 2732 N N . GLY A 1 329 ? -11.474 13.078 17.395 1.00 98.31 329 GLY A N 1
ATOM 2733 C CA . GLY A 1 329 ? -11.344 12.048 18.420 1.00 98.31 329 GLY A CA 1
ATOM 2734 C C . GLY A 1 329 ? -11.778 10.668 17.928 1.00 98.31 329 GLY A C 1
ATOM 2735 O O . GLY A 1 329 ? -12.683 10.542 17.103 1.00 98.31 329 GLY A O 1
ATOM 2736 N N . LEU A 1 330 ? -11.172 9.628 18.484 1.00 98.56 330 LEU A N 1
ATOM 2737 C CA . LEU A 1 330 ? -11.617 8.246 18.375 1.00 98.56 330 LEU A CA 1
ATOM 2738 C C . LEU A 1 330 ? -11.672 7.636 19.778 1.00 98.56 330 LEU A C 1
ATOM 2740 O O . LEU A 1 330 ? -10.637 7.420 20.399 1.00 98.56 330 LEU A O 1
ATOM 2744 N N . LEU A 1 331 ? -12.873 7.336 20.263 1.00 98.69 331 LEU A N 1
ATOM 2745 C CA . LEU A 1 331 ? -13.072 6.583 21.499 1.00 98.69 331 LEU A CA 1
ATOM 2746 C C . LEU A 1 331 ? -13.282 5.103 21.162 1.00 98.69 331 LEU A C 1
ATOM 2748 O O . LEU A 1 331 ? -14.198 4.777 20.407 1.00 98.69 331 LEU A O 1
ATOM 2752 N N . VAL A 1 3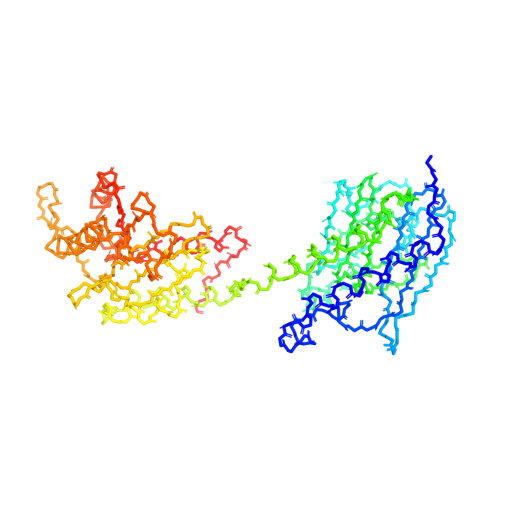32 ? -12.474 4.206 21.727 1.00 98.69 332 VAL A N 1
ATOM 2753 C CA . VAL A 1 332 ? -12.612 2.753 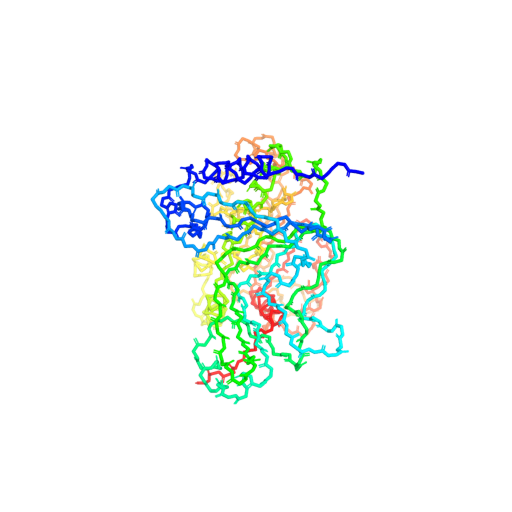21.547 1.00 98.69 332 VAL A CA 1
ATOM 2754 C C . VAL A 1 332 ? -13.042 2.100 22.857 1.00 98.69 332 VAL A C 1
ATOM 2756 O O . VAL A 1 332 ? -12.272 2.051 23.809 1.00 98.69 332 VAL A O 1
ATOM 2759 N N . ILE A 1 333 ? -14.269 1.578 22.918 1.00 98.38 333 ILE A N 1
ATOM 2760 C CA . ILE A 1 333 ? -14.854 1.036 24.152 1.00 98.38 333 ILE A CA 1
ATOM 2761 C C . ILE A 1 333 ? -15.766 -0.160 23.880 1.00 98.38 333 ILE A C 1
ATOM 2763 O O . ILE A 1 333 ? -16.593 -0.140 22.970 1.00 98.38 333 ILE A O 1
ATOM 2767 N N . GLY A 1 334 ? -15.669 -1.189 24.725 1.00 97.75 334 GLY A N 1
ATOM 2768 C CA . GLY A 1 334 ? -16.614 -2.304 24.730 1.00 97.75 334 GLY A CA 1
ATOM 2769 C C . GLY A 1 334 ? -16.587 -3.189 23.475 1.00 97.75 334 GLY A C 1
ATOM 2770 O O . GLY A 1 334 ? -15.700 -3.107 22.621 1.00 97.75 334 GLY A O 1
ATOM 2771 N N . LEU A 1 335 ? -17.599 -4.053 23.369 1.00 97.12 335 LEU A N 1
ATOM 2772 C CA . LEU A 1 335 ? -17.807 -4.980 22.253 1.00 97.12 335 LEU A CA 1
ATOM 2773 C C . LEU A 1 335 ? -19.226 -4.836 21.709 1.00 97.12 335 LEU A C 1
ATOM 2775 O O . LEU A 1 335 ? -20.190 -4.931 22.468 1.00 97.12 335 LEU A O 1
ATOM 2779 N N . SER A 1 336 ? -19.375 -4.691 20.391 1.00 95.00 336 SER A N 1
ATOM 2780 C CA . SER A 1 336 ? -20.689 -4.616 19.742 1.00 95.00 336 SER A CA 1
ATOM 2781 C C . SER A 1 336 ? -21.459 -5.934 19.859 1.00 95.00 336 SER A C 1
ATOM 2783 O O . SER A 1 336 ? -22.690 -5.941 19.892 1.00 95.00 336 SER A O 1
ATOM 2785 N N . ASN A 1 337 ? -20.750 -7.056 20.005 1.00 92.50 337 ASN A N 1
ATOM 2786 C CA . ASN A 1 337 ? -21.336 -8.360 20.316 1.00 92.50 337 ASN A CA 1
ATOM 2787 C C . ASN A 1 337 ? -22.013 -8.437 21.693 1.00 92.50 337 ASN A C 1
ATOM 2789 O O . ASN A 1 337 ? -22.904 -9.263 21.861 1.00 92.50 337 ASN A O 1
ATOM 2793 N N . ASN A 1 338 ? -21.671 -7.545 22.626 1.00 93.06 338 ASN A N 1
ATOM 2794 C CA . ASN A 1 338 ? -22.345 -7.445 23.924 1.00 93.06 338 ASN A CA 1
ATOM 2795 C C . ASN A 1 338 ? -23.539 -6.479 23.904 1.00 93.06 338 ASN A C 1
ATOM 2797 O O . ASN A 1 338 ? -24.212 -6.332 24.920 1.00 93.06 338 ASN A O 1
ATOM 2801 N N . LEU A 1 339 ? -23.785 -5.810 22.773 1.00 94.75 339 LEU A N 1
ATOM 2802 C CA . LEU A 1 339 ? -24.912 -4.903 22.589 1.00 94.75 339 LEU A CA 1
ATOM 2803 C C . LEU A 1 339 ? -26.088 -5.641 21.950 1.00 94.75 339 LEU A C 1
ATOM 2805 O O . LEU A 1 339 ? -25.928 -6.344 20.944 1.00 94.75 339 LEU A O 1
ATOM 2809 N N . THR A 1 340 ? -27.277 -5.405 22.490 1.00 94.69 340 THR A N 1
ATOM 2810 C CA . THR A 1 340 ? -28.556 -5.735 21.850 1.00 94.69 340 THR A CA 1
ATOM 2811 C C . THR A 1 340 ? -28.724 -4.977 20.522 1.00 94.69 340 THR A C 1
ATOM 2813 O O . THR A 1 340 ? -28.060 -3.956 20.303 1.00 94.69 340 THR A O 1
ATOM 2816 N N . PRO A 1 341 ? -29.587 -5.442 19.597 1.00 94.56 341 PRO A N 1
ATOM 2817 C CA . PRO A 1 341 ? -29.882 -4.711 18.362 1.00 94.56 341 PRO A CA 1
ATOM 2818 C C . PRO A 1 341 ? -30.273 -3.246 18.606 1.00 94.56 341 PRO A C 1
ATOM 2820 O O . PRO A 1 341 ? -29.766 -2.353 17.929 1.00 94.56 341 PRO A O 1
ATOM 2823 N N . GLU A 1 342 ? -31.087 -2.991 19.629 1.00 94.56 342 GLU A N 1
ATOM 2824 C CA . GLU A 1 342 ? -31.535 -1.657 20.020 1.00 94.56 342 GLU A CA 1
ATOM 2825 C C . GLU A 1 342 ? -30.373 -0.791 20.530 1.00 94.56 342 GLU A C 1
ATOM 2827 O O . GLU A 1 342 ? -30.251 0.374 20.147 1.00 94.56 342 GLU A O 1
ATOM 2832 N N . GLU A 1 343 ? -29.471 -1.353 21.341 1.00 95.75 343 GLU A N 1
ATOM 2833 C CA . GLU A 1 343 ? -28.268 -0.652 21.813 1.00 95.75 343 GLU A CA 1
ATOM 2834 C C . GLU A 1 343 ? -27.301 -0.330 20.666 1.00 95.75 343 GLU A C 1
ATOM 2836 O O . GLU A 1 343 ? -26.675 0.731 20.663 1.00 95.75 343 GLU A O 1
ATOM 2841 N N . ARG A 1 344 ? -27.190 -1.205 19.658 1.00 95.75 344 ARG A N 1
ATOM 2842 C CA . ARG A 1 344 ? -26.384 -0.927 18.455 1.00 95.75 344 ARG A CA 1
ATOM 2843 C C . ARG A 1 344 ? -26.956 0.234 17.657 1.00 95.75 344 ARG A C 1
ATOM 2845 O O . ARG A 1 344 ? -26.201 1.093 17.207 1.00 95.75 344 ARG A O 1
ATOM 2852 N N . ASP A 1 345 ? -28.272 0.280 17.484 1.00 95.12 345 ASP A N 1
ATOM 2853 C CA . ASP A 1 345 ? -28.920 1.393 16.792 1.00 95.12 345 ASP A CA 1
ATOM 2854 C C . ASP A 1 345 ? -28.821 2.689 17.601 1.00 95.12 345 ASP A C 1
ATOM 2856 O O . ASP A 1 345 ? -28.562 3.751 17.029 1.00 95.12 345 ASP A O 1
ATOM 2860 N N . ARG A 1 346 ? -28.881 2.604 18.937 1.00 95.75 346 ARG A N 1
ATOM 2861 C CA . ARG A 1 346 ? -28.606 3.749 19.810 1.00 95.75 346 ARG A CA 1
ATOM 2862 C C . ARG A 1 346 ? -27.166 4.247 19.678 1.00 95.75 346 ARG A C 1
ATOM 2864 O O . ARG A 1 346 ? -26.968 5.458 19.622 1.00 95.75 346 ARG A O 1
ATOM 2871 N N . LEU A 1 347 ? -26.174 3.359 19.583 1.00 97.00 347 LEU A N 1
ATOM 2872 C CA . LEU A 1 347 ? -24.776 3.742 19.352 1.00 97.00 347 LEU A CA 1
ATOM 2873 C C . LEU A 1 347 ? -24.589 4.431 17.993 1.00 97.00 347 LEU A C 1
ATOM 2875 O O . LEU A 1 347 ? -23.900 5.446 17.916 1.00 97.00 347 LEU A O 1
ATOM 2879 N N . LYS A 1 348 ? -25.233 3.933 16.929 1.00 95.94 348 LYS A N 1
ATOM 2880 C CA . LYS A 1 348 ? -25.216 4.600 15.615 1.00 95.94 348 LYS A CA 1
ATOM 2881 C C . LYS A 1 348 ? -25.823 5.998 15.686 1.00 95.94 348 LYS A C 1
ATOM 2883 O O . LYS A 1 348 ? -25.250 6.932 15.134 1.00 95.94 348 LYS A O 1
ATOM 2888 N N . GLN A 1 349 ? -26.962 6.138 16.367 1.00 96.06 349 GLN A N 1
ATOM 2889 C CA . GLN A 1 349 ? -27.602 7.435 16.566 1.00 96.06 349 GLN A CA 1
ATOM 2890 C C . GLN A 1 349 ? -26.682 8.384 17.341 1.00 96.06 349 GLN A C 1
ATOM 2892 O O . GLN A 1 349 ? -26.486 9.516 16.913 1.00 96.06 349 GLN A O 1
ATOM 2897 N N . LEU A 1 350 ? -26.075 7.907 18.432 1.00 96.25 350 LEU A N 1
ATOM 2898 C CA . LEU A 1 350 ? -25.121 8.687 19.214 1.00 96.25 350 LEU A CA 1
ATOM 2899 C C . LEU A 1 350 ? -23.951 9.156 18.339 1.00 96.25 350 LEU A C 1
ATOM 2901 O O . LEU A 1 350 ? -23.661 10.343 18.312 1.00 96.25 350 LEU A O 1
ATOM 2905 N N . ASN A 1 351 ? -23.339 8.268 17.553 1.00 97.00 351 ASN A N 1
ATOM 2906 C CA . ASN A 1 351 ? -22.265 8.637 16.626 1.00 97.00 351 ASN A CA 1
ATOM 2907 C C . ASN A 1 351 ? -22.686 9.673 15.572 1.00 97.00 351 ASN A C 1
ATOM 2909 O O . ASN A 1 351 ? -21.869 10.504 15.193 1.00 97.00 351 ASN A O 1
ATOM 2913 N N . ALA A 1 352 ? -23.941 9.660 15.116 1.00 95.88 352 ALA A N 1
ATOM 2914 C CA . ALA A 1 352 ? -24.457 10.672 14.192 1.00 95.88 352 ALA A CA 1
ATOM 2915 C C . ALA A 1 352 ? -24.681 12.045 14.861 1.00 95.88 352 ALA A C 1
ATOM 2917 O O . ALA A 1 352 ? -24.666 13.071 14.182 1.00 95.88 352 ALA A O 1
ATOM 2918 N N . GLU A 1 353 ? -24.902 12.069 16.179 1.00 95.50 353 GLU A N 1
ATOM 2919 C CA . GLU A 1 353 ? -25.044 13.293 16.980 1.00 95.50 353 GLU A CA 1
ATOM 2920 C C . GLU A 1 353 ? -23.675 13.920 17.323 1.00 95.50 353 GLU A C 1
ATOM 2922 O O . GLU A 1 353 ? -23.577 15.135 17.531 1.00 95.50 353 GLU A O 1
ATOM 2927 N N . LEU A 1 354 ? -22.609 13.114 17.358 1.00 94.81 354 LEU A N 1
ATOM 2928 C CA . LEU A 1 354 ? -21.245 13.566 17.622 1.00 94.81 354 LEU A CA 1
ATOM 2929 C C . LEU A 1 354 ? -20.640 14.291 16.411 1.00 94.81 354 LEU A C 1
ATOM 2931 O O . LEU A 1 354 ? -20.803 13.887 15.264 1.00 94.81 354 LEU A O 1
ATOM 2935 N N . LYS A 1 355 ? -19.916 15.388 16.668 1.00 89.50 355 LYS A N 1
ATOM 2936 C CA . LYS A 1 355 ? -19.331 16.234 15.607 1.00 89.50 355 LYS A CA 1
ATOM 2937 C C . LYS A 1 355 ? -17.836 16.029 15.406 1.00 89.50 355 LYS A C 1
ATOM 2939 O O . LYS A 1 355 ? -17.362 16.015 14.278 1.00 89.50 355 LYS A O 1
ATOM 2944 N N . ASN A 1 356 ? -17.097 15.931 16.509 1.00 93.25 356 ASN A N 1
ATOM 2945 C CA . ASN A 1 356 ? -15.636 16.027 16.495 1.00 93.25 356 ASN A CA 1
ATOM 2946 C C . ASN A 1 356 ? -14.952 14.719 16.890 1.00 93.25 356 ASN A C 1
ATOM 2948 O O . ASN A 1 356 ? -13.729 14.659 16.877 1.00 93.25 356 ASN A O 1
ATOM 2952 N N . TYR A 1 357 ? -15.712 13.691 17.256 1.00 97.62 357 TYR A N 1
ATOM 2953 C CA . TYR A 1 357 ? -15.184 12.370 17.554 1.00 97.62 357 TYR A CA 1
ATOM 2954 C C . TYR A 1 357 ? -16.205 11.292 17.224 1.00 97.62 357 TYR A C 1
ATOM 2956 O O . TYR A 1 357 ? -17.393 11.577 17.090 1.00 97.62 357 TYR A O 1
ATOM 2964 N N . GLU A 1 358 ? -15.732 10.061 17.108 1.00 97.81 358 GLU A N 1
ATOM 2965 C CA . GLU A 1 358 ? -16.574 8.881 16.956 1.00 97.81 358 GLU A CA 1
ATOM 2966 C C . GLU A 1 358 ? -16.267 7.860 18.052 1.00 97.81 358 GLU A C 1
ATOM 2968 O O . GLU A 1 358 ? -15.173 7.834 18.618 1.00 97.81 358 GLU A O 1
ATOM 2973 N N . ILE A 1 359 ? -17.242 7.000 18.323 1.00 98.50 359 ILE A N 1
ATOM 2974 C CA . ILE A 1 359 ? -17.146 5.895 19.267 1.00 98.50 359 ILE A CA 1
ATOM 2975 C C . ILE A 1 359 ? -17.163 4.596 18.471 1.00 98.50 359 ILE A C 1
ATOM 2977 O O . ILE A 1 359 ? -18.078 4.359 17.680 1.00 98.50 359 ILE A O 1
ATOM 2981 N N . ARG A 1 360 ? -16.167 3.745 18.695 1.00 98.00 360 ARG A N 1
ATOM 2982 C CA . ARG A 1 360 ? -16.064 2.415 18.091 1.00 98.00 360 ARG A CA 1
ATOM 2983 C C . ARG A 1 360 ? -15.906 1.351 19.159 1.00 98.00 360 ARG A C 1
ATOM 2985 O O . ARG A 1 360 ? -15.385 1.607 20.240 1.00 98.00 360 ARG A O 1
ATOM 2992 N N . THR A 1 361 ? -16.314 0.137 18.834 1.00 98.25 361 THR A N 1
ATOM 2993 C CA . THR A 1 361 ? -16.044 -1.036 19.672 1.00 98.25 361 THR A CA 1
ATOM 2994 C C . THR A 1 361 ? -14.816 -1.790 19.161 1.00 98.25 361 THR A C 1
ATOM 2996 O O . THR A 1 361 ? -14.420 -1.655 18.000 1.00 98.25 361 THR A O 1
ATOM 2999 N N . TYR A 1 362 ? -14.187 -2.616 19.997 1.00 98.44 362 TYR A N 1
ATOM 3000 C CA . TYR A 1 362 ? -12.975 -3.332 19.572 1.00 98.44 362 TYR A CA 1
ATOM 3001 C C . TYR A 1 362 ? -13.228 -4.315 18.424 1.00 98.44 362 TYR A C 1
ATOM 3003 O O . TYR A 1 362 ? -12.452 -4.393 17.473 1.00 98.44 362 TYR A O 1
ATOM 3011 N N . ASP A 1 363 ? -14.354 -5.020 18.450 1.00 97.19 363 ASP A N 1
ATOM 3012 C CA . ASP A 1 363 ? -14.774 -5.910 17.368 1.00 97.19 363 ASP A CA 1
ATOM 3013 C C . ASP A 1 363 ? -15.100 -5.154 16.063 1.00 97.19 363 ASP A C 1
ATOM 3015 O O . ASP A 1 363 ? -14.996 -5.730 14.981 1.00 97.19 363 ASP A O 1
ATOM 3019 N N . GLU A 1 364 ? -15.410 -3.852 16.103 1.00 96.81 364 GLU A N 1
ATOM 3020 C CA . GLU A 1 364 ? -15.476 -3.022 14.890 1.00 96.81 364 GLU A CA 1
ATOM 3021 C C . GLU A 1 364 ? -14.108 -2.779 14.261 1.00 96.81 364 GLU A C 1
ATOM 3023 O O . GLU A 1 364 ? -13.999 -2.816 13.031 1.00 96.81 364 GLU A O 1
ATOM 3028 N N . LEU A 1 365 ? -13.067 -2.572 15.073 1.00 97.00 365 LEU A N 1
ATOM 3029 C CA . LEU A 1 365 ? -11.696 -2.458 14.572 1.00 97.00 365 LEU A CA 1
ATOM 3030 C C . LEU A 1 365 ? -11.271 -3.762 13.881 1.00 97.00 365 LEU A C 1
ATOM 3032 O O . LEU A 1 365 ? -10.778 -3.731 12.751 1.00 97.00 365 LEU A O 1
ATOM 3036 N N . ALA A 1 366 ? -11.570 -4.910 14.503 1.00 95.62 366 ALA A N 1
ATOM 3037 C CA . ALA A 1 366 ? -11.329 -6.230 13.919 1.00 95.62 366 ALA A CA 1
ATOM 3038 C C . ALA A 1 366 ? -12.074 -6.410 12.584 1.00 95.62 366 ALA A C 1
ATOM 3040 O O . ALA A 1 366 ? -11.468 -6.775 11.575 1.00 95.62 366 ALA A O 1
ATOM 3041 N N . ARG A 1 367 ? -13.378 -6.090 12.543 1.00 95.12 367 ARG A N 1
ATOM 3042 C CA . ARG A 1 367 ? -14.200 -6.194 11.322 1.00 95.12 367 ARG A CA 1
ATOM 3043 C C . ARG A 1 367 ? -13.656 -5.357 10.169 1.00 95.12 367 ARG A C 1
ATOM 3045 O O . ARG A 1 367 ? -13.686 -5.817 9.032 1.00 95.12 367 ARG A O 1
ATOM 3052 N N . ARG A 1 368 ? -13.155 -4.148 10.434 1.00 92.50 368 ARG A N 1
ATOM 3053 C CA . ARG A 1 368 ? -12.580 -3.278 9.393 1.00 92.50 368 ARG A CA 1
ATOM 3054 C C . ARG A 1 368 ? -11.323 -3.884 8.780 1.00 92.50 368 ARG A C 1
ATOM 3056 O O . ARG A 1 368 ? -11.207 -3.913 7.555 1.00 92.50 368 ARG A O 1
ATOM 3063 N N . LEU A 1 369 ? -10.421 -4.409 9.610 1.00 89.44 369 LEU A N 1
ATOM 3064 C CA . LEU A 1 369 ? -9.229 -5.100 9.118 1.00 89.44 369 LEU A CA 1
ATOM 3065 C C . LEU A 1 369 ? -9.600 -6.385 8.364 1.00 89.44 369 LEU A C 1
ATOM 3067 O O . LEU A 1 369 ? -9.033 -6.668 7.309 1.00 89.44 369 LEU A O 1
ATOM 3071 N N . LYS A 1 370 ? -10.599 -7.125 8.854 1.00 91.44 370 LYS A N 1
ATOM 3072 C CA . LYS A 1 370 ? -11.129 -8.309 8.176 1.00 91.44 370 LYS A CA 1
ATOM 3073 C C . LYS A 1 370 ? -11.674 -7.978 6.786 1.00 91.44 370 LYS A C 1
ATOM 3075 O O . LYS A 1 370 ? -11.257 -8.590 5.809 1.00 91.44 370 LYS A O 1
ATOM 3080 N N . GLN A 1 371 ? -12.525 -6.959 6.679 1.00 89.81 371 GLN A N 1
ATOM 3081 C CA . GLN A 1 371 ? -13.070 -6.494 5.401 1.00 89.81 371 GLN A CA 1
ATOM 3082 C C . GLN A 1 371 ? -11.965 -6.043 4.439 1.00 89.81 371 GLN A C 1
ATOM 3084 O O . GLN A 1 371 ? -12.026 -6.316 3.242 1.00 89.81 371 GLN A O 1
ATOM 3089 N N . PHE A 1 372 ? -10.941 -5.356 4.952 1.00 84.38 372 PHE A N 1
ATOM 3090 C CA . PHE A 1 372 ? -9.785 -4.960 4.154 1.00 84.38 372 PHE A CA 1
ATOM 3091 C C . PHE A 1 372 ? -9.058 -6.174 3.564 1.00 84.38 372 PHE A C 1
ATOM 3093 O O . PHE A 1 372 ? -8.778 -6.199 2.367 1.00 84.38 372 PHE A O 1
ATOM 3100 N N . LEU A 1 373 ? -8.803 -7.201 4.372 1.00 82.81 373 LEU A N 1
ATOM 3101 C CA . LEU A 1 373 ? -8.157 -8.436 3.927 1.00 82.81 373 LEU A CA 1
ATOM 3102 C C . LEU A 1 373 ? -9.031 -9.230 2.938 1.00 82.81 373 LEU A C 1
ATOM 3104 O O . LEU A 1 373 ? -8.513 -9.720 1.933 1.00 82.81 373 LEU A O 1
ATOM 3108 N N . GLU A 1 374 ? -10.350 -9.286 3.143 1.00 82.56 374 GLU A N 1
ATOM 3109 C CA . GLU A 1 374 ? -11.291 -9.882 2.179 1.00 82.56 374 GLU A CA 1
ATOM 3110 C C . GLU A 1 374 ? -11.246 -9.161 0.825 1.00 82.56 374 GLU A C 1
ATOM 3112 O O . GLU A 1 374 ? -11.177 -9.808 -0.222 1.00 82.56 374 GLU A O 1
ATOM 3117 N N . ASN A 1 375 ? -11.194 -7.824 0.834 1.00 74.31 375 ASN A N 1
ATOM 3118 C CA . ASN A 1 375 ? -11.074 -7.010 -0.380 1.00 74.31 375 ASN A CA 1
ATOM 3119 C C . ASN A 1 375 ? -9.743 -7.240 -1.120 1.00 74.31 375 ASN A C 1
ATOM 3121 O O . ASN A 1 375 ? -9.675 -7.052 -2.334 1.00 74.31 375 ASN A O 1
ATOM 3125 N N . LEU A 1 376 ? -8.693 -7.683 -0.417 1.00 71.25 376 LEU A N 1
ATOM 3126 C CA . LEU A 1 376 ? -7.422 -8.111 -1.013 1.00 71.25 376 LEU A CA 1
ATOM 3127 C C . LEU A 1 376 ? -7.464 -9.545 -1.576 1.00 71.25 376 LEU A C 1
ATOM 3129 O O . LEU A 1 376 ? -6.448 -10.046 -2.059 1.00 71.25 376 LEU A O 1
ATOM 3133 N N . GLY A 1 377 ? -8.619 -10.217 -1.532 1.00 67.94 377 GLY A N 1
ATOM 3134 C CA . GLY A 1 377 ? -8.789 -11.592 -2.005 1.00 67.94 377 GLY A CA 1
ATOM 3135 C C . GLY A 1 377 ? -8.266 -12.650 -1.032 1.00 67.94 377 GLY A C 1
ATOM 3136 O O . GLY A 1 377 ? -8.124 -13.815 -1.410 1.00 67.94 377 GLY A O 1
ATOM 3137 N N . VAL A 1 378 ? -7.981 -12.271 0.217 1.00 69.62 378 VAL A N 1
ATOM 3138 C CA . VAL A 1 378 ? -7.549 -13.197 1.267 1.00 69.62 378 VAL A CA 1
ATOM 3139 C C . VAL A 1 378 ? -8.785 -13.913 1.804 1.00 69.62 378 VAL A C 1
ATOM 3141 O O . VAL A 1 378 ? -9.629 -13.313 2.464 1.00 69.62 378 VAL A O 1
ATOM 3144 N N . LYS A 1 379 ? -8.918 -15.209 1.506 1.00 62.41 379 LYS A N 1
ATOM 3145 C CA . LYS A 1 379 ? -9.988 -16.044 2.064 1.00 62.41 379 LYS A CA 1
ATOM 3146 C C . LYS A 1 379 ? -9.555 -16.609 3.413 1.00 62.41 379 LYS A C 1
ATOM 3148 O O . LYS A 1 379 ? -8.537 -17.293 3.496 1.00 62.41 379 LYS A O 1
ATOM 3153 N N . TYR A 1 380 ? -10.352 -16.371 4.449 1.00 54.56 380 TYR A N 1
ATOM 3154 C CA . TYR A 1 380 ? -10.181 -17.007 5.752 1.00 54.56 380 TYR A CA 1
ATOM 3155 C C . TYR A 1 380 ? -10.697 -18.444 5.690 1.00 54.56 380 TYR A C 1
ATOM 3157 O O . TYR A 1 380 ? -11.901 -18.673 5.593 1.00 54.56 380 TYR A O 1
ATOM 3165 N N . GLY A 1 381 ? -9.791 -19.418 5.727 1.00 41.38 381 GLY A N 1
ATOM 3166 C CA . GLY A 1 381 ? -10.158 -20.781 6.093 1.00 41.38 381 GLY A CA 1
ATOM 3167 C C . GLY A 1 381 ? -10.344 -20.848 7.604 1.00 41.38 381 GLY A C 1
ATOM 3168 O O . GLY A 1 381 ? -9.480 -20.379 8.345 1.00 41.38 381 GLY A O 1
ATOM 3169 N N . SER A 1 382 ? -11.456 -21.418 8.064 1.00 33.72 382 SER A N 1
ATOM 3170 C CA . SER A 1 382 ? -11.605 -21.900 9.437 1.00 33.72 382 SER A CA 1
ATOM 3171 C C . SER A 1 382 ? -10.572 -23.007 9.660 1.00 33.72 382 SER A C 1
ATOM 3173 O O . SER A 1 382 ? -10.850 -24.176 9.415 1.00 33.72 382 SER A O 1
ATOM 3175 N N . PHE A 1 383 ? -9.348 -22.646 10.032 1.00 35.25 383 PHE A N 1
ATOM 3176 C CA . PHE A 1 383 ? -8.376 -23.617 10.515 1.00 35.25 383 PHE A CA 1
ATOM 3177 C C . PHE A 1 383 ? -8.716 -23.881 11.979 1.00 35.25 383 PHE A C 1
ATOM 3179 O O . PHE A 1 383 ? -8.423 -23.057 12.846 1.00 35.25 383 PHE A O 1
ATOM 3186 N N . GLY A 1 384 ? -9.459 -24.969 12.194 1.00 31.80 384 GLY A N 1
ATOM 3187 C CA . GLY A 1 384 ? -9.559 -25.629 13.493 1.00 31.80 384 GLY A CA 1
ATOM 3188 C C . GLY A 1 384 ? -8.261 -26.324 13.867 1.00 31.80 384 GLY A C 1
ATOM 3189 O O . GLY A 1 384 ? -7.447 -26.587 12.948 1.00 31.80 384 GLY A O 1
#